Protein AF-A0A1X7ARU3-F1 (afdb_monomer)

Mean predicted aligned error: 19.87 Å

Nearest PDB structures (foldseek):
  7z5s-assembly1_AAA  TM=2.988E-01  e=1.349E+00  Clostridium botulinum
  4iqp-assembly1_A  TM=3.046E-01  e=1.712E+00  Clostridium botulinum
  5tpb-assembly2_B  TM=2.959E-01  e=1.928E+00  Clostridium botulinum
  7qpt-assembly1_A  TM=2.756E-01  e=3.495E+00  Clostridium botulinum

Secondary structure (DSSP, 8-state):
-----TTPPP--GGGGPEEEEPPHHHHHHHHHHHHHHTTTHHHHHHHHHHHTTS-TT--SEEEE--S-HHHHHHHHHHHHHHHHHHHTTSPPTT--SHHHHHHSHHHHHHHHHHHHHTT----TT--TT-HHHHHHHHHHHHHHHHHHHHHHHHHHTT----TT--HHHHHT-HHHHHHHHHHHGGG--SSPPTT--HHHHIIIIIHHHHHHHHHHHHHHHHS-GGGGSTTSTTHHHHHHHHHHHHHHHHHHHHHHHHHHHHHHHHHHHHHHHHHHTTSSPPPP-TTHHHHHHHHHHHHHHHHHHHHHHH---TTTSTTSHHHHHHHHHHHHS-HHHHHHHHHHHHHHHHHHHHHHHHHHHH-HHHHHHHHHHHHHHHHHHH-------------PPPEEEEEEESSTT-EEEETTSSSPP-TTEEE-SEEEEEEEE-TTS-EEEEEEEEBTTB-EEEE--

Organism: NCBI:txid1960125

Structure (mmCIF, N/CA/C/O backbone):
data_AF-A0A1X7ARU3-F1
#
_entry.id   AF-A0A1X7ARU3-F1
#
loop_
_atom_site.group_PDB
_atom_site.id
_atom_site.type_symbol
_atom_site.label_atom_id
_atom_site.label_alt_id
_atom_site.label_comp_id
_atom_site.label_asym_id
_atom_site.label_entity_id
_atom_site.label_seq_id
_atom_site.pdbx_PDB_ins_code
_atom_site.Cartn_x
_atom_site.Cartn_y
_atom_site.Cartn_z
_atom_site.occupancy
_atom_site.B_iso_or_equiv
_atom_site.auth_seq_id
_atom_site.auth_comp_id
_atom_site.auth_asym_id
_atom_site.auth_atom_id
_atom_site.pdbx_PDB_model_num
ATOM 1 N N . MET A 1 1 ? 55.651 27.372 -61.563 1.00 33.44 1 MET A N 1
ATOM 2 C CA . MET A 1 1 ? 55.176 27.985 -60.303 1.00 33.44 1 MET A CA 1
ATOM 3 C C . MET A 1 1 ? 53.826 27.377 -59.901 1.00 33.44 1 MET A C 1
ATOM 5 O O . MET A 1 1 ? 52.808 28.038 -59.978 1.00 33.44 1 MET A O 1
ATOM 9 N N . PHE A 1 2 ? 53.800 26.099 -59.508 1.00 33.97 2 PHE A N 1
ATOM 10 C CA . PHE A 1 2 ? 52.608 25.427 -58.964 1.00 33.97 2 PHE A CA 1
ATOM 11 C C . PHE A 1 2 ? 53.072 24.542 -57.812 1.00 33.97 2 PHE A C 1
ATOM 13 O O . PHE A 1 2 ? 53.262 23.343 -57.968 1.00 33.97 2 PHE A O 1
ATOM 20 N N . ASN A 1 3 ? 53.366 25.163 -56.671 1.00 34.53 3 ASN A N 1
ATOM 21 C CA . ASN A 1 3 ? 53.722 24.433 -55.464 1.00 34.53 3 ASN A CA 1
ATOM 22 C C . ASN A 1 3 ? 52.654 24.704 -54.404 1.00 34.53 3 ASN A C 1
ATOM 24 O O . ASN A 1 3 ? 52.415 25.852 -54.041 1.00 34.53 3 ASN A O 1
ATOM 28 N N . LYS A 1 4 ? 52.050 23.611 -53.922 1.00 43.09 4 LYS A N 1
ATOM 29 C CA . LYS A 1 4 ? 51.107 23.502 -52.797 1.00 43.09 4 LYS A CA 1
ATOM 30 C C . LYS A 1 4 ? 49.692 24.061 -52.998 1.00 43.09 4 LYS A C 1
ATOM 32 O O . LYS A 1 4 ? 49.234 24.920 -52.251 1.00 43.09 4 LYS A O 1
ATOM 37 N N . LEU A 1 5 ? 48.916 23.392 -53.850 1.00 45.16 5 LEU A N 1
ATOM 38 C CA . LEU A 1 5 ? 47.540 23.072 -53.453 1.00 45.16 5 LEU A CA 1
ATOM 39 C C . LEU A 1 5 ? 47.638 21.981 -52.375 1.00 45.16 5 LEU A C 1
ATOM 41 O O . LEU A 1 5 ? 48.036 20.854 -52.666 1.00 45.16 5 LEU A O 1
ATOM 45 N N . ARG A 1 6 ? 47.385 22.333 -51.107 1.00 50.28 6 ARG A N 1
ATOM 46 C CA . ARG A 1 6 ? 47.390 21.378 -49.983 1.00 50.28 6 ARG A CA 1
ATOM 47 C C . ARG A 1 6 ? 46.441 20.211 -50.309 1.00 50.28 6 ARG A C 1
ATOM 49 O O . ARG A 1 6 ? 45.240 20.432 -50.403 1.00 50.28 6 ARG A O 1
ATOM 56 N N . GLY A 1 7 ? 46.987 19.006 -50.490 1.00 58.06 7 GLY A N 1
ATOM 57 C CA . GLY A 1 7 ? 46.224 17.754 -50.628 1.00 58.06 7 GLY A CA 1
ATOM 58 C C . GLY A 1 7 ? 46.356 17.015 -51.967 1.00 58.06 7 GLY A C 1
ATOM 59 O O . GLY A 1 7 ? 46.026 15.833 -52.026 1.00 58.06 7 GLY A O 1
ATOM 60 N N . VAL A 1 8 ? 46.879 17.643 -53.029 1.00 63.16 8 VAL A N 1
ATOM 61 C CA . VAL A 1 8 ? 47.082 16.958 -54.322 1.00 63.16 8 VAL A CA 1
ATOM 62 C C . VAL A 1 8 ? 48.528 16.448 -54.402 1.00 63.16 8 VAL A C 1
ATOM 64 O O . VAL A 1 8 ? 49.447 17.268 -54.311 1.00 63.16 8 VAL A O 1
ATOM 67 N N . PRO A 1 9 ? 48.770 15.128 -54.531 1.00 67.88 9 PRO A N 1
ATOM 68 C CA . PRO A 1 9 ? 50.119 14.610 -54.741 1.00 67.88 9 PRO A CA 1
ATOM 69 C C . PRO A 1 9 ? 50.672 15.102 -56.082 1.00 67.88 9 PRO A C 1
ATOM 71 O O . PRO A 1 9 ? 49.917 15.531 -56.953 1.00 67.88 9 PRO A O 1
ATOM 74 N N . TYR A 1 10 ? 51.993 15.063 -56.252 1.00 78.31 10 TYR A N 1
ATOM 75 C CA . TYR A 1 10 ? 52.597 15.408 -57.536 1.00 78.31 10 TYR A CA 1
ATOM 76 C C . TYR A 1 10 ? 52.067 14.466 -58.626 1.00 78.31 10 TYR A C 1
ATOM 78 O O . TYR A 1 10 ? 52.141 13.248 -58.480 1.00 78.31 10 TYR A O 1
ATOM 86 N N . ILE A 1 11 ? 51.513 15.044 -59.692 1.00 79.00 11 ILE A N 1
ATOM 87 C CA . ILE A 1 11 ? 51.029 14.325 -60.872 1.00 79.00 11 ILE A CA 1
ATOM 88 C C . ILE A 1 11 ? 51.946 14.715 -62.023 1.00 79.00 11 ILE A C 1
ATOM 90 O O . ILE A 1 11 ? 52.063 15.904 -62.335 1.00 79.00 11 ILE A O 1
ATOM 94 N N . GLU A 1 12 ? 52.593 13.725 -62.637 1.00 80.56 12 GLU A N 1
ATOM 95 C CA . GLU A 1 12 ? 53.506 13.961 -63.750 1.00 80.56 12 GLU A CA 1
ATOM 96 C C . GLU A 1 12 ? 52.806 14.715 -64.903 1.00 80.56 12 GLU A C 1
ATOM 98 O O . GLU A 1 12 ? 51.640 14.443 -65.207 1.00 80.56 12 GLU A O 1
ATOM 103 N N . PRO A 1 13 ? 53.490 15.658 -65.582 1.00 78.88 13 PRO A N 1
ATOM 104 C CA . PRO A 1 13 ? 52.901 16.452 -66.665 1.00 78.88 13 PRO A CA 1
ATOM 105 C C . PRO A 1 13 ? 52.269 15.623 -67.798 1.00 78.88 13 PRO A C 1
ATOM 107 O O . PRO A 1 13 ? 51.279 16.045 -68.392 1.00 78.88 13 PRO A O 1
ATOM 110 N N . ASN A 1 14 ? 52.811 14.435 -68.080 1.00 80.81 14 ASN A N 1
ATOM 111 C CA . ASN A 1 14 ? 52.321 13.499 -69.099 1.00 80.81 14 ASN A CA 1
ATOM 112 C C . ASN A 1 14 ? 50.932 12.912 -68.766 1.00 80.81 14 ASN A C 1
ATOM 114 O O . ASN A 1 14 ? 50.141 12.688 -69.680 1.00 80.81 14 ASN A O 1
ATOM 118 N N . ALA A 1 15 ? 50.602 12.724 -67.485 1.00 78.69 15 ALA A N 1
ATOM 119 C CA . ALA A 1 15 ? 49.344 12.137 -67.030 1.00 78.69 15 ALA A CA 1
ATOM 120 C C . ALA A 1 15 ? 48.138 13.046 -67.319 1.00 78.69 15 ALA A C 1
ATOM 122 O O . ALA A 1 15 ? 47.000 12.585 -67.362 1.00 78.69 15 ALA A O 1
ATOM 123 N N . TRP A 1 16 ? 48.379 14.337 -67.565 1.00 81.88 16 TRP A N 1
ATOM 124 C CA . TRP A 1 16 ? 47.355 15.306 -67.955 1.00 81.88 16 TRP A CA 1
ATOM 125 C C . TRP A 1 16 ? 47.006 15.254 -69.448 1.00 81.88 16 TRP A C 1
ATOM 127 O O . TRP A 1 16 ? 45.980 15.803 -69.853 1.00 81.88 16 TRP A O 1
ATOM 137 N N . LEU A 1 17 ? 47.822 14.597 -70.275 1.00 86.69 17 LEU A N 1
ATOM 138 C CA . LEU A 1 17 ? 47.694 14.612 -71.731 1.00 86.69 17 LEU A CA 1
ATOM 139 C C . LEU A 1 17 ? 46.849 13.436 -72.241 1.00 86.69 17 LEU A C 1
ATOM 141 O O . LEU A 1 17 ? 46.892 12.336 -71.696 1.00 86.69 17 LEU A O 1
ATOM 145 N N . ILE A 1 18 ? 46.111 13.651 -73.335 1.00 82.56 18 ILE A N 1
ATOM 146 C CA . ILE A 1 18 ? 45.435 12.577 -74.077 1.00 82.56 18 ILE A CA 1
ATOM 147 C C . ILE A 1 18 ? 46.213 12.217 -75.343 1.00 82.56 18 ILE A C 1
ATOM 149 O O . ILE A 1 18 ? 46.704 13.094 -76.060 1.00 82.56 18 ILE A O 1
ATOM 153 N N . ARG A 1 19 ? 46.283 10.916 -75.640 1.00 83.31 19 ARG A N 1
ATOM 154 C CA . ARG A 1 19 ? 46.875 10.372 -76.868 1.00 83.31 19 ARG A CA 1
ATOM 155 C C . ARG A 1 19 ? 45.881 10.544 -78.022 1.00 83.31 19 ARG A C 1
ATOM 157 O O . ARG A 1 19 ? 44.794 9.975 -77.988 1.00 83.31 19 ARG A O 1
ATOM 164 N N . ARG A 1 20 ? 46.239 11.317 -79.049 1.00 79.12 20 ARG A N 1
ATOM 165 C CA . ARG A 1 20 ? 45.462 11.464 -80.293 1.00 79.12 20 ARG A CA 1
ATOM 166 C C . ARG A 1 20 ? 46.224 10.851 -81.452 1.00 79.12 20 ARG A C 1
ATOM 168 O O . ARG A 1 20 ? 47.411 11.122 -81.602 1.00 79.12 20 ARG A O 1
ATOM 175 N N . LYS A 1 21 ? 45.550 10.044 -82.272 1.00 77.69 21 LYS A N 1
ATOM 176 C CA . LYS A 1 21 ? 46.152 9.482 -83.484 1.00 77.69 21 LYS A CA 1
ATOM 177 C C . LYS A 1 21 ? 46.424 10.613 -84.474 1.00 77.69 21 LYS A C 1
ATOM 179 O O . LYS A 1 21 ? 45.530 11.419 -84.736 1.00 77.69 21 LYS A O 1
ATOM 184 N N . VAL A 1 22 ? 47.648 10.698 -84.985 1.00 72.69 22 VAL A N 1
ATOM 185 C CA . VAL A 1 22 ? 47.980 11.687 -86.017 1.00 72.69 22 VAL A CA 1
ATOM 186 C C . VAL A 1 22 ? 47.492 11.139 -87.352 1.00 72.69 22 VAL A C 1
ATOM 188 O O . VAL A 1 22 ? 47.729 9.977 -87.677 1.00 72.69 22 VAL A O 1
ATOM 191 N N . SER A 1 23 ? 46.752 11.950 -88.106 1.00 71.38 23 SER A N 1
ATOM 192 C CA . SER A 1 23 ? 46.253 11.516 -89.409 1.00 71.38 23 SER A CA 1
ATOM 193 C C . SER A 1 23 ? 47.409 11.363 -90.404 1.00 71.38 23 SER A C 1
ATOM 195 O O . SER A 1 23 ? 48.385 12.119 -90.364 1.00 71.38 23 SER A O 1
ATOM 197 N N . THR A 1 24 ? 47.296 10.398 -91.316 1.00 66.81 24 THR A N 1
ATOM 198 C CA . THR A 1 24 ? 48.322 10.097 -92.326 1.00 66.81 24 THR A CA 1
ATOM 199 C C . THR A 1 24 ? 48.637 11.316 -93.200 1.00 66.81 24 THR A C 1
ATOM 201 O O . THR A 1 24 ? 49.785 11.528 -93.581 1.00 66.81 24 THR A O 1
ATOM 204 N N . THR A 1 25 ? 47.641 12.170 -93.454 1.00 66.75 25 THR A N 1
ATOM 205 C CA . THR A 1 25 ? 47.788 13.412 -94.226 1.00 66.75 25 THR A CA 1
ATOM 206 C C . THR A 1 25 ? 48.542 14.496 -93.453 1.00 66.75 25 THR A C 1
ATOM 208 O O . THR A 1 25 ? 49.408 15.153 -94.024 1.00 66.75 25 THR A O 1
ATOM 211 N N . THR A 1 26 ? 48.298 14.651 -92.146 1.00 68.38 26 THR A N 1
ATOM 212 C CA . THR A 1 26 ? 49.072 15.570 -91.286 1.00 68.38 26 THR A CA 1
ATOM 213 C C . THR A 1 26 ? 50.537 15.141 -91.180 1.00 68.38 26 THR A C 1
ATOM 215 O O . THR A 1 26 ? 51.437 15.978 -91.222 1.00 68.38 26 THR A O 1
ATOM 218 N N . ASN A 1 27 ? 50.785 13.834 -91.082 1.00 70.69 27 ASN A N 1
ATOM 219 C CA . ASN A 1 27 ? 52.130 13.264 -91.040 1.00 70.69 27 ASN A CA 1
ATOM 220 C C . ASN A 1 27 ? 52.898 13.481 -92.355 1.00 70.69 27 ASN A C 1
ATOM 222 O O . ASN A 1 27 ? 54.073 13.850 -92.325 1.00 70.69 27 ASN A O 1
ATOM 226 N N . ALA A 1 28 ? 52.226 13.337 -93.501 1.00 67.62 28 ALA A N 1
ATOM 227 C CA . ALA A 1 28 ? 52.805 13.640 -94.808 1.00 67.62 28 ALA A CA 1
ATOM 228 C C . ALA A 1 28 ? 53.118 15.141 -94.973 1.00 67.62 28 ALA A C 1
ATOM 230 O O . ALA A 1 28 ? 54.217 15.496 -95.392 1.00 67.62 28 ALA A O 1
ATOM 231 N N . LEU A 1 29 ? 52.196 16.027 -94.573 1.00 65.56 29 LEU A N 1
ATOM 232 C CA . LEU A 1 29 ? 52.379 17.484 -94.642 1.00 65.56 29 LEU A CA 1
ATOM 233 C C . LEU A 1 29 ? 53.535 17.984 -93.767 1.00 65.56 29 LEU A C 1
ATOM 235 O O . LEU A 1 29 ? 54.353 18.773 -94.234 1.00 65.56 29 LEU A O 1
ATOM 239 N N . ASN A 1 30 ? 53.646 17.502 -92.526 1.00 66.06 30 ASN A N 1
ATOM 240 C CA . ASN A 1 30 ? 54.753 17.873 -91.639 1.00 66.06 30 ASN A CA 1
ATOM 241 C C . ASN A 1 30 ? 56.110 17.402 -92.184 1.00 66.06 30 ASN A C 1
ATOM 243 O O . ASN A 1 30 ? 57.102 18.120 -92.066 1.00 66.06 30 ASN A O 1
ATOM 247 N N . SER A 1 31 ? 56.148 16.220 -92.804 1.00 64.25 31 SER A N 1
ATOM 248 C CA . SER A 1 31 ? 57.369 15.654 -93.393 1.00 64.25 31 SER A CA 1
ATOM 249 C C . SER A 1 31 ? 57.797 16.399 -94.662 1.00 64.25 31 SER A C 1
ATOM 251 O O . SER A 1 31 ? 58.991 16.608 -94.875 1.00 64.25 31 SER A O 1
ATOM 253 N N . LEU A 1 32 ? 56.835 16.878 -95.460 1.00 63.03 32 LEU A N 1
ATOM 254 C CA . LEU A 1 32 ? 57.087 17.774 -96.593 1.00 63.03 32 LEU A CA 1
ATOM 255 C C . LEU A 1 32 ? 57.578 19.153 -96.133 1.00 63.03 32 LEU A C 1
ATOM 257 O O . LEU A 1 32 ? 58.570 19.647 -96.657 1.00 63.03 32 LEU A O 1
ATOM 261 N N . ALA A 1 33 ? 56.942 19.757 -95.125 1.00 63.00 33 ALA A N 1
ATOM 262 C CA . ALA A 1 33 ? 57.332 21.071 -94.610 1.00 63.00 33 ALA A CA 1
ATOM 263 C C . ALA A 1 33 ? 58.738 21.067 -93.980 1.00 63.00 33 ALA A C 1
ATOM 265 O O . ALA A 1 33 ? 59.558 21.928 -94.294 1.00 63.00 33 ALA A O 1
ATOM 266 N N . MET A 1 34 ? 59.048 20.073 -93.140 1.00 59.75 34 MET A N 1
ATOM 267 C CA . MET A 1 34 ? 60.402 19.875 -92.601 1.00 59.75 34 MET A CA 1
ATOM 268 C C . MET A 1 34 ? 61.405 19.556 -93.710 1.00 59.75 34 MET A C 1
ATOM 270 O O . MET A 1 34 ? 62.522 20.055 -93.671 1.00 59.75 34 MET A O 1
ATOM 274 N N . GLY A 1 35 ? 60.985 18.796 -94.726 1.00 57.59 35 GLY A N 1
ATOM 275 C CA . GLY A 1 35 ? 61.761 18.555 -95.938 1.00 57.59 35 GLY A CA 1
ATOM 276 C C . GLY A 1 35 ? 62.182 19.837 -96.646 1.00 57.59 35 GLY A C 1
ATOM 277 O O . GLY A 1 35 ? 63.355 19.997 -96.962 1.00 57.59 35 GLY A O 1
ATOM 278 N N . VAL A 1 36 ? 61.258 20.780 -96.839 1.00 62.66 36 VAL A N 1
ATOM 279 C CA . VAL A 1 36 ? 61.552 22.087 -97.452 1.00 62.66 36 VAL A CA 1
ATOM 280 C C . VAL A 1 36 ? 62.492 22.915 -96.569 1.00 62.66 36 VAL A C 1
ATOM 282 O O . VAL A 1 36 ? 63.465 23.470 -97.072 1.00 62.66 36 VAL A O 1
ATOM 285 N N . LEU A 1 37 ? 62.257 22.951 -95.252 1.00 57.31 37 LEU A N 1
ATOM 286 C CA . LEU A 1 37 ? 63.092 23.707 -94.307 1.00 57.31 37 LEU A CA 1
ATOM 287 C C . LEU A 1 37 ? 64.509 23.132 -94.149 1.00 57.31 37 LEU A C 1
ATOM 289 O O . LEU A 1 37 ? 65.447 23.886 -93.913 1.00 57.31 37 LEU A O 1
ATOM 293 N N . SER A 1 38 ? 64.680 21.815 -94.294 1.00 62.44 38 SER A N 1
ATOM 294 C CA . SER A 1 38 ? 65.978 21.138 -94.185 1.00 62.44 38 SER A CA 1
ATOM 295 C C . SER A 1 38 ? 66.700 20.964 -95.527 1.00 62.44 38 SER A C 1
ATOM 297 O O . SER A 1 38 ? 67.649 20.185 -95.597 1.00 62.44 38 SER A O 1
ATOM 299 N N . GLY A 1 39 ? 66.210 21.568 -96.617 1.00 58.22 39 GLY A N 1
ATOM 300 C CA . GLY A 1 39 ? 66.800 21.405 -97.954 1.00 58.22 39 GLY A CA 1
ATOM 301 C C . GLY A 1 39 ? 66.742 19.970 -98.504 1.00 58.22 39 GLY A C 1
ATOM 302 O O . GLY A 1 39 ? 67.670 19.523 -99.166 1.00 58.22 39 GLY A O 1
ATOM 303 N N . GLY A 1 40 ? 65.683 19.218 -98.195 1.00 60.50 40 GLY A N 1
ATOM 304 C CA . GLY A 1 40 ? 65.418 17.860 -98.693 1.00 60.50 40 GLY A CA 1
ATOM 305 C C . GLY A 1 40 ? 66.034 16.716 -97.877 1.00 60.50 40 GLY A C 1
ATOM 306 O O . GLY A 1 40 ? 65.620 15.566 -98.030 1.00 60.50 40 GLY A O 1
ATOM 307 N N . VAL A 1 41 ? 66.965 17.011 -96.962 1.00 64.62 41 VAL A N 1
ATOM 308 C CA . VAL A 1 41 ? 67.710 15.998 -96.188 1.00 64.62 41 VAL A CA 1
ATOM 309 C C . VAL A 1 41 ? 66.798 15.151 -95.289 1.00 64.62 41 VAL A C 1
ATOM 311 O O . VAL A 1 41 ? 66.911 13.927 -95.266 1.00 64.62 41 VAL A O 1
ATOM 314 N N . TYR A 1 42 ? 65.846 15.772 -94.586 1.00 62.50 42 TYR A N 1
ATOM 315 C CA . TYR A 1 42 ? 64.952 15.073 -93.657 1.00 62.50 42 TYR A CA 1
ATOM 316 C C . TYR A 1 42 ? 64.023 14.067 -94.361 1.00 62.50 42 TYR A C 1
ATOM 318 O O . TYR A 1 42 ? 63.814 12.956 -93.875 1.00 62.50 42 TYR A O 1
ATOM 326 N N . THR A 1 43 ? 63.500 14.421 -95.538 1.00 61.41 43 THR A N 1
ATOM 327 C CA . THR A 1 43 ? 62.608 13.557 -96.328 1.00 61.41 43 THR A CA 1
ATOM 328 C C . THR A 1 43 ? 63.368 12.385 -96.953 1.00 61.41 43 THR A C 1
ATOM 330 O O . THR A 1 43 ? 62.841 11.275 -96.998 1.00 61.41 43 THR A O 1
ATOM 333 N N . ALA A 1 44 ? 64.620 12.605 -97.373 1.00 63.59 44 ALA A N 1
ATOM 334 C CA . ALA A 1 44 ? 65.499 11.545 -97.864 1.00 63.59 44 ALA A CA 1
ATOM 335 C C . ALA A 1 44 ? 65.846 10.531 -96.761 1.00 63.59 44 ALA A C 1
ATOM 337 O O . ALA A 1 44 ? 65.788 9.326 -96.999 1.00 63.59 44 ALA A O 1
ATOM 338 N N . MET A 1 45 ? 66.127 11.001 -95.539 1.00 64.75 45 MET A N 1
ATOM 339 C CA . MET A 1 45 ? 66.369 10.124 -94.388 1.00 64.75 45 MET A CA 1
ATOM 340 C C . MET A 1 45 ? 65.132 9.300 -94.009 1.00 64.75 45 MET A C 1
ATOM 342 O O . MET A 1 45 ? 65.264 8.102 -93.790 1.00 64.75 45 MET A O 1
ATOM 346 N N . GLN A 1 46 ? 63.932 9.895 -93.984 1.00 66.75 46 GLN A N 1
ATOM 347 C CA . GLN A 1 46 ? 62.695 9.140 -93.723 1.00 66.75 46 GLN A CA 1
ATOM 348 C C . GLN A 1 46 ? 62.404 8.086 -94.804 1.00 66.75 46 GLN A C 1
ATOM 350 O O . GLN A 1 46 ? 61.932 6.993 -94.492 1.00 66.75 46 GLN A O 1
ATOM 355 N N . ALA A 1 47 ? 62.674 8.402 -96.076 1.00 64.31 47 ALA A N 1
ATOM 356 C CA . ALA A 1 47 ? 62.488 7.468 -97.185 1.00 64.31 47 ALA A CA 1
ATOM 357 C C . ALA A 1 47 ? 63.481 6.296 -97.125 1.00 64.31 47 ALA A C 1
ATOM 359 O O . ALA A 1 47 ? 63.083 5.155 -97.358 1.00 64.31 47 ALA A O 1
ATOM 360 N N . LEU A 1 48 ? 64.743 6.570 -96.770 1.00 63.22 48 LEU A N 1
ATOM 361 C CA . LEU A 1 48 ? 65.770 5.549 -96.568 1.00 63.22 48 LEU A CA 1
ATOM 362 C C . LEU A 1 48 ? 65.415 4.637 -95.386 1.00 63.22 48 LEU A C 1
ATOM 364 O O . LEU A 1 48 ? 65.418 3.422 -95.544 1.00 63.22 48 LEU A O 1
ATOM 368 N N . ASP A 1 49 ? 65.022 5.223 -94.253 1.00 65.50 49 ASP A N 1
ATOM 369 C CA . ASP A 1 49 ? 64.630 4.499 -93.038 1.00 65.50 49 ASP A CA 1
ATOM 370 C C . ASP A 1 49 ? 63.435 3.565 -93.298 1.00 65.50 49 ASP A C 1
ATOM 372 O O . ASP A 1 49 ? 63.456 2.387 -92.938 1.00 65.50 49 ASP A O 1
ATOM 376 N N . LYS A 1 50 ? 62.429 4.045 -94.042 1.00 67.81 50 LYS A N 1
ATOM 377 C CA . LYS A 1 50 ? 61.281 3.235 -94.472 1.00 67.81 50 LYS A CA 1
ATOM 378 C C . LYS A 1 50 ? 61.665 2.115 -95.449 1.00 67.81 50 LYS A C 1
ATOM 380 O O . LYS A 1 50 ? 61.098 1.027 -95.377 1.00 67.81 50 LYS A O 1
ATOM 385 N N . ALA A 1 51 ? 62.613 2.357 -96.358 1.00 64.00 51 ALA A N 1
ATOM 386 C CA . ALA A 1 51 ? 63.098 1.352 -97.310 1.00 64.00 51 ALA A CA 1
ATOM 387 C C . ALA A 1 51 ? 63.950 0.257 -96.640 1.00 64.00 51 ALA A C 1
ATOM 389 O O . ALA A 1 51 ? 63.984 -0.871 -97.127 1.00 64.00 51 ALA A O 1
ATOM 390 N N . THR A 1 52 ? 64.583 0.561 -95.503 1.00 67.88 52 THR A N 1
ATOM 391 C CA . THR A 1 52 ? 65.352 -0.394 -94.688 1.00 67.88 52 THR A CA 1
ATOM 392 C C . THR A 1 52 ? 64.525 -1.088 -93.597 1.00 67.88 52 THR A C 1
ATOM 394 O O . THR A 1 52 ? 65.088 -1.778 -92.751 1.00 67.88 52 THR A O 1
ATOM 397 N N . GLY A 1 53 ? 63.194 -0.941 -93.616 1.00 51.91 53 GLY A N 1
ATOM 398 C CA . GLY A 1 53 ? 62.276 -1.610 -92.685 1.00 51.91 53 GLY A CA 1
ATOM 399 C C . GLY A 1 53 ? 61.994 -0.865 -91.371 1.00 51.91 53 GLY A C 1
ATOM 400 O O . GLY A 1 53 ? 61.389 -1.449 -90.475 1.00 51.91 53 GLY A O 1
ATOM 401 N N . GLY A 1 54 ? 62.408 0.399 -91.244 1.00 58.69 54 GLY A N 1
ATOM 402 C CA . GLY A 1 54 ? 62.055 1.299 -90.140 1.00 58.69 54 GLY A CA 1
ATOM 403 C C . GLY A 1 54 ? 60.691 1.985 -90.326 1.00 58.69 54 GLY A C 1
ATOM 404 O O . GLY A 1 54 ? 60.108 1.979 -91.409 1.00 58.69 54 GLY A O 1
ATOM 405 N N . ASP A 1 55 ? 60.167 2.611 -89.266 1.00 60.22 55 ASP A N 1
ATOM 406 C CA . ASP A 1 55 ? 58.828 3.247 -89.230 1.00 60.22 55 ASP A CA 1
ATOM 407 C C . ASP A 1 55 ? 58.774 4.624 -89.946 1.00 60.22 55 ASP A C 1
ATOM 409 O O . ASP A 1 55 ? 57.780 5.353 -89.911 1.00 60.22 55 ASP A O 1
ATOM 413 N N . GLY A 1 56 ? 59.865 5.029 -90.609 1.00 63.09 56 GLY A N 1
ATOM 414 C CA . GLY A 1 56 ? 59.921 6.232 -91.447 1.00 63.09 56 GLY A CA 1
ATOM 415 C C . GLY A 1 56 ? 59.713 7.546 -90.685 1.00 63.09 56 GLY A C 1
ATOM 416 O O . GLY A 1 56 ? 59.352 8.554 -91.286 1.00 63.09 56 GLY A O 1
ATOM 417 N N . GLY A 1 57 ? 59.901 7.551 -89.361 1.00 60.62 57 GLY A N 1
ATOM 418 C CA . GLY A 1 57 ? 59.757 8.738 -88.512 1.00 60.62 57 GLY A CA 1
ATOM 419 C C . GLY A 1 57 ? 58.324 9.266 -88.355 1.00 60.62 57 GLY A C 1
ATOM 420 O O . GLY A 1 57 ? 58.133 10.360 -87.810 1.00 60.62 57 GLY A O 1
ATOM 421 N N . PHE A 1 58 ? 57.307 8.521 -88.800 1.00 66.12 58 PHE A N 1
ATOM 422 C CA . PHE A 1 58 ? 55.917 8.934 -88.648 1.00 66.12 58 PHE A CA 1
ATOM 423 C C . PHE A 1 58 ? 55.464 8.779 -87.199 1.00 66.12 58 PHE A C 1
ATOM 425 O O . PHE A 1 58 ? 55.445 7.694 -86.630 1.00 66.12 58 PHE A O 1
ATOM 432 N N . LYS A 1 59 ? 55.039 9.880 -86.575 1.00 60.94 59 LYS A N 1
ATOM 433 C CA . LYS A 1 59 ? 54.440 9.797 -85.242 1.00 60.94 59 LYS A CA 1
ATOM 434 C C . LYS A 1 59 ? 53.035 9.240 -85.377 1.00 60.94 59 LYS A C 1
ATOM 436 O O . LYS A 1 59 ? 52.143 9.922 -85.875 1.00 60.94 59 LYS A O 1
ATOM 441 N N . GLU A 1 60 ? 52.811 8.028 -84.887 1.00 66.75 60 GLU A N 1
ATOM 442 C CA . GLU A 1 60 ? 51.466 7.449 -84.861 1.00 66.75 60 GLU A CA 1
ATOM 443 C C . GLU A 1 60 ? 50.511 8.249 -83.953 1.00 66.75 60 GLU A C 1
ATOM 445 O O . GLU A 1 60 ? 49.299 8.296 -84.188 1.00 66.75 60 GLU A O 1
ATOM 450 N N . TYR A 1 61 ? 51.044 8.919 -82.921 1.00 75.44 61 TYR A N 1
ATOM 451 C CA . TYR A 1 61 ? 50.248 9.658 -81.945 1.00 75.44 61 TYR A CA 1
ATOM 452 C C . TYR A 1 61 ? 50.916 10.950 -81.476 1.00 75.44 61 TYR A C 1
ATOM 454 O O . TYR A 1 61 ? 52.139 11.058 -81.401 1.00 75.44 61 TYR A O 1
ATOM 462 N N . THR A 1 62 ? 50.084 11.916 -81.098 1.00 78.88 62 THR A N 1
ATOM 463 C CA . THR A 1 62 ? 50.480 13.149 -80.418 1.00 78.88 62 THR A CA 1
ATOM 464 C C . THR A 1 62 ? 49.800 13.246 -79.056 1.00 78.88 62 THR A C 1
ATOM 466 O O . THR A 1 62 ? 48.684 12.753 -78.868 1.00 78.88 62 THR A O 1
ATOM 469 N N . TYR A 1 63 ? 50.472 13.883 -78.104 1.00 80.19 63 TYR A N 1
ATOM 470 C CA . TYR A 1 63 ? 49.940 14.149 -76.773 1.00 80.19 63 TYR A CA 1
ATOM 471 C C . TYR A 1 63 ? 49.442 15.589 -76.723 1.00 80.19 63 TYR A C 1
ATOM 473 O O . TYR A 1 63 ? 50.177 16.519 -77.046 1.00 80.19 63 TYR A O 1
ATOM 481 N N . SER A 1 64 ? 48.183 15.783 -76.342 1.00 80.31 64 SER A N 1
ATOM 482 C CA . SER A 1 64 ? 47.573 17.116 -76.284 1.00 80.31 64 SER A CA 1
ATOM 483 C C . SER A 1 64 ? 46.662 17.258 -75.073 1.00 80.31 64 SER A C 1
ATOM 485 O O . SER A 1 64 ? 46.118 16.269 -74.580 1.00 80.31 64 SER A O 1
ATOM 487 N N . TYR A 1 65 ? 46.478 18.490 -74.603 1.00 82.69 65 TYR A N 1
ATOM 488 C CA . TYR A 1 65 ? 45.468 18.805 -73.598 1.00 82.69 65 TYR A CA 1
ATOM 489 C C . TYR A 1 65 ? 44.058 18.684 -74.195 1.00 82.69 65 TYR A C 1
ATOM 491 O O . TYR A 1 65 ? 43.825 18.939 -75.379 1.00 82.69 65 TYR A O 1
ATOM 499 N N . THR A 1 66 ? 43.100 18.286 -73.363 1.00 83.31 66 THR A N 1
ATOM 500 C CA . THR A 1 66 ? 41.683 18.171 -73.732 1.00 83.31 66 THR A CA 1
ATOM 501 C C . THR A 1 66 ? 40.849 19.237 -73.027 1.00 83.31 66 THR A C 1
ATOM 503 O O . THR A 1 66 ? 41.221 19.702 -71.958 1.00 83.31 66 THR A O 1
ATOM 506 N N . SER A 1 67 ? 39.712 19.639 -73.587 1.00 82.12 67 SER A N 1
ATOM 507 C CA . SER A 1 67 ? 38.711 20.440 -72.863 1.00 82.12 67 SER A CA 1
ATOM 508 C C . SER A 1 67 ? 37.738 19.562 -72.064 1.00 82.12 67 SER A C 1
ATOM 510 O O . SER A 1 67 ? 36.901 20.074 -71.322 1.00 82.12 67 SER A O 1
ATOM 512 N N . ASN A 1 68 ? 37.840 18.230 -72.184 1.00 84.19 68 ASN A N 1
ATOM 513 C CA . ASN A 1 68 ? 36.991 17.299 -71.453 1.00 84.19 68 ASN A CA 1
ATOM 514 C C . ASN A 1 68 ? 37.348 17.287 -69.960 1.00 84.19 68 ASN A C 1
ATOM 516 O O . ASN A 1 68 ? 38.315 16.660 -69.532 1.00 84.19 68 ASN A O 1
ATOM 520 N N . VAL A 1 69 ? 36.503 17.931 -69.160 1.00 82.31 69 VAL A N 1
ATOM 521 C CA . VAL A 1 69 ? 36.643 18.013 -67.702 1.00 82.31 69 VAL A CA 1
ATOM 522 C C . VAL A 1 69 ? 36.682 16.629 -67.034 1.00 82.31 69 VAL A C 1
ATOM 524 O O . VAL A 1 69 ? 37.325 16.478 -65.996 1.00 82.31 69 VAL A O 1
ATOM 527 N N . ASN A 1 70 ? 36.036 15.606 -67.606 1.00 83.75 70 ASN A N 1
ATOM 528 C CA . ASN A 1 70 ? 36.019 14.264 -67.015 1.00 83.75 70 ASN A CA 1
ATOM 529 C C . ASN A 1 70 ? 37.400 13.598 -67.045 1.00 83.75 70 ASN A C 1
ATOM 531 O O . ASN A 1 70 ? 37.774 12.986 -66.052 1.00 83.75 70 ASN A O 1
ATOM 535 N N . HIS A 1 71 ? 38.196 13.821 -68.100 1.00 84.06 71 HIS A N 1
ATOM 536 C CA . HIS A 1 71 ? 39.580 13.327 -68.181 1.00 84.06 71 HIS A CA 1
ATOM 537 C C . HIS A 1 71 ? 40.405 13.802 -66.982 1.00 84.06 71 HIS A C 1
ATOM 539 O O . HIS A 1 71 ? 40.985 13.006 -66.250 1.00 84.06 71 HIS A O 1
ATOM 545 N N . TYR A 1 72 ? 40.372 15.107 -66.708 1.00 82.94 72 TYR A N 1
ATOM 546 C CA . TYR A 1 72 ? 41.100 15.682 -65.579 1.00 82.94 72 TYR A CA 1
ATOM 547 C C . TYR A 1 72 ? 40.558 15.229 -64.224 1.00 82.94 72 TYR A C 1
ATOM 549 O O . TYR A 1 72 ? 41.333 15.011 -63.294 1.00 82.94 72 TYR A O 1
ATOM 557 N N . LYS A 1 73 ? 39.235 15.051 -64.102 1.00 81.56 73 LYS A N 1
ATOM 558 C CA . LYS A 1 73 ? 38.619 14.489 -62.891 1.00 81.56 73 LYS A CA 1
ATOM 559 C C . LYS A 1 73 ? 39.099 13.066 -62.621 1.00 81.56 73 LYS A C 1
ATOM 561 O O . LYS A 1 73 ? 39.333 12.739 -61.461 1.00 81.56 73 LYS A O 1
ATOM 566 N N . ASP A 1 74 ? 39.250 12.240 -63.648 1.00 83.69 74 ASP A N 1
ATOM 567 C CA . ASP A 1 74 ? 39.667 10.847 -63.491 1.00 83.69 74 ASP A CA 1
ATOM 568 C C . ASP A 1 74 ? 41.161 10.738 -63.152 1.00 83.69 74 ASP A C 1
ATOM 570 O O . ASP A 1 74 ? 41.518 10.004 -62.230 1.00 83.69 74 ASP A O 1
ATOM 574 N N . VAL A 1 75 ? 42.012 11.564 -63.775 1.00 83.62 75 VAL A N 1
ATOM 575 C CA . VAL A 1 75 ? 43.438 11.698 -63.412 1.00 83.62 75 VAL A CA 1
ATOM 576 C C . VAL A 1 75 ? 43.593 12.116 -61.946 1.00 83.62 75 VAL A C 1
ATOM 578 O O . VAL A 1 75 ? 44.345 11.493 -61.193 1.00 83.62 75 VAL A O 1
ATOM 581 N N . LEU A 1 76 ? 42.836 13.130 -61.514 1.00 82.31 76 LEU A N 1
ATOM 582 C CA . LEU A 1 76 ? 42.823 13.594 -60.127 1.00 82.31 76 LEU A CA 1
ATOM 583 C C . LEU A 1 76 ? 42.308 12.522 -59.160 1.00 82.31 76 LEU A C 1
ATOM 585 O O . LEU A 1 76 ? 42.912 12.311 -58.112 1.00 82.31 76 LEU A O 1
ATOM 589 N N . ARG A 1 77 ? 41.218 11.819 -59.489 1.00 79.81 77 ARG A N 1
ATOM 590 C CA . ARG A 1 77 ? 40.674 10.737 -58.648 1.00 79.81 77 ARG A CA 1
ATOM 591 C C . ARG A 1 77 ? 41.665 9.592 -58.469 1.00 79.81 77 ARG A C 1
ATOM 593 O O . ARG A 1 77 ? 41.805 9.109 -57.349 1.00 79.81 77 ARG A O 1
ATOM 600 N N . ALA A 1 78 ? 42.351 9.188 -59.538 1.00 80.69 78 ALA A N 1
ATOM 601 C CA . ALA A 1 78 ? 43.331 8.107 -59.495 1.00 80.69 78 ALA A CA 1
ATOM 602 C C . ALA A 1 78 ? 44.496 8.430 -58.546 1.00 80.69 78 ALA A C 1
ATOM 604 O O . ALA A 1 78 ? 44.906 7.582 -57.759 1.00 80.69 78 ALA A O 1
ATOM 605 N N . HIS A 1 79 ? 44.978 9.675 -58.563 1.00 82.25 79 HIS A N 1
ATOM 606 C CA . HIS A 1 79 ? 46.117 10.089 -57.744 1.00 82.25 79 HIS A CA 1
ATOM 607 C C . HIS A 1 79 ? 45.725 10.504 -56.320 1.00 82.25 79 HIS A C 1
ATOM 609 O O . HIS A 1 79 ? 46.495 10.303 -55.386 1.00 82.25 79 HIS A O 1
ATOM 615 N N . MET A 1 80 ? 44.529 11.063 -56.115 1.00 81.88 80 MET A N 1
ATOM 616 C CA . MET A 1 80 ? 44.077 11.510 -54.791 1.00 81.88 80 MET A CA 1
ATOM 617 C C . MET A 1 80 ? 43.369 10.422 -53.976 1.00 81.88 80 MET A C 1
ATOM 619 O O . MET A 1 80 ? 43.157 10.629 -52.785 1.00 81.88 80 MET A O 1
ATOM 623 N N . GLY A 1 81 ? 42.996 9.284 -54.572 1.00 79.12 81 GLY A N 1
ATOM 624 C CA . GLY A 1 81 ? 42.202 8.239 -53.912 1.00 79.12 81 GLY A CA 1
ATOM 625 C C . GLY A 1 81 ? 42.786 7.740 -52.595 1.00 79.12 81 GLY A C 1
ATOM 626 O O . GLY A 1 81 ? 42.101 7.776 -51.574 1.00 79.12 81 GLY A O 1
ATOM 627 N N . SER A 1 82 ? 44.060 7.350 -52.594 1.00 78.88 82 SER A N 1
ATOM 628 C CA . SER A 1 82 ? 44.737 6.821 -51.403 1.00 78.88 82 SER A CA 1
ATOM 629 C C . SER A 1 82 ? 44.906 7.874 -50.301 1.00 78.88 82 SER A C 1
ATOM 631 O O . SER A 1 82 ? 44.671 7.595 -49.123 1.00 78.88 82 SER A O 1
ATOM 633 N N . ASN A 1 83 ? 45.262 9.107 -50.674 1.00 82.94 83 ASN A N 1
ATOM 634 C CA . ASN A 1 83 ? 45.382 10.217 -49.728 1.00 82.94 83 ASN A CA 1
ATOM 635 C C . ASN A 1 83 ? 44.022 10.583 -49.126 1.00 82.94 83 ASN A C 1
ATOM 637 O O . ASN A 1 83 ? 43.922 10.742 -47.911 1.00 82.94 83 ASN A O 1
ATOM 641 N N . PHE A 1 84 ? 42.974 10.645 -49.949 1.00 83.06 84 PHE A N 1
ATOM 642 C CA . PHE A 1 84 ? 41.617 10.926 -49.496 1.00 83.06 84 PHE A CA 1
ATOM 643 C C . PHE A 1 84 ? 41.094 9.842 -48.552 1.00 83.06 84 PHE A C 1
ATOM 645 O O . PHE A 1 84 ? 40.506 10.169 -47.524 1.00 83.06 84 PHE A O 1
ATOM 652 N N . GLU A 1 85 ? 41.318 8.559 -48.846 1.00 85.25 85 GLU A N 1
ATOM 653 C CA . GLU A 1 85 ? 40.892 7.469 -47.963 1.00 85.25 85 GLU A CA 1
ATOM 654 C C . GLU A 1 85 ? 41.577 7.552 -46.597 1.00 85.25 85 GLU A C 1
ATOM 656 O O . GLU A 1 85 ? 40.921 7.436 -45.560 1.00 85.25 85 GLU A O 1
ATOM 661 N N . ARG A 1 86 ? 42.876 7.860 -46.574 1.00 84.19 86 ARG A N 1
ATOM 662 C CA . ARG A 1 86 ? 43.618 8.078 -45.329 1.00 84.19 86 ARG A CA 1
ATOM 663 C C . ARG A 1 86 ? 43.095 9.289 -44.548 1.00 84.19 86 ARG A C 1
ATOM 665 O O . ARG A 1 86 ? 42.838 9.172 -43.352 1.00 84.19 86 ARG A O 1
ATOM 672 N N . GLU A 1 87 ? 42.920 10.435 -45.203 1.00 84.44 87 GLU A N 1
ATOM 673 C CA . GLU A 1 87 ? 42.515 11.696 -44.559 1.00 84.44 87 GLU A CA 1
ATOM 674 C C . GLU A 1 87 ? 41.048 11.703 -44.112 1.00 84.44 87 GLU A C 1
ATOM 676 O O . GLU A 1 87 ? 40.716 12.235 -43.054 1.00 84.44 87 GLU A O 1
ATOM 681 N N . SER A 1 88 ? 40.162 11.053 -44.865 1.00 83.12 88 SER A N 1
ATOM 682 C CA . SER A 1 88 ? 38.752 10.874 -44.497 1.00 83.12 88 SER A CA 1
ATOM 683 C C . SER A 1 88 ? 38.550 9.833 -43.384 1.00 83.12 88 SER A C 1
ATOM 685 O O . SER A 1 88 ? 37.438 9.650 -42.871 1.00 83.12 88 SER A O 1
ATOM 687 N N . GLY A 1 89 ? 39.620 9.147 -42.974 1.00 81.88 89 GLY A N 1
ATOM 688 C CA . GLY A 1 89 ? 39.580 8.106 -41.957 1.00 81.88 89 GLY A CA 1
ATOM 689 C C . GLY A 1 89 ? 38.847 6.854 -42.437 1.00 81.88 89 GLY A C 1
ATOM 690 O O . GLY A 1 89 ? 38.016 6.329 -41.685 1.00 81.88 89 GLY A O 1
ATOM 691 N N . GLY A 1 90 ? 39.141 6.435 -43.673 1.00 84.62 90 GLY A N 1
ATOM 692 C CA . GLY A 1 90 ? 38.757 5.166 -44.294 1.00 84.62 90 GLY A CA 1
ATOM 693 C C . GLY A 1 90 ? 37.625 5.235 -45.324 1.00 84.62 90 GLY A C 1
ATOM 694 O O . GLY A 1 90 ? 37.015 4.204 -45.595 1.00 84.62 90 GLY A O 1
ATOM 695 N N . TYR A 1 91 ? 37.265 6.413 -45.850 1.00 89.00 91 TYR A N 1
ATOM 696 C CA . TYR A 1 91 ? 36.205 6.517 -46.862 1.00 89.00 91 TYR A CA 1
ATOM 697 C C . TYR A 1 91 ? 36.776 6.619 -48.281 1.00 89.00 91 TYR A C 1
ATOM 699 O O . TYR A 1 91 ? 37.606 7.490 -48.540 1.00 89.00 91 TYR A O 1
ATOM 707 N N . PRO A 1 92 ? 36.296 5.805 -49.234 1.00 86.00 92 PRO A N 1
ATOM 708 C CA . PRO A 1 92 ? 36.733 5.912 -50.617 1.00 86.00 92 PRO A CA 1
ATOM 709 C C . PRO A 1 92 ? 36.200 7.192 -51.273 1.00 86.00 92 PRO A C 1
ATOM 711 O O . PRO A 1 92 ? 35.123 7.700 -50.937 1.00 86.00 92 PRO A O 1
ATOM 714 N N . LEU A 1 93 ? 36.930 7.688 -52.275 1.00 80.75 93 LEU A N 1
ATOM 715 C CA . LEU A 1 93 ? 36.404 8.707 -53.183 1.00 80.75 93 LEU A CA 1
ATOM 716 C C . LEU A 1 93 ? 35.196 8.142 -53.943 1.00 80.75 93 LEU A C 1
ATOM 718 O O . LEU A 1 93 ? 35.265 7.061 -54.522 1.00 80.75 93 LEU A O 1
ATOM 722 N N . GLY A 1 94 ? 34.104 8.907 -54.005 1.00 78.81 94 GLY A N 1
ATOM 723 C CA . GLY A 1 94 ? 32.968 8.581 -54.871 1.00 78.81 94 GLY A CA 1
ATOM 724 C C . GLY A 1 94 ? 31.773 7.905 -54.200 1.00 78.81 94 GLY A C 1
ATOM 725 O O . GLY A 1 94 ? 30.962 7.318 -54.908 1.00 78.81 94 GLY A O 1
ATOM 726 N N . ILE A 1 95 ? 31.608 8.025 -52.879 1.00 85.06 95 ILE A N 1
ATOM 727 C CA . ILE A 1 95 ? 30.318 7.761 -52.219 1.00 85.06 95 ILE A CA 1
ATOM 728 C C . ILE A 1 95 ? 29.268 8.716 -52.810 1.00 85.06 95 ILE A C 1
ATOM 730 O O . ILE A 1 95 ? 29.380 9.933 -52.661 1.00 85.06 95 ILE A O 1
ATOM 734 N N . LYS A 1 96 ? 28.272 8.173 -53.523 1.00 86.56 96 LYS A N 1
ATOM 735 C CA . LYS A 1 96 ? 27.338 8.967 -54.345 1.00 86.56 96 LYS A CA 1
ATOM 736 C C . LYS A 1 96 ? 26.056 9.347 -53.614 1.00 86.56 96 LYS A C 1
ATOM 738 O O . LYS A 1 96 ? 25.375 10.279 -54.033 1.00 86.56 96 LYS A O 1
ATOM 743 N N . SER A 1 97 ? 25.718 8.635 -52.542 1.00 89.81 97 SER A N 1
ATOM 744 C CA . SER A 1 97 ? 24.479 8.850 -51.806 1.00 89.81 97 SER A CA 1
ATOM 745 C C . SER A 1 97 ? 24.658 8.736 -50.294 1.00 89.81 97 SER A C 1
ATOM 747 O O . SER A 1 97 ? 25.583 8.106 -49.777 1.00 89.81 97 SER A O 1
ATOM 749 N N . LEU A 1 98 ? 23.702 9.312 -49.563 1.00 85.38 98 LEU A N 1
ATOM 750 C CA . LEU A 1 98 ? 23.607 9.145 -48.114 1.00 85.38 98 LEU A CA 1
ATOM 751 C C . LEU A 1 98 ? 23.376 7.677 -47.719 1.00 85.38 98 LEU A C 1
ATOM 753 O O . LEU A 1 98 ? 23.770 7.268 -46.628 1.00 85.38 98 LEU A O 1
ATOM 757 N N . HIS A 1 99 ? 22.733 6.889 -48.585 1.00 87.62 99 HIS A N 1
ATOM 758 C CA . HIS A 1 99 ? 22.551 5.460 -48.357 1.00 87.62 99 HIS A CA 1
ATOM 759 C C . HIS A 1 99 ? 23.898 4.731 -48.396 1.00 87.62 99 HIS A C 1
ATOM 761 O O . HIS A 1 99 ? 24.230 4.065 -47.418 1.00 87.62 99 HIS A O 1
ATOM 767 N N . ASP A 1 100 ? 24.696 4.953 -49.446 1.00 89.00 100 ASP A N 1
ATOM 768 C CA . ASP A 1 100 ? 26.033 4.360 -49.614 1.00 89.00 100 ASP A CA 1
ATOM 769 C C . ASP A 1 100 ? 26.952 4.716 -48.443 1.00 89.00 100 ASP A C 1
ATOM 771 O O . ASP A 1 100 ? 27.663 3.862 -47.918 1.00 89.00 100 ASP A O 1
ATOM 775 N N . PHE A 1 101 ? 26.875 5.965 -47.972 1.00 89.50 101 PHE A N 1
ATOM 776 C CA . PHE A 1 101 ? 27.571 6.396 -46.764 1.00 89.50 101 PHE A CA 1
ATOM 777 C C . PHE A 1 101 ? 27.128 5.588 -45.537 1.00 89.50 101 PHE A C 1
ATOM 779 O O . PHE A 1 101 ? 27.956 5.044 -44.817 1.00 89.50 101 PHE A O 1
ATOM 786 N N . ARG A 1 102 ? 25.818 5.461 -45.291 1.00 85.81 102 ARG A N 1
ATOM 787 C CA . ARG A 1 102 ? 25.287 4.768 -44.103 1.00 85.81 102 ARG A CA 1
ATOM 788 C C . ARG A 1 102 ? 25.595 3.272 -44.086 1.00 85.81 102 ARG A C 1
ATOM 790 O O . ARG A 1 102 ? 25.816 2.727 -43.008 1.00 85.81 102 ARG A O 1
ATOM 797 N N . VAL A 1 103 ? 25.590 2.604 -45.237 1.00 86.62 103 VAL A N 1
ATOM 798 C CA . VAL A 1 103 ? 25.893 1.163 -45.313 1.00 86.62 103 VAL A CA 1
ATOM 799 C C . VAL A 1 103 ? 27.394 0.874 -45.340 1.00 86.62 103 VAL A C 1
ATOM 801 O O . VAL A 1 103 ? 27.791 -0.279 -45.183 1.00 86.62 103 VAL A O 1
ATOM 804 N N . HIS A 1 104 ? 28.237 1.902 -45.478 1.00 91.31 104 HIS A N 1
ATOM 805 C CA . HIS A 1 104 ? 29.684 1.743 -45.478 1.00 91.31 104 HIS A CA 1
ATOM 806 C C . HIS A 1 104 ? 30.192 1.153 -44.151 1.00 91.31 104 HIS A C 1
ATOM 808 O O . HIS A 1 104 ? 29.759 1.546 -43.057 1.00 91.31 104 HIS A O 1
ATOM 814 N N . LYS A 1 105 ? 31.168 0.239 -44.242 1.00 89.75 105 LYS A N 1
ATOM 815 C CA . LYS A 1 105 ? 31.761 -0.468 -43.093 1.00 89.75 105 LYS A CA 1
ATOM 816 C C . LYS A 1 105 ? 32.273 0.507 -42.029 1.00 89.75 105 LYS A C 1
ATOM 818 O O . LYS A 1 105 ? 31.899 0.399 -40.865 1.00 89.75 105 LYS A O 1
ATOM 823 N N . VAL A 1 106 ? 33.029 1.523 -42.449 1.00 90.25 106 VAL A N 1
ATOM 824 C CA . VAL A 1 106 ? 33.602 2.543 -41.551 1.00 90.25 106 VAL A CA 1
ATOM 825 C C . VAL A 1 106 ? 32.526 3.330 -40.796 1.00 90.25 106 VAL A C 1
ATOM 827 O O . VAL A 1 106 ? 32.688 3.609 -39.608 1.00 90.25 106 VAL A O 1
ATOM 830 N N . THR A 1 107 ? 31.408 3.678 -41.443 1.00 92.06 107 THR A N 1
ATOM 831 C CA . THR A 1 107 ? 30.309 4.398 -40.777 1.00 92.06 107 THR A CA 1
ATOM 832 C C . THR A 1 107 ? 29.621 3.512 -39.753 1.00 92.06 107 THR A C 1
ATOM 834 O O . THR A 1 107 ? 29.384 3.951 -38.628 1.00 92.06 107 THR A O 1
ATOM 837 N N . SER A 1 108 ? 29.349 2.256 -40.114 1.00 91.62 108 SER A N 1
ATOM 838 C CA . SER A 1 108 ? 28.742 1.275 -39.214 1.00 91.62 108 SER A CA 1
ATOM 839 C C . SER A 1 108 ? 29.627 0.988 -37.997 1.00 91.62 108 SER A C 1
ATOM 841 O O . SER A 1 108 ? 29.133 1.002 -36.872 1.00 91.62 108 SER A O 1
ATOM 843 N N . GLU A 1 109 ? 30.940 0.835 -38.181 1.00 91.75 109 GLU A N 1
ATOM 844 C CA . GLU A 1 109 ? 31.902 0.624 -37.092 1.00 91.75 109 GLU A CA 1
ATOM 845 C C . GLU A 1 109 ? 32.011 1.835 -36.159 1.00 91.75 109 GLU A C 1
ATOM 847 O O . GLU A 1 109 ? 31.951 1.678 -34.935 1.00 91.75 109 GLU A O 1
ATOM 852 N N . LYS A 1 110 ? 32.118 3.052 -36.716 1.00 92.19 110 LYS A N 1
ATOM 853 C CA . LYS A 1 110 ? 32.148 4.297 -35.927 1.00 92.19 110 LYS A CA 1
ATOM 854 C C . LYS A 1 110 ? 30.852 4.464 -35.130 1.00 92.19 110 LYS A C 1
ATOM 856 O O . LYS A 1 110 ? 30.905 4.671 -33.918 1.00 92.19 110 LYS A O 1
ATOM 861 N N . ALA A 1 111 ? 29.696 4.296 -35.777 1.00 93.88 111 ALA A N 1
ATOM 862 C CA . ALA A 1 111 ? 28.393 4.371 -35.121 1.00 93.88 111 ALA A CA 1
ATOM 863 C C . ALA A 1 111 ? 28.260 3.318 -34.014 1.00 93.88 111 ALA A C 1
ATOM 865 O O . ALA A 1 111 ? 27.891 3.653 -32.887 1.00 93.88 111 ALA A O 1
ATOM 866 N N . ARG A 1 112 ? 28.633 2.063 -34.294 1.00 94.69 112 ARG A N 1
ATOM 867 C CA . ARG A 1 112 ? 28.643 0.980 -33.308 1.00 94.69 112 ARG A CA 1
ATOM 868 C C . ARG A 1 112 ? 29.504 1.340 -32.105 1.00 94.69 112 ARG A C 1
ATOM 870 O O . ARG A 1 112 ? 29.033 1.216 -30.980 1.00 94.69 112 ARG A O 1
ATOM 877 N N . LYS A 1 113 ? 30.742 1.795 -32.319 1.00 94.81 113 LYS A N 1
ATOM 878 C CA . LYS A 1 113 ? 31.668 2.161 -31.238 1.00 94.81 113 LYS A CA 1
ATOM 879 C C . LYS A 1 113 ? 31.071 3.244 -30.341 1.00 94.81 113 LYS A C 1
ATOM 881 O O . LYS A 1 113 ? 31.110 3.105 -29.121 1.00 94.81 113 LYS A O 1
ATOM 886 N N . THR A 1 114 ? 30.459 4.276 -30.922 1.00 95.62 114 THR A N 1
ATOM 887 C CA . THR A 1 114 ? 29.768 5.322 -30.155 1.00 95.62 114 THR A CA 1
ATOM 888 C C . THR A 1 114 ? 28.576 4.771 -29.370 1.00 95.62 114 THR A C 1
ATOM 890 O O . THR A 1 114 ? 28.404 5.114 -28.204 1.00 95.62 114 THR A O 1
ATOM 893 N N . LEU A 1 115 ? 27.753 3.911 -29.976 1.00 95.62 115 LEU A N 1
ATOM 894 C CA . LEU A 1 115 ? 26.586 3.318 -29.316 1.00 95.62 115 LEU A CA 1
ATOM 895 C C . LEU A 1 115 ? 26.992 2.376 -28.173 1.00 95.62 115 LEU A C 1
ATOM 897 O O . LEU A 1 115 ? 26.432 2.465 -27.082 1.00 95.62 115 LEU A O 1
ATOM 901 N N . VAL A 1 116 ? 28.013 1.545 -28.383 1.00 95.62 116 VAL A N 1
ATOM 902 C CA . VAL A 1 116 ? 28.598 0.683 -27.345 1.00 95.62 116 VAL A CA 1
ATOM 903 C C . VAL A 1 116 ? 29.215 1.517 -26.223 1.00 95.62 116 VAL A C 1
ATOM 905 O O . VAL A 1 116 ? 28.979 1.218 -25.057 1.00 95.62 116 VAL A O 1
ATOM 908 N N . GLY A 1 117 ? 29.908 2.615 -26.544 1.00 95.12 117 GLY A N 1
ATOM 909 C CA . GLY A 1 117 ? 30.424 3.563 -25.548 1.00 95.12 117 GLY A CA 1
ATOM 910 C C . GLY A 1 117 ? 29.325 4.234 -24.716 1.00 95.12 117 GLY A C 1
ATOM 911 O O . GLY A 1 117 ? 29.538 4.566 -23.556 1.00 95.12 117 GLY A O 1
ATOM 912 N N . LYS A 1 118 ? 28.113 4.363 -25.267 1.00 93.50 118 LYS A N 1
ATOM 913 C CA . LYS A 1 118 ? 26.913 4.789 -24.532 1.00 93.50 118 LYS A CA 1
ATOM 914 C C . LYS A 1 118 ? 26.232 3.643 -23.773 1.00 93.50 118 LYS A C 1
ATOM 916 O O . LYS A 1 118 ? 25.134 3.842 -23.262 1.00 93.50 118 LYS A O 1
ATOM 921 N N . GLY A 1 119 ? 26.819 2.449 -23.704 1.00 93.19 119 GLY A N 1
ATOM 922 C CA . GLY A 1 119 ? 26.287 1.293 -22.976 1.00 93.19 119 GLY A CA 1
ATOM 923 C C . GLY A 1 119 ? 25.291 0.428 -23.756 1.00 93.19 119 GLY A C 1
ATOM 924 O O . GLY A 1 119 ? 24.583 -0.372 -23.149 1.00 93.19 119 GLY A O 1
ATOM 925 N N . LEU A 1 120 ? 25.186 0.579 -25.083 1.00 95.94 120 LEU A N 1
ATOM 926 C CA . LEU A 1 120 ? 24.348 -0.297 -25.909 1.00 95.94 120 LEU A CA 1
ATOM 927 C C . LEU A 1 120 ? 25.075 -1.614 -26.225 1.00 95.94 120 LEU A C 1
ATOM 929 O O . LEU A 1 120 ? 26.205 -1.607 -26.707 1.00 95.94 120 LEU A O 1
ATOM 933 N N . LYS A 1 121 ? 24.418 -2.759 -26.022 1.00 94.62 121 LYS A N 1
ATOM 934 C CA . LYS A 1 121 ? 24.977 -4.080 -26.356 1.00 94.62 121 LYS A CA 1
ATOM 935 C C . LYS A 1 121 ? 24.662 -4.412 -27.823 1.00 94.62 121 LYS A C 1
ATOM 937 O O . LYS A 1 121 ? 23.529 -4.766 -28.137 1.00 94.62 121 LYS A O 1
ATOM 942 N N . LEU A 1 122 ? 25.647 -4.267 -28.719 1.00 95.12 122 LEU A N 1
ATOM 943 C CA . LEU A 1 122 ? 25.502 -4.513 -30.165 1.00 95.12 122 LEU A CA 1
ATOM 944 C C . LEU A 1 122 ? 26.522 -5.547 -30.698 1.00 95.12 122 LEU A C 1
ATOM 946 O O . LEU A 1 122 ? 27.702 -5.478 -30.322 1.00 95.12 122 LEU A O 1
ATOM 950 N N . PRO A 1 123 ? 26.112 -6.448 -31.620 1.00 94.12 123 PRO A N 1
ATOM 951 C CA . PRO A 1 123 ? 27.005 -7.400 -32.292 1.00 94.12 123 PRO A CA 1
ATOM 952 C C . PRO A 1 123 ? 28.193 -6.718 -32.973 1.00 94.12 123 PRO A C 1
ATOM 954 O O . PRO A 1 123 ? 28.075 -5.573 -33.407 1.00 94.12 123 PRO A O 1
ATOM 957 N N . SER A 1 124 ? 29.334 -7.402 -33.093 1.00 90.94 124 SER A N 1
ATOM 958 C CA . SER A 1 124 ? 30.534 -6.878 -33.775 1.00 90.94 124 SER A CA 1
ATOM 959 C C . SER A 1 124 ? 30.295 -6.563 -35.253 1.00 90.94 124 SER A C 1
ATOM 961 O O . SER A 1 124 ? 30.831 -5.581 -35.754 1.00 90.94 124 SER A O 1
ATOM 963 N N . ASN A 1 125 ? 29.440 -7.343 -35.910 1.00 91.06 125 ASN A N 1
ATOM 964 C CA . ASN A 1 125 ? 29.033 -7.191 -37.305 1.00 91.06 125 ASN A CA 1
ATOM 965 C C . ASN A 1 125 ? 27.785 -6.306 -37.496 1.00 91.06 125 ASN A C 1
ATOM 967 O O . ASN A 1 125 ? 27.171 -6.349 -38.561 1.00 91.06 125 ASN A O 1
ATOM 971 N N . TRP A 1 126 ? 27.374 -5.543 -36.477 1.00 94.00 126 TRP A N 1
ATOM 972 C CA . TRP A 1 126 ? 26.205 -4.673 -36.588 1.00 94.00 126 TRP A CA 1
ATOM 973 C C . TRP A 1 126 ? 26.434 -3.529 -37.577 1.00 94.00 126 TRP A C 1
ATOM 975 O O . TRP A 1 126 ? 27.481 -2.876 -37.567 1.00 94.00 126 TRP A O 1
ATOM 985 N N . THR A 1 127 ? 25.408 -3.241 -38.372 1.00 91.19 127 THR A N 1
ATOM 986 C CA . THR A 1 127 ? 25.395 -2.158 -39.358 1.00 91.19 127 THR A CA 1
ATOM 987 C C . THR A 1 127 ? 24.127 -1.314 -39.247 1.00 91.19 127 THR A C 1
ATOM 989 O O . THR A 1 127 ? 23.105 -1.736 -38.703 1.00 91.19 127 THR A O 1
ATOM 992 N N . LEU A 1 128 ? 24.164 -0.100 -39.804 1.00 89.81 128 LEU A N 1
ATOM 993 C CA . LEU A 1 128 ? 23.054 0.863 -39.731 1.00 89.81 128 LEU A CA 1
ATOM 994 C C . LEU A 1 128 ? 21.747 0.387 -40.395 1.00 89.81 128 LEU A C 1
ATOM 996 O O . LEU A 1 128 ? 20.685 0.921 -40.075 1.00 89.81 128 LEU A O 1
ATOM 1000 N N . ASN A 1 129 ? 21.791 -0.609 -41.288 1.00 89.50 129 ASN A N 1
ATOM 1001 C CA . ASN A 1 129 ? 20.586 -1.192 -41.893 1.00 89.50 129 ASN A CA 1
ATOM 1002 C C . ASN A 1 129 ? 19.882 -2.205 -40.964 1.00 89.50 129 ASN A C 1
ATOM 1004 O O . ASN A 1 129 ? 18.691 -2.468 -41.129 1.00 89.50 129 ASN A O 1
ATOM 1008 N N . GLN A 1 130 ? 20.566 -2.717 -39.935 1.00 92.12 130 GLN A N 1
ATOM 1009 C CA . GLN A 1 130 ? 20.018 -3.659 -38.960 1.00 92.12 130 GLN A CA 1
ATOM 1010 C C . GLN A 1 130 ? 19.246 -2.924 -37.856 1.00 92.12 130 GLN A C 1
ATOM 1012 O O . GLN A 1 130 ? 19.570 -2.992 -36.663 1.00 92.12 130 GLN A O 1
ATOM 1017 N N . ARG A 1 131 ? 18.195 -2.200 -38.259 1.00 91.69 131 ARG A N 1
ATOM 1018 C CA . ARG A 1 131 ? 17.408 -1.351 -37.358 1.00 91.69 131 ARG A CA 1
ATOM 1019 C C . ARG A 1 131 ? 16.719 -2.144 -36.248 1.00 91.69 131 ARG A C 1
ATOM 1021 O O . ARG A 1 131 ? 16.753 -1.730 -35.097 1.00 91.69 131 ARG A O 1
ATOM 1028 N N . SER A 1 132 ? 16.185 -3.321 -36.561 1.00 95.69 132 SER A N 1
ATOM 1029 C CA . SER A 1 132 ? 15.527 -4.189 -35.575 1.00 95.69 132 SER A CA 1
ATOM 1030 C C . SER A 1 132 ? 16.475 -4.675 -34.472 1.00 95.69 132 SER A C 1
ATOM 1032 O O . SER A 1 132 ? 16.072 -4.795 -33.315 1.00 95.69 132 SER A O 1
ATOM 1034 N N . VAL A 1 133 ? 17.750 -4.924 -34.802 1.00 95.38 133 VAL A N 1
ATOM 1035 C CA . VAL A 1 133 ? 18.784 -5.288 -33.820 1.00 95.38 133 VAL A CA 1
ATOM 1036 C C . VAL A 1 133 ? 19.051 -4.110 -32.885 1.00 95.38 133 VAL A C 1
ATOM 1038 O O . VAL A 1 133 ? 19.093 -4.292 -31.668 1.00 95.38 133 VAL A O 1
ATOM 1041 N N . PHE A 1 134 ? 19.162 -2.905 -33.447 1.00 95.38 134 PHE A N 1
ATOM 1042 C CA . PHE A 1 134 ? 19.320 -1.676 -32.676 1.00 95.38 134 PHE A CA 1
ATOM 1043 C C . PHE A 1 134 ? 18.126 -1.425 -31.747 1.00 95.38 134 PHE A C 1
ATOM 1045 O O . PHE A 1 134 ? 18.324 -1.229 -30.551 1.00 95.38 134 PHE A O 1
ATOM 1052 N N . ASP A 1 135 ? 16.893 -1.500 -32.254 1.00 96.75 135 ASP A N 1
ATOM 1053 C CA . ASP A 1 135 ? 15.685 -1.245 -31.463 1.00 96.75 135 ASP A CA 1
ATOM 1054 C C . ASP A 1 135 ? 15.554 -2.237 -30.294 1.00 96.75 135 ASP A C 1
ATOM 1056 O O . ASP A 1 135 ? 15.218 -1.840 -29.176 1.00 96.75 135 ASP A O 1
ATOM 1060 N N . ARG A 1 136 ? 15.895 -3.519 -30.505 1.00 97.38 136 ARG A N 1
ATOM 1061 C CA . ARG A 1 136 ? 15.958 -4.514 -29.420 1.00 97.38 136 ARG A CA 1
ATOM 1062 C C . ARG A 1 136 ? 17.027 -4.172 -28.385 1.00 97.38 136 ARG A C 1
ATOM 1064 O O . ARG A 1 136 ? 16.749 -4.280 -27.193 1.00 97.38 136 ARG A O 1
ATOM 1071 N N . ALA A 1 137 ? 18.215 -3.744 -28.814 1.00 96.62 137 ALA A N 1
ATOM 1072 C CA . ALA A 1 137 ? 19.295 -3.359 -27.906 1.00 96.62 137 ALA A CA 1
ATOM 1073 C C . ALA A 1 137 ? 18.936 -2.115 -27.074 1.00 96.62 137 ALA A C 1
ATOM 1075 O O . ALA A 1 137 ? 19.173 -2.096 -25.866 1.00 96.62 137 ALA A O 1
ATOM 1076 N N . VAL A 1 138 ? 18.306 -1.107 -27.691 1.00 97.00 138 VAL A N 1
ATOM 1077 C CA . VAL A 1 138 ? 17.782 0.073 -26.987 1.00 97.00 138 VAL A CA 1
ATOM 1078 C C . VAL A 1 138 ? 16.699 -0.330 -25.996 1.00 97.00 138 VAL A C 1
ATOM 1080 O O . VAL A 1 138 ? 16.790 0.036 -24.828 1.00 97.00 138 VAL A O 1
ATOM 1083 N N . LYS A 1 139 ? 15.706 -1.120 -26.424 1.00 96.62 139 LYS A N 1
ATOM 1084 C CA . LYS A 1 139 ? 14.632 -1.596 -25.544 1.00 96.62 139 LYS A CA 1
ATOM 1085 C C . LYS A 1 139 ? 15.195 -2.349 -24.340 1.00 96.62 139 LYS A C 1
ATOM 1087 O O . LYS A 1 139 ? 14.794 -2.063 -23.218 1.00 96.62 139 LYS A O 1
ATOM 1092 N N . ALA A 1 140 ? 16.128 -3.275 -24.563 1.00 95.88 140 ALA A N 1
ATOM 1093 C CA . ALA A 1 140 ? 16.759 -4.041 -23.492 1.00 95.88 140 ALA A CA 1
ATOM 1094 C C . ALA A 1 140 ? 17.474 -3.125 -22.492 1.00 95.88 140 ALA A C 1
ATOM 1096 O O . ALA A 1 140 ? 17.232 -3.236 -21.294 1.00 95.88 140 ALA A O 1
ATOM 1097 N N . LYS A 1 141 ? 18.275 -2.170 -22.984 1.00 95.50 141 LYS A N 1
ATOM 1098 C CA . LYS A 1 141 ? 18.963 -1.192 -22.135 1.00 95.50 141 LYS A CA 1
ATOM 1099 C C . LYS A 1 141 ? 17.979 -0.355 -21.311 1.00 95.50 141 LYS A C 1
ATOM 1101 O O . LYS A 1 141 ? 18.137 -0.244 -20.101 1.00 95.50 141 LYS A O 1
ATOM 1106 N N . VAL A 1 142 ? 16.963 0.222 -21.953 1.00 95.31 142 VAL A N 1
ATOM 1107 C CA . VAL A 1 142 ? 15.978 1.085 -21.280 1.00 95.31 142 VAL A CA 1
ATOM 1108 C C . VAL A 1 142 ? 15.201 0.305 -20.218 1.00 95.31 142 VAL A C 1
ATOM 1110 O O . VAL A 1 142 ? 14.982 0.818 -19.125 1.00 95.31 142 VAL A O 1
ATOM 1113 N N . VAL A 1 143 ? 14.815 -0.942 -20.507 1.00 94.31 143 VAL A N 1
ATOM 1114 C CA . VAL A 1 143 ? 14.143 -1.819 -19.535 1.00 94.31 143 VAL A CA 1
ATOM 1115 C C . VAL A 1 143 ? 15.068 -2.158 -18.365 1.00 94.31 143 VAL A C 1
ATOM 1117 O O . VAL A 1 143 ? 14.631 -2.109 -17.220 1.00 94.31 143 VAL A O 1
ATOM 1120 N N . GLU A 1 144 ? 16.342 -2.460 -18.622 1.00 93.81 144 GLU A N 1
ATOM 1121 C CA . GLU A 1 144 ? 17.340 -2.735 -17.580 1.00 93.81 144 GLU A CA 1
ATOM 1122 C C . GLU A 1 144 ? 17.522 -1.524 -16.645 1.00 93.81 144 GLU A C 1
ATOM 1124 O O . GLU A 1 144 ? 17.434 -1.661 -15.423 1.00 93.81 144 GLU A O 1
ATOM 1129 N N . GLU A 1 145 ? 17.688 -0.324 -17.207 1.00 94.56 145 GLU A N 1
ATOM 1130 C CA . GLU A 1 145 ? 17.818 0.924 -16.445 1.00 94.56 145 GLU A CA 1
ATOM 1131 C C . GLU A 1 145 ? 16.548 1.254 -15.649 1.00 94.56 145 GLU A C 1
ATOM 1133 O O . GLU A 1 145 ? 16.627 1.591 -14.463 1.00 94.56 145 GLU A O 1
ATOM 1138 N N . ALA A 1 146 ? 15.371 1.112 -16.266 1.00 94.69 146 ALA A N 1
ATOM 1139 C CA . ALA A 1 146 ? 14.089 1.338 -15.607 1.00 94.69 146 ALA A CA 1
ATOM 1140 C C . ALA A 1 146 ? 13.868 0.359 -14.445 1.00 94.69 146 ALA A C 1
ATOM 1142 O O . ALA A 1 146 ? 13.488 0.783 -13.354 1.00 94.69 146 ALA A O 1
ATOM 1143 N N . ASN A 1 147 ? 14.169 -0.928 -14.642 1.00 94.25 147 ASN A N 1
ATOM 1144 C CA . ASN A 1 147 ? 14.058 -1.952 -13.604 1.00 94.25 147 ASN A CA 1
ATOM 1145 C C . ASN A 1 147 ? 15.040 -1.696 -12.456 1.00 94.25 147 ASN A C 1
ATOM 1147 O O . ASN A 1 147 ? 14.662 -1.806 -11.291 1.00 94.25 147 ASN A O 1
ATOM 1151 N N . LYS A 1 148 ? 16.284 -1.305 -12.761 1.00 93.62 148 LYS A N 1
ATOM 1152 C CA . LYS A 1 148 ? 17.281 -0.950 -11.741 1.00 93.62 148 LYS A CA 1
ATOM 1153 C C . LYS A 1 148 ? 16.819 0.245 -10.906 1.00 93.62 148 LYS A C 1
ATOM 1155 O O . LYS A 1 148 ? 16.910 0.203 -9.679 1.00 93.62 148 LYS A O 1
ATOM 1160 N N . LYS A 1 149 ? 16.284 1.284 -11.557 1.00 94.94 149 LYS A N 1
ATOM 1161 C CA . LYS A 1 149 ? 15.731 2.460 -10.875 1.00 94.94 149 LYS A CA 1
ATOM 1162 C C . LYS A 1 149 ? 14.524 2.090 -10.012 1.00 94.94 149 LYS A C 1
ATOM 1164 O O . LYS A 1 149 ? 14.497 2.451 -8.842 1.00 94.94 149 LYS A O 1
ATOM 1169 N N . TRP A 1 150 ? 13.572 1.332 -10.556 1.00 94.31 150 TRP A N 1
ATOM 1170 C CA . TRP A 1 150 ? 12.403 0.842 -9.822 1.00 94.31 150 TRP A CA 1
ATOM 1171 C C . TRP A 1 150 ? 12.809 0.066 -8.566 1.00 94.31 150 TRP A C 1
AT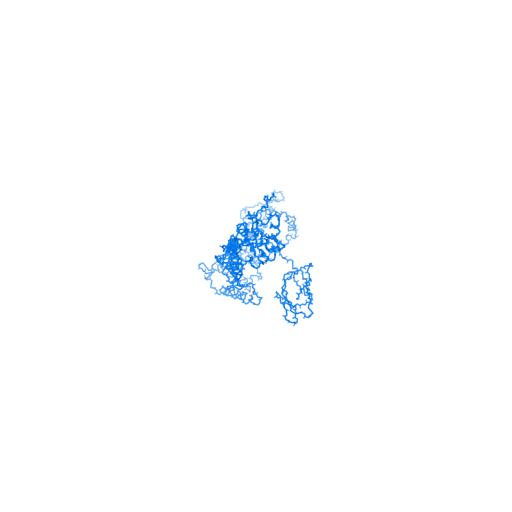OM 1173 O O . TRP A 1 150 ? 12.380 0.409 -7.469 1.00 94.31 150 TRP A O 1
ATOM 1183 N N . ASN A 1 151 ? 13.700 -0.918 -8.708 1.00 92.25 151 ASN A N 1
ATOM 1184 C CA . ASN A 1 151 ? 14.165 -1.732 -7.587 1.00 92.25 151 ASN A CA 1
ATOM 1185 C C . ASN A 1 151 ? 14.849 -0.884 -6.506 1.00 92.25 151 ASN A C 1
ATOM 1187 O O . ASN A 1 151 ? 14.636 -1.126 -5.322 1.00 92.25 151 ASN A O 1
ATOM 1191 N N . SER A 1 152 ? 15.631 0.128 -6.899 1.00 94.06 152 SER A N 1
ATOM 1192 C CA . SER A 1 152 ? 16.259 1.052 -5.950 1.00 94.06 152 SER A CA 1
ATOM 1193 C C . SER A 1 152 ? 15.227 1.879 -5.178 1.00 94.06 152 SER A C 1
ATOM 1195 O O . SER A 1 152 ? 15.304 1.951 -3.955 1.00 94.06 152 SER A O 1
ATOM 1197 N N . GLU A 1 153 ? 14.241 2.467 -5.859 1.00 94.19 153 GLU A N 1
ATOM 1198 C CA . GLU A 1 153 ? 13.223 3.308 -5.213 1.00 94.19 153 GLU A CA 1
ATOM 1199 C C . GLU A 1 153 ? 12.273 2.506 -4.315 1.00 94.19 153 GLU A C 1
ATOM 1201 O O . GLU A 1 153 ? 11.928 2.943 -3.219 1.00 94.19 153 GLU A O 1
ATOM 1206 N N . VAL A 1 154 ? 11.884 1.305 -4.741 1.00 91.88 154 VAL A N 1
ATOM 1207 C CA . VAL A 1 154 ? 11.010 0.420 -3.961 1.00 91.88 154 VAL A CA 1
ATOM 1208 C C . VAL A 1 154 ? 11.741 -0.115 -2.722 1.00 91.88 154 VAL A C 1
ATOM 1210 O O . VAL A 1 154 ? 11.161 -0.139 -1.636 1.00 91.88 154 VAL A O 1
ATOM 1213 N N . ALA A 1 155 ? 13.033 -0.445 -2.840 1.00 90.88 155 ALA A N 1
ATOM 1214 C CA . ALA A 1 155 ? 13.847 -0.875 -1.703 1.00 90.88 155 ALA A CA 1
ATOM 1215 C C . ALA A 1 155 ? 14.020 0.227 -0.643 1.00 90.88 155 ALA A C 1
ATOM 1217 O O . ALA A 1 155 ? 13.982 -0.077 0.548 1.00 90.88 155 ALA A O 1
ATOM 1218 N N . LYS A 1 156 ? 14.135 1.505 -1.045 1.00 93.50 156 LYS A N 1
ATOM 1219 C CA . LYS A 1 156 ? 14.172 2.646 -0.103 1.00 93.50 156 LYS A CA 1
ATOM 1220 C C . LYS A 1 156 ? 12.915 2.743 0.763 1.00 93.50 156 LYS A C 1
ATOM 1222 O O . LYS A 1 156 ? 12.980 3.261 1.870 1.00 93.50 156 LYS A O 1
ATOM 1227 N N . GLN A 1 157 ? 11.781 2.245 0.272 1.00 88.50 157 GLN A N 1
ATOM 1228 C CA . GLN A 1 157 ? 10.521 2.201 1.017 1.00 88.50 157 GLN A CA 1
ATOM 1229 C C . GLN A 1 157 ? 10.351 0.911 1.837 1.00 88.50 157 GLN A C 1
ATOM 1231 O O . GLN A 1 157 ? 9.275 0.675 2.378 1.00 88.50 157 GLN A O 1
ATOM 1236 N N . GLY A 1 158 ? 11.373 0.048 1.902 1.00 87.81 158 GLY A N 1
ATOM 1237 C CA . GLY A 1 158 ? 11.287 -1.254 2.570 1.00 87.81 158 GLY A CA 1
ATOM 1238 C C . GLY A 1 158 ? 10.392 -2.262 1.840 1.00 87.81 158 GLY A C 1
ATOM 1239 O O . GLY A 1 158 ? 9.974 -3.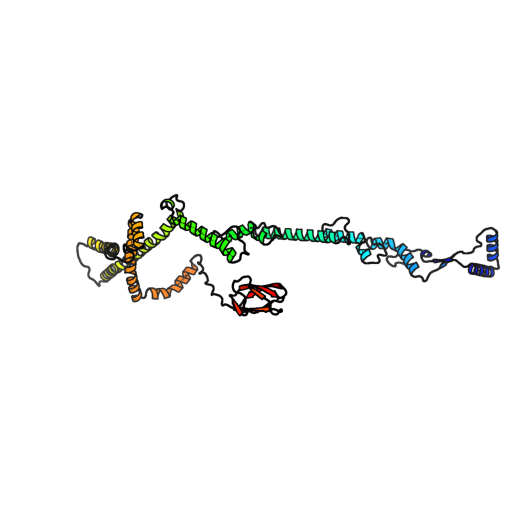258 2.425 1.00 87.81 158 GLY A O 1
ATOM 1240 N N . LEU A 1 159 ? 10.073 -2.015 0.567 1.00 88.00 159 LEU A N 1
ATOM 1241 C CA . LEU A 1 159 ? 9.181 -2.853 -0.228 1.00 88.00 159 LEU A CA 1
ATOM 1242 C C . LEU A 1 159 ? 9.988 -3.775 -1.157 1.00 88.00 159 LEU A C 1
ATOM 1244 O O . LEU A 1 159 ? 11.113 -3.470 -1.556 1.00 88.00 159 LEU A O 1
ATOM 1248 N N . ARG A 1 160 ? 9.400 -4.915 -1.539 1.00 87.38 160 ARG A N 1
ATOM 1249 C CA . ARG A 1 160 ? 9.956 -5.831 -2.550 1.00 87.38 160 ARG A CA 1
ATOM 1250 C C . ARG A 1 160 ? 8.902 -6.133 -3.609 1.00 87.38 160 ARG A C 1
ATOM 1252 O O . ARG A 1 160 ? 8.129 -7.082 -3.498 1.00 87.38 160 ARG A O 1
ATOM 1259 N N . ILE A 1 161 ? 8.858 -5.291 -4.637 1.00 89.69 161 ILE A N 1
ATOM 1260 C CA . ILE A 1 161 ? 7.830 -5.345 -5.681 1.00 89.69 161 ILE A CA 1
ATOM 1261 C C . ILE A 1 161 ? 8.517 -5.428 -7.044 1.00 89.69 161 ILE A C 1
ATOM 1263 O O . ILE A 1 161 ? 9.248 -4.504 -7.399 1.00 89.69 161 ILE A O 1
ATOM 1267 N N . PRO A 1 162 ? 8.297 -6.500 -7.818 1.00 89.44 162 PRO A N 1
ATOM 1268 C CA . PRO A 1 162 ? 8.772 -6.583 -9.192 1.00 89.44 162 PRO A CA 1
ATOM 1269 C C . PRO A 1 162 ? 8.216 -5.451 -10.075 1.00 89.44 162 PRO A C 1
ATOM 1271 O O . PRO A 1 162 ? 7.075 -5.026 -9.877 1.00 89.44 162 PRO A O 1
ATOM 1274 N N . PRO A 1 163 ? 8.981 -4.967 -11.067 1.00 90.31 163 PRO A N 1
ATOM 1275 C CA . PRO A 1 163 ? 8.487 -3.992 -12.033 1.00 90.31 163 PRO A CA 1
ATOM 1276 C C . PRO A 1 163 ? 7.440 -4.609 -12.976 1.00 90.31 163 PRO A C 1
ATOM 1278 O O . PRO A 1 163 ? 7.348 -5.828 -13.120 1.00 90.31 163 PRO A O 1
ATOM 1281 N N . ASN A 1 164 ? 6.677 -3.749 -13.658 1.00 88.44 164 ASN A N 1
ATOM 1282 C CA . ASN A 1 164 ? 5.716 -4.127 -14.705 1.00 88.44 164 ASN A CA 1
ATOM 1283 C C . ASN A 1 164 ? 4.625 -5.126 -14.259 1.00 88.44 164 ASN A C 1
ATOM 1285 O O . ASN A 1 164 ? 4.176 -5.969 -15.037 1.00 88.44 164 ASN A O 1
ATOM 1289 N N . GLN A 1 165 ? 4.192 -5.050 -13.000 1.00 90.31 165 GLN A N 1
ATOM 1290 C CA . GLN A 1 165 ? 3.059 -5.839 -12.525 1.00 90.31 165 GLN A CA 1
ATOM 1291 C C . GLN A 1 165 ? 1.724 -5.237 -12.963 1.00 90.31 165 GLN A C 1
ATOM 1293 O O . GLN A 1 165 ? 1.564 -4.018 -13.032 1.00 90.31 165 GLN A O 1
ATOM 1298 N N . SER A 1 166 ? 0.736 -6.105 -13.207 1.00 94.00 166 SER A N 1
ATOM 1299 C CA . SER A 1 166 ? -0.651 -5.660 -13.344 1.00 94.00 166 SER A CA 1
ATOM 1300 C C . SER A 1 166 ? -1.125 -5.006 -12.043 1.00 94.00 166 SER A C 1
ATOM 1302 O O . SER A 1 166 ? -0.657 -5.361 -10.959 1.00 94.00 166 SER A O 1
ATOM 1304 N N . TRP A 1 167 ? -2.096 -4.094 -12.129 1.00 92.81 167 TRP A N 1
ATOM 1305 C CA . TRP A 1 167 ? -2.666 -3.446 -10.943 1.00 92.81 167 TRP A CA 1
ATOM 1306 C C . TRP A 1 167 ? -3.204 -4.458 -9.918 1.00 92.81 167 TRP A C 1
ATOM 1308 O O . TRP A 1 167 ? -3.003 -4.306 -8.716 1.00 92.81 167 TRP A O 1
ATOM 1318 N N . LEU A 1 168 ? -3.823 -5.545 -10.386 1.00 93.19 168 LEU A N 1
ATOM 1319 C CA . LEU A 1 168 ? -4.322 -6.610 -9.518 1.00 93.19 168 LEU A CA 1
ATOM 1320 C C . LEU A 1 168 ? -3.182 -7.374 -8.824 1.00 93.19 168 LEU A C 1
ATOM 1322 O O . LEU A 1 168 ? -3.269 -7.662 -7.631 1.00 93.19 168 LEU A O 1
ATOM 1326 N N . SER A 1 169 ? -2.106 -7.688 -9.552 1.00 94.44 169 SER A N 1
ATOM 1327 C CA . SER A 1 169 ? -0.921 -8.355 -8.993 1.00 94.44 169 SER A CA 1
ATOM 1328 C C . SER A 1 169 ? -0.206 -7.472 -7.970 1.00 94.44 169 SER A C 1
ATOM 1330 O O . SER A 1 169 ? 0.192 -7.966 -6.919 1.00 94.44 169 SER A O 1
ATOM 1332 N N . PHE A 1 170 ? -0.110 -6.168 -8.249 1.00 93.44 170 PHE A N 1
ATOM 1333 C CA . PHE A 1 170 ? 0.462 -5.180 -7.339 1.00 93.44 170 PHE A CA 1
ATOM 1334 C C . PHE A 1 170 ? -0.309 -5.127 -6.019 1.00 93.44 170 PHE A C 1
ATOM 1336 O O . PHE A 1 170 ? 0.293 -5.241 -4.956 1.00 93.44 170 PHE A O 1
ATOM 1343 N N . GLN A 1 171 ? -1.641 -5.021 -6.077 1.00 93.69 171 GLN A N 1
ATOM 1344 C CA . GLN A 1 171 ? -2.469 -4.978 -4.871 1.00 93.69 171 GLN A CA 1
ATOM 1345 C C . GLN A 1 171 ? -2.306 -6.246 -4.031 1.00 93.69 171 GLN A C 1
ATOM 1347 O O . GLN A 1 171 ? -2.172 -6.154 -2.818 1.00 93.69 171 GLN A O 1
ATOM 1352 N N . LYS A 1 172 ? -2.251 -7.425 -4.661 1.00 94.62 172 LYS A N 1
ATOM 1353 C CA . LYS A 1 172 ? -2.080 -8.714 -3.968 1.00 94.62 172 LYS A CA 1
ATOM 1354 C C . LYS A 1 172 ? -0.654 -8.980 -3.473 1.00 94.62 172 LYS A C 1
ATOM 1356 O O . LYS A 1 172 ? -0.431 -9.995 -2.816 1.00 94.62 172 LYS A O 1
ATOM 1361 N N . ASN A 1 173 ? 0.315 -8.119 -3.783 1.00 94.44 173 ASN A N 1
ATOM 1362 C CA . ASN A 1 173 ? 1.697 -8.310 -3.361 1.00 94.44 173 ASN A CA 1
ATOM 1363 C C . ASN A 1 173 ? 1.799 -8.348 -1.816 1.00 94.44 173 ASN A C 1
ATOM 1365 O O . ASN A 1 173 ? 1.224 -7.476 -1.159 1.00 94.44 173 ASN A O 1
ATOM 1369 N N . PRO A 1 174 ? 2.559 -9.289 -1.219 1.00 93.69 174 PRO A N 1
ATOM 1370 C CA . PRO A 1 174 ? 2.685 -9.408 0.235 1.00 93.69 174 PRO A CA 1
ATOM 1371 C C . PRO A 1 174 ? 3.157 -8.133 0.939 1.00 93.69 174 PRO A C 1
ATOM 1373 O O . PRO A 1 174 ? 2.639 -7.809 2.002 1.00 93.69 174 PRO A O 1
ATOM 1376 N N . SER A 1 175 ? 4.092 -7.375 0.353 1.00 92.50 175 SER A N 1
ATOM 1377 C CA . SER A 1 175 ? 4.564 -6.110 0.932 1.00 92.50 175 SER A CA 1
ATOM 1378 C C . SER A 1 175 ? 3.467 -5.041 0.946 1.00 92.50 175 SER A C 1
ATOM 1380 O O . SER A 1 175 ? 3.378 -4.260 1.889 1.00 92.50 175 SER A O 1
ATOM 1382 N N . ILE A 1 176 ? 2.603 -5.023 -0.073 1.00 92.94 176 ILE A N 1
ATOM 1383 C CA . ILE A 1 176 ? 1.457 -4.106 -0.132 1.00 92.94 176 ILE A CA 1
ATOM 1384 C C . ILE A 1 176 ? 0.378 -4.534 0.862 1.00 92.94 176 ILE A C 1
ATOM 1386 O O . ILE A 1 176 ? -0.103 -3.710 1.635 1.00 92.94 176 ILE A O 1
ATOM 1390 N N . GLN A 1 177 ? 0.050 -5.823 0.906 1.00 95.38 177 GLN A N 1
ATOM 1391 C CA . GLN A 1 177 ? -0.917 -6.368 1.858 1.00 95.38 177 GLN A CA 1
ATOM 1392 C C . GLN A 1 177 ? -0.464 -6.203 3.313 1.00 95.38 177 GLN A C 1
ATOM 1394 O O . GLN A 1 177 ? -1.285 -5.889 4.165 1.00 95.38 177 GLN A O 1
ATOM 1399 N N . ALA A 1 178 ? 0.833 -6.336 3.607 1.00 93.31 178 ALA A N 1
ATOM 1400 C CA . ALA A 1 178 ? 1.383 -6.067 4.934 1.00 93.31 178 ALA A CA 1
ATOM 1401 C C . ALA A 1 178 ? 1.169 -4.606 5.352 1.00 93.31 178 ALA A C 1
ATOM 1403 O O . ALA A 1 178 ? 0.753 -4.344 6.479 1.00 93.31 178 ALA A O 1
ATOM 1404 N N . ARG A 1 179 ? 1.377 -3.662 4.427 1.00 91.88 179 ARG A N 1
ATOM 1405 C CA . ARG A 1 179 ? 1.101 -2.244 4.673 1.00 91.88 179 ARG A CA 1
ATOM 1406 C C . ARG A 1 179 ? -0.388 -1.983 4.892 1.00 91.88 179 ARG A C 1
ATOM 1408 O O . ARG A 1 179 ? -0.746 -1.286 5.830 1.00 91.88 179 ARG A O 1
ATOM 1415 N N . ILE A 1 180 ? -1.260 -2.577 4.077 1.00 93.56 180 ILE A N 1
ATOM 1416 C CA . ILE A 1 180 ? -2.716 -2.457 4.260 1.00 93.56 180 ILE A CA 1
ATOM 1417 C C . ILE A 1 180 ? -3.139 -3.049 5.611 1.00 93.56 180 ILE A C 1
ATOM 1419 O O . ILE A 1 180 ? -3.931 -2.439 6.321 1.00 93.56 180 ILE A O 1
ATOM 1423 N N . LYS A 1 181 ? -2.573 -4.196 6.000 1.00 95.06 181 LYS A N 1
ATOM 1424 C CA . LYS A 1 181 ? -2.812 -4.818 7.305 1.00 95.06 181 LYS A CA 1
ATOM 1425 C C . LYS A 1 181 ? -2.407 -3.904 8.456 1.00 95.06 181 LYS A C 1
ATOM 1427 O O . LYS A 1 181 ? -3.154 -3.803 9.419 1.00 95.06 181 LYS A O 1
ATOM 1432 N N . GLN A 1 182 ? -1.256 -3.243 8.357 1.00 94.00 182 GLN A N 1
ATOM 1433 C CA . GLN A 1 182 ? -0.792 -2.311 9.383 1.00 94.00 182 GLN A CA 1
ATOM 1434 C C . GLN A 1 182 ? -1.774 -1.148 9.586 1.00 94.00 182 GLN A C 1
ATOM 1436 O O . GLN A 1 182 ? -2.055 -0.788 10.721 1.00 94.00 182 GLN A O 1
ATOM 1441 N N . GLU A 1 183 ? -2.324 -0.602 8.501 1.00 93.19 183 GLU A N 1
ATOM 1442 C CA . GLU A 1 183 ? -3.285 0.510 8.558 1.00 93.19 183 GLU A CA 1
ATOM 1443 C C . GLU A 1 183 ? -4.683 0.064 9.014 1.00 93.19 183 GLU A C 1
ATOM 1445 O O . GLU A 1 183 ? -5.369 0.778 9.738 1.00 93.19 183 GLU A O 1
ATOM 1450 N N . MET A 1 184 ? -5.131 -1.122 8.591 1.00 92.31 184 MET A N 1
ATOM 1451 C CA . MET A 1 184 ? -6.451 -1.651 8.956 1.00 92.31 184 MET A CA 1
ATOM 1452 C C . MET A 1 184 ? -6.490 -2.288 10.350 1.00 92.31 184 MET A C 1
ATOM 1454 O O . MET A 1 184 ? -7.579 -2.486 10.894 1.00 92.31 184 MET A O 1
ATOM 1458 N N . GLY A 1 185 ? -5.329 -2.639 10.910 1.00 94.25 185 GLY A N 1
ATOM 1459 C CA . GLY A 1 185 ? -5.205 -3.315 12.196 1.00 94.25 185 GLY A CA 1
ATOM 1460 C C . GLY A 1 185 ? -6.032 -4.596 12.239 1.00 94.25 185 GLY A C 1
ATOM 1461 O O . GLY A 1 185 ? -6.004 -5.413 11.312 1.00 94.25 185 GLY A O 1
ATOM 1462 N N . ASP A 1 186 ? -6.821 -4.744 13.300 1.00 91.50 186 ASP A N 1
ATOM 1463 C CA . ASP A 1 186 ? -7.652 -5.926 13.508 1.00 91.50 186 ASP A CA 1
ATOM 1464 C C . ASP A 1 186 ? -8.636 -6.148 12.366 1.00 91.50 186 ASP A C 1
ATOM 1466 O O . ASP A 1 186 ? -8.900 -7.296 12.017 1.00 91.50 186 ASP A O 1
ATOM 1470 N N . PHE A 1 187 ? -9.147 -5.088 11.734 1.00 93.69 187 PHE A N 1
ATOM 1471 C CA . PHE A 1 187 ? -10.174 -5.161 10.688 1.00 93.69 187 PHE A CA 1
ATOM 1472 C C . PHE A 1 187 ? -9.663 -5.647 9.330 1.00 93.69 187 PHE A C 1
ATOM 1474 O O . PHE A 1 187 ? -10.445 -5.778 8.384 1.00 93.69 187 PHE A O 1
ATOM 1481 N N . TYR A 1 188 ? -8.365 -5.906 9.206 1.00 96.12 188 TYR A N 1
ATOM 1482 C CA . TYR A 1 188 ? -7.782 -6.399 7.971 1.00 96.12 188 TYR A CA 1
ATOM 1483 C C . TYR A 1 188 ? -8.351 -7.768 7.563 1.00 96.12 188 TYR A C 1
ATOM 1485 O O . TYR A 1 188 ? -8.390 -8.710 8.357 1.00 96.12 188 TYR A O 1
ATOM 1493 N N . VAL A 1 189 ? -8.715 -7.892 6.283 1.00 94.94 189 VAL A N 1
ATOM 1494 C CA . VAL A 1 189 ? -9.098 -9.160 5.646 1.00 94.94 189 VAL A CA 1
ATOM 1495 C C . VAL A 1 189 ? -8.165 -9.418 4.468 1.00 94.94 189 VAL A C 1
ATOM 1497 O O . VAL A 1 189 ? -7.962 -8.541 3.632 1.00 94.94 189 VAL A O 1
ATOM 1500 N N . SER A 1 190 ? -7.576 -10.611 4.381 1.00 93.69 190 SER A N 1
ATOM 1501 C CA . SER A 1 190 ? -6.618 -10.919 3.317 1.00 93.69 190 SER A CA 1
ATOM 1502 C C . SER A 1 190 ? -7.277 -11.601 2.109 1.00 93.69 190 SER A C 1
ATOM 1504 O O . SER A 1 190 ? -7.979 -12.593 2.303 1.00 93.69 190 SER A O 1
ATOM 1506 N N . PRO A 1 191 ? -6.999 -11.161 0.866 1.00 94.69 191 PRO A N 1
ATOM 1507 C CA . PRO A 1 191 ? -6.400 -9.877 0.502 1.00 94.69 191 PRO A CA 1
ATOM 1508 C C . PRO A 1 191 ? -7.446 -8.752 0.515 1.00 94.69 191 PRO A C 1
ATOM 1510 O O . PRO A 1 191 ? -8.569 -8.949 0.055 1.00 94.69 191 PRO A O 1
ATOM 1513 N N . THR A 1 192 ? -7.060 -7.552 0.947 1.00 94.75 192 THR A N 1
ATOM 1514 C CA . THR A 1 192 ? -7.890 -6.349 0.776 1.00 94.75 192 THR A CA 1
ATOM 1515 C C . THR A 1 192 ? -7.469 -5.632 -0.499 1.00 94.75 192 THR A C 1
ATOM 1517 O O . THR A 1 192 ? -6.288 -5.323 -0.678 1.00 94.75 192 THR A O 1
ATOM 1520 N N . LEU A 1 193 ? -8.421 -5.366 -1.394 1.00 94.62 193 LEU A N 1
ATOM 1521 C CA . LEU A 1 193 ? -8.170 -4.635 -2.637 1.00 94.62 193 LEU A CA 1
ATOM 1522 C C . LEU A 1 193 ? -8.638 -3.181 -2.506 1.00 94.62 193 LEU A C 1
ATOM 1524 O O . LEU A 1 193 ? -9.716 -2.906 -1.984 1.00 94.62 193 LEU A O 1
ATOM 1528 N N . ALA A 1 194 ? -7.819 -2.248 -2.989 1.00 89.44 194 ALA A N 1
ATOM 1529 C CA . ALA A 1 194 ? -8.074 -0.810 -2.931 1.00 89.44 194 ALA A CA 1
ATOM 1530 C C . ALA A 1 194 ? -9.075 -0.334 -3.999 1.00 89.44 194 ALA A C 1
ATOM 1532 O O . ALA A 1 194 ? -9.587 0.779 -3.911 1.00 89.44 194 ALA A O 1
ATOM 1533 N N . ASP A 1 195 ? -9.344 -1.159 -5.013 1.00 92.50 195 ASP A N 1
ATOM 1534 C CA . ASP A 1 195 ? -10.287 -0.877 -6.098 1.00 92.50 195 ASP A CA 1
ATOM 1535 C C . ASP A 1 195 ? -11.685 -1.478 -5.885 1.00 92.50 195 ASP A C 1
ATOM 1537 O O . ASP A 1 195 ? -12.544 -1.361 -6.765 1.00 92.50 195 ASP A O 1
ATOM 1541 N N . TRP A 1 196 ? -11.945 -2.080 -4.719 1.00 91.44 196 TRP A N 1
ATOM 1542 C CA . TRP A 1 196 ? -13.282 -2.539 -4.360 1.00 91.44 196 TRP A CA 1
ATOM 1543 C C . TRP A 1 196 ? -14.284 -1.388 -4.333 1.00 91.44 196 TRP A C 1
ATOM 1545 O O . TRP A 1 196 ? -14.080 -0.354 -3.697 1.00 91.44 196 TRP A O 1
ATOM 1555 N N . ASN A 1 197 ? -15.421 -1.600 -4.994 1.00 91.06 197 ASN A N 1
ATOM 1556 C CA . ASN A 1 197 ? -16.567 -0.711 -4.852 1.00 91.06 197 ASN A CA 1
ATOM 1557 C C . AS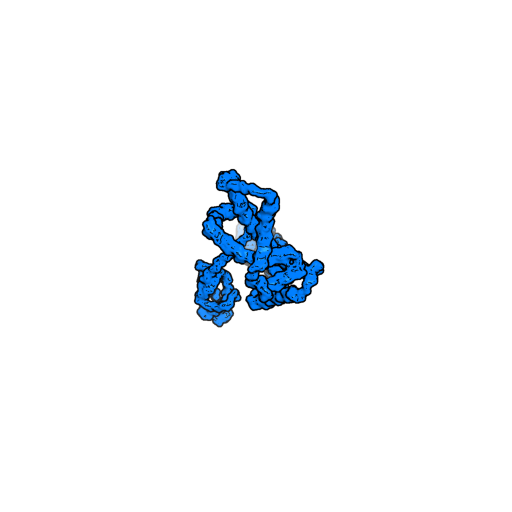N A 1 197 ? -17.267 -0.928 -3.496 1.00 91.06 197 ASN A C 1
ATOM 1559 O O . ASN A 1 197 ? -16.994 -1.892 -2.782 1.00 91.06 197 ASN A O 1
ATOM 1563 N N . ASN A 1 198 ? -18.227 -0.066 -3.154 1.00 92.81 198 ASN A N 1
ATOM 1564 C CA . ASN A 1 198 ? -18.915 -0.122 -1.857 1.00 92.81 198 ASN A CA 1
ATOM 1565 C C . ASN A 1 198 ? -19.603 -1.468 -1.571 1.00 92.81 198 ASN A C 1
ATOM 1567 O O . ASN A 1 198 ? -19.687 -1.869 -0.414 1.00 92.81 198 ASN A O 1
ATOM 1571 N N . VAL A 1 199 ? -20.103 -2.163 -2.599 1.00 93.25 199 VAL A N 1
ATOM 1572 C CA . VAL A 1 199 ? -20.753 -3.473 -2.433 1.00 93.25 199 VAL A CA 1
ATOM 1573 C C . VAL A 1 199 ? -19.707 -4.531 -2.095 1.00 93.25 199 VAL A C 1
ATOM 1575 O O . VAL A 1 199 ? -19.861 -5.246 -1.111 1.00 93.25 199 VAL A O 1
ATOM 1578 N N . GLN A 1 200 ? -18.615 -4.570 -2.857 1.00 93.00 200 GLN A N 1
ATOM 1579 C CA . GLN A 1 200 ? -17.507 -5.499 -2.630 1.00 93.00 200 GLN A CA 1
ATOM 1580 C C . GLN A 1 200 ? -16.839 -5.252 -1.275 1.00 93.00 200 GLN A C 1
ATOM 1582 O O . GLN A 1 200 ? -16.604 -6.192 -0.527 1.00 93.00 200 GLN A O 1
ATOM 1587 N N . PHE A 1 201 ? -16.593 -3.990 -0.915 1.00 94.38 201 PHE A N 1
ATOM 1588 C CA . PHE A 1 201 ? -16.020 -3.638 0.383 1.00 94.38 201 PHE A CA 1
ATOM 1589 C C . PHE A 1 201 ? -16.946 -4.038 1.537 1.00 94.38 201 PHE A C 1
ATOM 1591 O O . PHE A 1 201 ? -16.491 -4.597 2.534 1.00 94.38 201 PHE A O 1
ATOM 1598 N N . LYS A 1 202 ? -18.261 -3.810 1.399 1.00 94.25 202 LYS A N 1
ATOM 1599 C CA . LYS A 1 202 ? -19.236 -4.252 2.400 1.00 94.25 202 LYS A CA 1
ATOM 1600 C C . LYS A 1 202 ? -19.177 -5.769 2.595 1.00 94.25 202 LYS A C 1
ATOM 1602 O O . LYS A 1 202 ? -19.065 -6.216 3.730 1.00 94.25 202 LYS A O 1
ATOM 1607 N N . GLN A 1 203 ? -19.216 -6.532 1.508 1.00 96.25 203 GLN A N 1
ATOM 1608 C CA . GLN A 1 203 ? -19.239 -7.996 1.551 1.00 96.25 203 GLN A CA 1
ATOM 1609 C C . GLN A 1 203 ? -17.928 -8.589 2.078 1.00 96.25 203 GLN A C 1
ATOM 1611 O O . GLN A 1 203 ? -17.942 -9.481 2.918 1.00 96.25 203 GLN A O 1
ATOM 1616 N N . HIS A 1 204 ? -16.784 -8.091 1.605 1.00 95.31 204 HIS A N 1
ATOM 1617 C CA . HIS A 1 204 ? -15.485 -8.697 1.900 1.00 95.31 204 HIS A CA 1
ATOM 1618 C C . HIS A 1 204 ? -14.810 -8.152 3.161 1.00 95.31 204 HIS A C 1
ATOM 1620 O O . HIS A 1 204 ? -14.000 -8.859 3.753 1.00 95.31 204 HIS A O 1
ATOM 1626 N N . VAL A 1 205 ? -15.130 -6.926 3.587 1.00 94.44 205 VAL A N 1
ATOM 1627 C CA . VAL A 1 205 ? -14.528 -6.304 4.777 1.00 94.44 205 VAL A CA 1
ATOM 1628 C C . VAL A 1 205 ? -15.560 -6.140 5.880 1.00 94.44 205 VAL A C 1
ATOM 1630 O O . VAL A 1 205 ? -15.377 -6.696 6.958 1.00 94.44 205 VAL A O 1
ATOM 1633 N N . LEU A 1 206 ? -16.641 -5.390 5.652 1.00 94.31 206 LEU A N 1
ATOM 1634 C CA . LEU A 1 206 ? -17.555 -5.032 6.744 1.00 94.31 206 LEU A CA 1
ATOM 1635 C C . LEU A 1 206 ? -18.289 -6.249 7.308 1.00 94.31 206 LEU A C 1
ATOM 1637 O O . LEU A 1 206 ? -18.220 -6.489 8.507 1.00 94.31 206 LEU A O 1
ATOM 1641 N N . GLU A 1 207 ? -18.959 -7.033 6.466 1.00 96.19 207 GLU A N 1
ATOM 1642 C CA . GLU A 1 207 ? -19.772 -8.172 6.911 1.00 96.19 207 GLU A CA 1
ATOM 1643 C C . GLU A 1 207 ? -18.912 -9.248 7.589 1.00 96.19 207 GLU A C 1
ATOM 1645 O O . GLU A 1 207 ? -19.283 -9.752 8.649 1.00 96.19 207 GLU A O 1
ATOM 1650 N N . VAL A 1 208 ? -17.718 -9.523 7.055 1.00 96.38 208 VAL A N 1
ATOM 1651 C CA . VAL A 1 208 ? -16.746 -10.448 7.663 1.00 96.38 208 VAL A CA 1
ATOM 1652 C C . VAL A 1 208 ? -16.329 -9.977 9.058 1.00 96.38 208 VAL A C 1
ATOM 1654 O O . VAL A 1 208 ? -16.322 -10.760 10.011 1.00 96.38 208 VAL A O 1
ATOM 1657 N N . ASN A 1 209 ? -16.009 -8.690 9.200 1.00 96.25 209 ASN A N 1
ATOM 1658 C CA . ASN A 1 209 ? -15.592 -8.112 10.474 1.00 96.25 209 ASN A CA 1
ATOM 1659 C C . ASN A 1 209 ? -16.725 -8.050 11.497 1.00 96.25 209 ASN A C 1
ATOM 1661 O O . ASN A 1 209 ? -16.497 -8.381 12.661 1.00 96.25 209 ASN A O 1
ATOM 1665 N N . VAL A 1 210 ? -17.934 -7.685 11.064 1.00 95.50 210 VAL A N 1
ATOM 1666 C CA . VAL A 1 210 ? -19.135 -7.692 11.906 1.00 95.50 210 VAL A CA 1
ATOM 1667 C C . VAL A 1 210 ? -19.374 -9.097 12.429 1.00 95.50 210 VAL A C 1
ATOM 1669 O O . VAL A 1 210 ? -19.425 -9.278 13.636 1.00 95.50 210 VAL A O 1
ATOM 1672 N N . GLN A 1 211 ? -19.406 -10.112 11.562 1.00 95.00 211 GLN A N 1
ATOM 1673 C CA . GLN A 1 211 ? -19.602 -11.495 11.998 1.00 95.00 211 GLN A CA 1
ATOM 1674 C C . GLN A 1 211 ? -18.511 -11.973 12.959 1.00 95.00 211 GLN A C 1
ATOM 1676 O O . GLN A 1 211 ? -18.806 -12.684 13.919 1.00 95.00 211 GLN A O 1
ATOM 1681 N N . ARG A 1 212 ? -17.248 -11.598 12.721 1.00 93.75 212 ARG A N 1
ATOM 1682 C CA . ARG A 1 212 ? -16.140 -11.945 13.617 1.00 93.75 212 ARG A CA 1
ATOM 1683 C C . ARG A 1 212 ? -16.322 -11.316 14.999 1.00 93.75 212 ARG A C 1
ATOM 1685 O O . ARG A 1 212 ? -16.243 -12.045 15.980 1.00 93.75 212 ARG A O 1
ATOM 1692 N N . LYS A 1 213 ? -16.641 -10.020 15.073 1.00 91.69 213 LYS A N 1
ATOM 1693 C CA . LYS A 1 213 ? -16.921 -9.336 16.345 1.00 91.69 213 LYS A CA 1
ATOM 1694 C C . LYS A 1 213 ? -18.190 -9.850 17.018 1.00 91.69 213 LYS A C 1
ATOM 1696 O O . LYS A 1 213 ? -18.195 -10.040 18.224 1.00 91.69 213 LYS A O 1
ATOM 1701 N N . THR A 1 214 ? -19.236 -10.171 16.263 1.00 92.38 214 THR A N 1
ATOM 1702 C CA . THR A 1 214 ? -20.437 -10.817 16.806 1.00 92.38 214 THR A CA 1
ATOM 1703 C C . THR A 1 214 ? -20.099 -12.160 17.447 1.00 92.38 214 THR A C 1
ATOM 1705 O O . THR A 1 214 ? -20.554 -12.425 18.552 1.00 92.38 214 THR A O 1
ATOM 1708 N N . ARG A 1 215 ? -19.280 -12.998 16.799 1.00 91.81 215 ARG A N 1
ATOM 1709 C CA . ARG A 1 215 ? -18.837 -14.272 17.386 1.00 91.81 215 ARG A CA 1
ATOM 1710 C C . ARG A 1 215 ? -17.994 -14.071 18.642 1.00 91.81 215 ARG A C 1
ATOM 1712 O O . ARG A 1 215 ? -18.207 -14.793 19.605 1.00 91.81 215 ARG A O 1
ATOM 1719 N N . GLU A 1 216 ? -17.091 -13.094 18.636 1.00 86.88 216 GLU A N 1
ATOM 1720 C CA . GLU A 1 216 ? -16.291 -12.708 19.806 1.00 86.88 216 GLU A CA 1
ATOM 1721 C C . GLU A 1 216 ? -17.192 -12.308 20.984 1.00 86.88 216 GLU A C 1
ATOM 1723 O O . GLU A 1 216 ? -17.108 -12.914 22.047 1.00 86.88 216 GLU A O 1
ATOM 1728 N N . PHE A 1 217 ? -18.143 -11.392 20.772 1.00 84.81 217 PHE A N 1
ATOM 1729 C CA . PHE A 1 217 ? -19.084 -10.973 21.814 1.00 84.81 217 PHE A CA 1
ATOM 1730 C C . PHE A 1 217 ? -19.999 -12.101 22.288 1.00 84.81 217 PHE A C 1
ATOM 1732 O O . PHE A 1 217 ? -20.222 -12.232 23.484 1.00 84.81 217 PHE A O 1
ATOM 1739 N N . ILE A 1 218 ? -20.516 -12.938 21.384 1.00 86.75 218 ILE A N 1
ATOM 1740 C CA . ILE A 1 218 ? -21.312 -14.109 21.779 1.00 86.75 218 ILE A CA 1
ATOM 1741 C C . ILE A 1 218 ? -20.466 -15.075 22.613 1.00 86.75 218 ILE A C 1
ATOM 1743 O O . ILE A 1 218 ? -20.989 -15.657 23.557 1.00 86.75 218 ILE A O 1
ATOM 1747 N N . GLY A 1 219 ? -19.185 -15.244 22.274 1.00 84.25 219 GLY A N 1
ATOM 1748 C CA . GLY A 1 219 ? -18.237 -16.026 23.063 1.00 84.25 219 GLY A CA 1
ATOM 1749 C C . GLY A 1 219 ? -18.113 -15.478 24.479 1.00 84.25 219 GLY A C 1
ATOM 1750 O O . GLY A 1 219 ? -18.363 -16.214 25.421 1.00 84.25 219 GLY A O 1
ATOM 1751 N N . ILE A 1 220 ? -17.852 -14.176 24.620 1.00 82.75 220 ILE A N 1
ATOM 1752 C CA . ILE A 1 220 ? -17.761 -13.493 25.922 1.00 82.75 220 ILE A CA 1
ATOM 1753 C C . ILE A 1 220 ? -19.068 -13.627 26.717 1.00 82.75 220 ILE A C 1
ATOM 1755 O O . ILE A 1 220 ? -19.042 -13.950 27.895 1.00 82.75 220 ILE A O 1
ATOM 1759 N N . LEU A 1 221 ? -20.225 -13.423 26.082 1.00 78.06 221 LEU A N 1
ATOM 1760 C CA . LEU A 1 221 ? -21.530 -13.504 26.751 1.00 78.06 221 LEU A CA 1
ATOM 1761 C C . LEU A 1 221 ? -21.902 -14.926 27.192 1.00 78.06 221 LEU A C 1
ATOM 1763 O O . LEU A 1 221 ? -22.705 -15.090 28.105 1.00 78.06 221 LEU A O 1
ATOM 1767 N N . LYS A 1 222 ? -21.370 -15.949 26.516 1.00 81.69 222 LYS A N 1
ATOM 1768 C CA . LYS A 1 222 ? -21.573 -17.363 26.864 1.00 81.69 222 LYS A CA 1
ATOM 1769 C C . LYS A 1 222 ? -20.465 -17.926 27.751 1.00 81.69 222 LYS A C 1
ATOM 1771 O O . LYS A 1 222 ? -20.630 -19.038 28.253 1.00 81.69 222 LYS A O 1
ATOM 1776 N N . ALA A 1 223 ? -19.352 -17.209 27.887 1.00 82.38 223 ALA A N 1
ATOM 1777 C CA . ALA A 1 223 ? -18.210 -17.640 28.668 1.00 82.38 223 ALA A CA 1
ATOM 1778 C C . ALA A 1 223 ? -18.620 -17.794 30.131 1.00 82.38 223 ALA A C 1
ATOM 1780 O O . ALA A 1 223 ? -19.385 -16.998 30.681 1.00 82.38 223 ALA A O 1
ATOM 1781 N N . GLN A 1 224 ? -18.123 -18.851 30.762 1.00 77.06 224 GLN A N 1
ATOM 1782 C CA . GLN A 1 224 ? -18.414 -19.095 32.169 1.00 77.06 224 GLN A CA 1
ATOM 1783 C C . GLN A 1 224 ? -17.618 -18.124 33.046 1.00 77.06 224 GLN A C 1
ATOM 1785 O O . GLN A 1 224 ? -16.518 -17.719 32.681 1.00 77.06 224 GLN A O 1
ATOM 1790 N N . GLN A 1 225 ? -18.117 -17.812 34.248 1.00 71.44 225 GLN A N 1
ATOM 1791 C CA . GLN A 1 225 ? -17.436 -16.941 35.226 1.00 71.44 225 GLN A CA 1
ATOM 1792 C C . GLN A 1 225 ? -15.966 -17.348 35.456 1.00 71.44 225 GLN A C 1
ATOM 1794 O O . GLN A 1 225 ? -15.095 -16.494 35.597 1.00 71.44 225 GLN A O 1
ATOM 1799 N N . LYS A 1 226 ? -15.665 -18.654 35.389 1.00 78.50 226 LYS A N 1
ATOM 1800 C CA . LYS A 1 226 ? -14.307 -19.207 35.500 1.00 78.50 226 LYS A CA 1
ATOM 1801 C C . LYS A 1 226 ? -13.341 -18.713 34.413 1.00 78.50 226 LYS A C 1
ATOM 1803 O O . LYS A 1 226 ? -12.154 -18.585 34.685 1.00 78.50 226 LYS A O 1
ATOM 1808 N N . GLU A 1 227 ? -13.817 -18.426 33.204 1.00 83.06 227 GLU A N 1
ATOM 1809 C CA . GLU A 1 227 ? -12.976 -17.933 32.102 1.00 83.06 227 GLU A CA 1
ATOM 1810 C C . GLU A 1 227 ? -12.508 -16.486 32.312 1.00 83.06 227 GLU A C 1
ATOM 1812 O O . GLU A 1 227 ? -11.521 -16.079 31.703 1.00 83.06 227 GLU A O 1
ATOM 1817 N N . PHE A 1 228 ? -13.181 -15.735 33.190 1.00 83.50 228 PHE A N 1
ATOM 1818 C CA . PHE A 1 228 ? -12.818 -14.371 33.590 1.00 83.50 228 PHE A CA 1
ATOM 1819 C C . PHE A 1 228 ? -11.957 -14.317 34.862 1.00 83.50 228 PHE A C 1
ATOM 1821 O O . PHE A 1 228 ? -11.459 -13.249 35.219 1.00 83.50 228 PHE A O 1
ATOM 1828 N N . GLY A 1 229 ? -11.812 -15.446 35.563 1.00 79.62 229 GLY A N 1
ATOM 1829 C CA . GLY A 1 229 ? -10.977 -15.575 36.757 1.00 79.62 229 GLY A CA 1
ATOM 1830 C C . GLY A 1 229 ? -9.489 -15.728 36.433 1.00 79.62 229 GLY A C 1
ATOM 1831 O O . GLY A 1 229 ? -9.091 -15.801 35.270 1.00 79.62 229 GLY A O 1
ATOM 1832 N N . ASP A 1 230 ? -8.659 -15.795 37.474 1.00 81.25 230 ASP A N 1
ATOM 1833 C CA . ASP A 1 230 ? -7.206 -15.950 37.341 1.00 81.25 230 ASP A CA 1
ATOM 1834 C C . ASP A 1 230 ? -6.835 -17.211 36.537 1.00 81.25 230 ASP A C 1
ATOM 1836 O O . ASP A 1 230 ? -7.262 -18.322 36.857 1.00 81.25 230 ASP A O 1
ATOM 1840 N N . GLY A 1 231 ? -6.029 -17.042 35.485 1.00 82.06 231 GLY A N 1
ATOM 1841 C CA . GLY A 1 231 ? -5.641 -18.109 34.559 1.00 82.06 231 GLY A CA 1
ATOM 1842 C C . GLY A 1 231 ? -6.674 -18.424 33.468 1.00 82.06 231 GLY A C 1
ATOM 1843 O O . GLY A 1 231 ? -6.463 -19.355 32.688 1.00 82.06 231 GLY A O 1
ATOM 1844 N N . GLY A 1 232 ? -7.780 -17.679 33.402 1.00 86.00 232 GLY A N 1
ATOM 1845 C CA . GLY A 1 232 ? -8.800 -17.792 32.362 1.00 86.00 232 GLY A CA 1
ATOM 1846 C C . GLY A 1 232 ? -8.437 -17.057 31.064 1.00 86.00 232 GLY A C 1
ATOM 1847 O O . GLY A 1 232 ? -7.620 -16.138 31.044 1.00 86.00 232 GLY A O 1
ATOM 1848 N N . SER A 1 233 ? -9.064 -17.442 29.947 1.00 85.56 233 SER A N 1
ATOM 1849 C CA . SER A 1 233 ? -8.826 -16.821 28.632 1.00 85.56 233 SER A CA 1
ATOM 1850 C C . SER A 1 233 ? -9.299 -15.369 28.524 1.00 85.56 233 SER A C 1
ATOM 1852 O O . SER A 1 233 ? -8.864 -14.671 27.614 1.00 85.56 233 SER A O 1
ATOM 1854 N N . LEU A 1 234 ? -10.184 -14.932 29.424 1.00 85.12 234 LEU A N 1
ATOM 1855 C CA . LEU A 1 234 ? -10.756 -13.584 29.491 1.00 85.12 234 LEU A CA 1
ATOM 1856 C C . LEU A 1 234 ? -10.387 -12.878 30.807 1.00 85.12 234 LEU A C 1
ATOM 1858 O O . LEU A 1 234 ? -11.079 -11.957 31.238 1.00 85.12 234 LEU A O 1
ATOM 1862 N N . GLU A 1 235 ? -9.311 -13.311 31.475 1.00 85.50 235 GLU A N 1
ATOM 1863 C CA . GLU A 1 235 ? -8.856 -12.736 32.748 1.00 85.50 235 GLU A CA 1
ATOM 1864 C C . GLU A 1 235 ? -8.618 -11.221 32.640 1.00 85.50 235 GLU A C 1
ATOM 1866 O O . GLU A 1 235 ? -8.993 -10.451 33.528 1.00 85.50 235 GLU A O 1
ATOM 1871 N N . HIS A 1 236 ? -7.995 -10.774 31.546 1.00 85.94 236 HIS A N 1
ATOM 1872 C CA . HIS A 1 236 ? -7.663 -9.367 31.348 1.00 85.94 236 HIS A CA 1
ATOM 1873 C C . HIS A 1 236 ? -8.924 -8.508 31.221 1.00 85.94 236 HIS A C 1
ATOM 1875 O O . HIS A 1 236 ? -9.066 -7.500 31.916 1.00 85.94 236 HIS A O 1
ATOM 1881 N N . GLU A 1 237 ? -9.852 -8.940 30.374 1.00 82.81 237 GLU A N 1
ATOM 1882 C CA . GLU A 1 237 ? -11.146 -8.319 30.129 1.00 82.81 237 GLU A CA 1
ATOM 1883 C C . GLU A 1 237 ? -11.98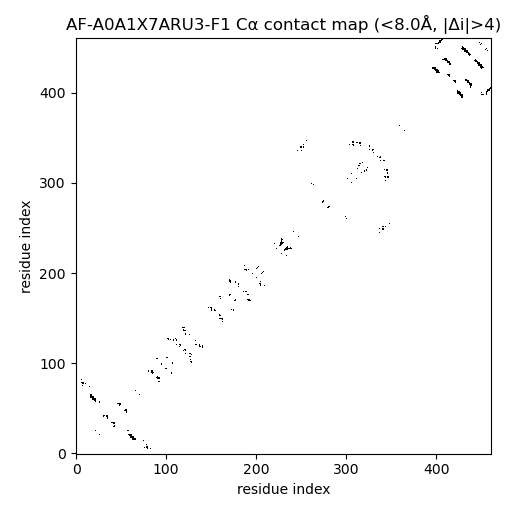3 -8.308 31.411 1.00 82.81 237 GLU A C 1
ATOM 1885 O O . GLU A 1 237 ? -12.539 -7.269 31.766 1.00 82.81 237 GLU A O 1
ATOM 1890 N N . GLY A 1 238 ? -12.004 -9.419 32.155 1.00 83.12 238 GLY A N 1
ATOM 1891 C CA . GLY A 1 238 ? -12.686 -9.539 33.443 1.00 83.12 238 GLY A CA 1
ATOM 1892 C C . GLY A 1 238 ? -12.142 -8.560 34.484 1.00 83.12 238 GLY A C 1
ATOM 1893 O O . GLY A 1 238 ? -12.893 -7.765 35.053 1.00 83.12 238 GLY A O 1
ATOM 1894 N N . LYS A 1 239 ? -10.819 -8.533 34.689 1.00 84.25 239 LYS A N 1
ATOM 1895 C CA . LYS A 1 239 ? -10.167 -7.611 35.635 1.00 84.25 239 LYS A CA 1
ATOM 1896 C C . LYS A 1 239 ? -10.346 -6.151 35.235 1.00 84.25 239 LYS A C 1
ATOM 1898 O O . LYS A 1 239 ? -10.558 -5.306 36.106 1.00 84.25 239 LYS A O 1
ATOM 1903 N N . GLN A 1 240 ? -10.249 -5.826 33.947 1.00 84.50 240 GLN A N 1
ATOM 1904 C CA . GLN A 1 240 ? -10.478 -4.462 33.471 1.00 84.50 240 GLN A CA 1
ATOM 1905 C C . GLN A 1 240 ? -11.930 -4.030 33.659 1.00 84.50 240 GLN A C 1
ATOM 1907 O O . GLN A 1 240 ? -12.157 -2.933 34.167 1.00 84.50 240 GLN A O 1
ATOM 1912 N N . ALA A 1 241 ? -12.897 -4.881 33.311 1.00 83.12 241 ALA A N 1
ATOM 1913 C CA . ALA A 1 241 ? -14.313 -4.599 33.508 1.00 83.12 241 ALA A CA 1
ATOM 1914 C C . ALA A 1 241 ? -14.632 -4.385 34.993 1.00 83.12 241 ALA A C 1
ATOM 1916 O O . ALA A 1 241 ? -15.280 -3.399 35.345 1.00 83.12 241 ALA A O 1
ATOM 1917 N N . LEU A 1 242 ? -14.100 -5.238 35.875 1.00 80.38 242 LEU A N 1
ATOM 1918 C CA . LEU A 1 242 ? -14.253 -5.095 37.322 1.00 80.38 242 LEU A CA 1
ATOM 1919 C C . LEU A 1 242 ? -13.687 -3.758 37.815 1.00 80.38 242 LEU A C 1
ATOM 1921 O O . LEU A 1 242 ? -14.369 -3.012 38.514 1.00 80.38 242 LEU A O 1
ATOM 1925 N N . ARG A 1 243 ? -12.460 -3.413 37.405 1.00 81.31 243 ARG A N 1
ATOM 1926 C CA . ARG A 1 243 ? -11.824 -2.135 37.760 1.00 81.31 243 ARG A CA 1
ATOM 1927 C C . ARG A 1 243 ? -12.637 -0.943 37.267 1.00 81.31 243 ARG A C 1
ATOM 1929 O O . ARG A 1 243 ? -12.875 -0.021 38.039 1.00 81.31 243 ARG A O 1
ATOM 1936 N N . ALA A 1 244 ? -13.073 -0.964 36.010 1.00 81.44 244 ALA A N 1
ATOM 1937 C CA . ALA A 1 244 ? -13.858 0.112 35.415 1.00 81.44 244 ALA A CA 1
ATOM 1938 C C . ALA A 1 244 ? -15.232 0.275 36.082 1.00 81.44 244 ALA A C 1
ATOM 1940 O O . ALA A 1 244 ? -15.743 1.388 36.154 1.00 81.44 244 ALA A O 1
ATOM 1941 N N . THR A 1 245 ? -15.803 -0.816 36.595 1.00 79.31 245 THR A N 1
ATOM 1942 C CA . THR A 1 245 ? -17.127 -0.809 37.227 1.00 79.31 245 THR A CA 1
ATOM 1943 C C . THR A 1 245 ? -17.057 -0.421 38.705 1.00 79.31 245 THR A C 1
ATOM 1945 O O . THR A 1 245 ? -17.882 0.358 39.166 1.00 79.31 245 THR A O 1
ATOM 1948 N N . ILE A 1 246 ? -16.067 -0.921 39.453 1.00 77.81 246 ILE A N 1
ATOM 1949 C CA . ILE A 1 246 ? -16.003 -0.780 40.918 1.00 77.81 246 ILE A CA 1
ATOM 1950 C C . ILE A 1 246 ? -15.185 0.437 41.371 1.00 77.81 246 ILE A C 1
ATOM 1952 O O . ILE A 1 246 ? -15.559 1.102 42.339 1.00 77.81 246 ILE A O 1
ATOM 1956 N N . ILE A 1 247 ? -14.072 0.759 40.701 1.00 79.88 247 ILE A N 1
ATOM 1957 C CA . ILE A 1 247 ? -13.171 1.833 41.160 1.00 79.88 247 ILE A CA 1
ATOM 1958 C C . ILE A 1 247 ? -13.860 3.207 41.164 1.00 79.88 247 ILE A C 1
ATOM 1960 O O . ILE A 1 247 ? -13.731 3.908 42.175 1.00 79.88 247 ILE A O 1
ATOM 1964 N N . PRO A 1 248 ? -14.589 3.628 40.106 1.00 83.75 248 PRO A N 1
ATOM 1965 C CA . PRO A 1 248 ? -15.194 4.956 40.102 1.00 83.75 248 PRO A CA 1
ATOM 1966 C C . PRO A 1 248 ? -16.208 5.148 41.240 1.00 83.75 248 PRO A C 1
ATOM 1968 O O . PRO A 1 248 ? -16.070 6.139 41.959 1.00 83.75 248 PRO A O 1
ATOM 1971 N N . PRO A 1 249 ? -17.159 4.224 41.496 1.00 79.38 249 PRO A N 1
ATOM 1972 C CA . PRO A 1 249 ? -18.056 4.333 42.644 1.00 79.38 249 PRO A CA 1
ATOM 1973 C C . PRO A 1 249 ? -17.341 4.434 43.992 1.00 79.38 249 PRO A C 1
ATOM 1975 O O . PRO A 1 249 ? -17.700 5.296 44.789 1.00 79.38 249 PRO A O 1
ATOM 1978 N N . ILE A 1 250 ? -16.291 3.643 44.248 1.00 81.62 250 ILE A N 1
ATOM 1979 C CA . ILE A 1 250 ? -15.523 3.743 45.505 1.00 81.62 250 ILE A CA 1
ATOM 1980 C C . ILE A 1 250 ? -14.916 5.141 45.658 1.00 81.62 250 ILE A C 1
ATOM 1982 O O . ILE A 1 250 ? -15.050 5.770 46.710 1.00 81.62 250 ILE A O 1
ATOM 1986 N N . SER A 1 251 ? -14.268 5.643 44.604 1.00 85.19 251 SER A N 1
ATOM 1987 C CA . SER A 1 251 ? -13.664 6.976 44.623 1.00 85.19 251 SER A CA 1
ATOM 1988 C C . SER A 1 251 ? -14.716 8.059 44.856 1.00 85.19 251 SER A C 1
ATOM 1990 O O . SER A 1 251 ? -14.510 8.934 45.692 1.00 85.19 251 SER A O 1
ATOM 1992 N N . MET A 1 252 ? -15.850 7.991 44.152 1.00 86.88 252 MET A N 1
ATOM 1993 C CA . MET A 1 252 ? -16.953 8.942 44.307 1.00 86.88 252 MET A CA 1
ATOM 1994 C C . MET A 1 252 ? -17.537 8.901 45.721 1.00 86.88 252 MET A C 1
ATOM 1996 O O . MET A 1 252 ? -17.781 9.955 46.306 1.00 86.88 252 MET A O 1
ATOM 2000 N N . SER A 1 253 ? -17.681 7.705 46.298 1.00 84.44 253 SER A N 1
ATOM 2001 C CA . SER A 1 253 ? -18.166 7.511 47.669 1.00 84.44 253 SER A CA 1
ATOM 2002 C C . SER A 1 253 ? -17.242 8.178 48.679 1.00 84.44 253 SER A C 1
ATOM 2004 O O . SER A 1 253 ? -17.687 8.969 49.508 1.00 84.44 253 SER A O 1
ATOM 2006 N N . LEU A 1 254 ? -15.935 7.923 48.573 1.00 85.19 254 LEU A N 1
ATOM 2007 C CA . LEU A 1 254 ? -14.940 8.514 49.463 1.00 85.19 254 LEU A CA 1
ATOM 2008 C C . LEU A 1 254 ? -14.888 10.042 49.317 1.00 85.19 254 LEU A C 1
ATOM 2010 O O . LEU A 1 254 ? -14.836 10.756 50.319 1.00 85.19 254 LEU A O 1
ATOM 2014 N N . SER A 1 255 ? -14.936 10.554 48.084 1.00 87.19 255 SER A N 1
ATOM 2015 C CA . SER A 1 255 ? -14.965 11.994 47.819 1.00 87.19 255 SER A CA 1
ATOM 2016 C C . SER A 1 255 ? -16.203 12.656 48.419 1.00 87.19 255 SER A C 1
ATOM 2018 O O . SER A 1 255 ? -16.069 13.638 49.151 1.00 87.19 255 SER A O 1
ATOM 2020 N N . LEU A 1 256 ? -17.396 12.109 48.166 1.00 86.38 256 LEU A N 1
ATOM 2021 C CA . LEU A 1 256 ? -18.642 12.630 48.721 1.00 86.38 256 LEU A CA 1
ATOM 2022 C C . LEU A 1 256 ? -18.604 12.593 50.251 1.00 86.38 256 LEU A C 1
ATOM 2024 O O . LEU A 1 256 ? -18.887 13.598 50.898 1.00 86.38 256 LEU A O 1
ATOM 2028 N N . PHE A 1 257 ? -18.161 11.481 50.836 1.00 84.12 257 PHE A N 1
ATOM 2029 C CA . PHE A 1 257 ? -18.006 11.337 52.279 1.00 84.12 257 PHE A CA 1
ATOM 2030 C C . PHE A 1 257 ? -17.119 12.435 52.883 1.00 84.12 257 PHE A C 1
ATOM 2032 O O . PHE A 1 257 ? -17.514 13.090 53.851 1.00 84.12 257 PHE A O 1
ATOM 2039 N N . LEU A 1 258 ? -15.942 12.686 52.300 1.00 84.94 258 LEU A N 1
ATOM 2040 C CA . LEU A 1 258 ? -15.020 13.717 52.783 1.00 84.94 258 LEU A CA 1
ATOM 2041 C C . LEU A 1 258 ? -15.613 15.127 52.676 1.00 84.94 258 LEU A C 1
ATOM 2043 O O . LEU A 1 258 ? -15.395 15.951 53.570 1.00 84.94 258 LEU A O 1
ATOM 2047 N N . VAL A 1 259 ? -16.385 15.406 51.624 1.00 83.81 259 VAL A N 1
ATOM 2048 C CA . VAL A 1 259 ? -17.085 16.687 51.458 1.00 83.81 259 VAL A CA 1
ATOM 2049 C C . VAL A 1 259 ? -18.142 16.865 52.544 1.00 83.81 259 VAL A C 1
ATOM 2051 O O . VAL A 1 259 ? -18.115 17.874 53.249 1.00 83.81 259 VAL A O 1
ATOM 2054 N N . ILE A 1 260 ? -19.020 15.878 52.748 1.00 80.50 260 ILE A N 1
ATOM 2055 C CA . ILE A 1 260 ? -20.068 15.946 53.778 1.00 80.50 260 ILE A CA 1
ATOM 2056 C C . ILE A 1 260 ? -19.438 16.103 55.164 1.00 80.50 260 ILE A C 1
ATOM 2058 O O . ILE A 1 260 ? -19.838 16.968 55.942 1.00 80.50 260 ILE A O 1
ATOM 2062 N N . LEU A 1 261 ? -18.389 15.333 55.456 1.00 79.88 261 LEU A N 1
ATOM 2063 C CA . LEU A 1 261 ? -17.626 15.430 56.697 1.00 79.88 261 LEU A CA 1
ATOM 2064 C C . LEU A 1 261 ? -17.038 16.832 56.896 1.00 79.88 261 LEU A C 1
ATOM 2066 O O . LEU A 1 261 ? -17.043 17.353 58.013 1.00 79.88 261 LEU A O 1
ATOM 2070 N N . THR A 1 262 ? -16.537 17.457 55.832 1.00 80.88 262 THR A N 1
ATOM 2071 C CA . THR A 1 262 ? -16.000 18.821 55.893 1.00 80.88 262 THR A CA 1
ATOM 2072 C C . THR A 1 262 ? -17.105 19.821 56.216 1.00 80.88 262 THR A C 1
ATOM 2074 O O . THR A 1 262 ? -16.944 20.607 57.148 1.00 80.88 262 THR A O 1
ATOM 2077 N N . VAL A 1 263 ? -18.246 19.736 55.525 1.00 77.00 263 VAL A N 1
ATOM 2078 C CA . VAL A 1 263 ? -19.411 20.604 55.754 1.00 77.00 263 VAL A CA 1
ATOM 2079 C C . VAL A 1 263 ? -19.926 20.467 57.186 1.00 77.00 263 VAL A C 1
ATOM 2081 O O . VAL A 1 263 ? -20.090 21.463 57.884 1.00 77.00 263 VAL A O 1
ATOM 2084 N N . VAL A 1 264 ? -20.094 19.239 57.673 1.00 76.12 264 VAL A N 1
ATOM 2085 C CA . VAL A 1 264 ? -20.610 18.961 59.021 1.00 76.12 264 VAL A CA 1
ATOM 2086 C C . VAL A 1 264 ? -19.656 19.430 60.124 1.00 76.12 264 VAL A C 1
ATOM 2088 O O . VAL A 1 264 ? -20.096 19.812 61.208 1.00 76.12 264 VAL A O 1
ATOM 2091 N N . LYS A 1 265 ? -18.343 19.477 59.865 1.00 74.00 265 LYS A N 1
ATOM 2092 C CA . LYS A 1 265 ? -17.365 20.024 60.821 1.00 74.00 265 LYS A CA 1
ATOM 2093 C C . LYS A 1 265 ? -17.372 21.554 60.899 1.00 74.00 265 LYS A C 1
ATOM 2095 O O . LYS A 1 265 ? -16.892 22.085 61.904 1.00 74.00 265 LYS A O 1
ATOM 2100 N N . LEU A 1 266 ? -17.870 22.269 59.885 1.00 74.62 266 LEU A N 1
ATOM 2101 C CA . LEU A 1 266 ? -17.818 23.737 59.844 1.00 74.62 266 LEU A CA 1
ATOM 2102 C C . LEU A 1 266 ? -18.583 24.401 61.003 1.00 74.62 266 LEU A C 1
ATOM 2104 O O . LEU A 1 266 ? -17.959 25.211 61.690 1.00 74.62 266 LEU A O 1
ATOM 2108 N N . PRO A 1 267 ? -19.846 24.039 61.318 1.00 72.38 267 PRO A N 1
ATOM 2109 C CA . PRO A 1 267 ? -20.583 24.629 62.440 1.00 72.38 267 PRO A CA 1
ATOM 2110 C C . PRO A 1 267 ? -19.877 24.465 63.792 1.00 72.38 267 PRO A C 1
ATOM 2112 O O . PRO A 1 267 ? -19.821 25.387 64.601 1.00 72.38 267 PRO A O 1
ATOM 2115 N N . GLY A 1 268 ? -19.271 23.300 64.039 1.00 70.38 268 GLY A N 1
ATOM 2116 C CA . GLY A 1 268 ? -18.521 23.064 65.275 1.00 70.38 268 GLY A CA 1
ATOM 2117 C C . GLY A 1 268 ? -17.299 23.979 65.401 1.00 70.38 268 GLY A C 1
ATOM 2118 O O . GLY A 1 268 ? -16.986 24.461 66.490 1.00 70.38 268 GLY A O 1
ATOM 2119 N N . LYS A 1 269 ? -16.624 24.263 64.280 1.00 72.44 269 LYS A N 1
ATOM 2120 C CA . LYS A 1 269 ? -15.479 25.179 64.243 1.00 72.44 269 LYS A CA 1
ATOM 2121 C C . LYS A 1 269 ? -15.893 26.646 64.337 1.00 72.44 269 LYS A C 1
ATOM 2123 O O . LYS A 1 269 ? -15.195 27.401 65.005 1.00 72.44 269 LYS A O 1
ATOM 2128 N N . THR A 1 270 ? -17.008 27.053 63.730 1.00 71.31 270 THR A N 1
ATOM 2129 C CA . THR A 1 270 ? -17.514 28.431 63.851 1.00 71.31 270 THR A CA 1
ATOM 2130 C C . THR A 1 270 ? -17.968 28.731 65.275 1.00 71.31 270 THR A C 1
ATOM 2132 O O . THR A 1 270 ? -17.618 29.778 65.812 1.00 71.31 270 THR A O 1
ATOM 2135 N N . VAL A 1 271 ? -18.642 27.788 65.943 1.00 68.94 271 VAL A N 1
ATOM 2136 C CA . VAL A 1 271 ? -18.997 27.915 67.366 1.00 68.94 271 VAL A CA 1
ATOM 2137 C C . VAL A 1 271 ? -17.748 27.982 68.245 1.00 68.94 271 VAL A C 1
ATOM 2139 O O . VAL A 1 271 ? -17.670 28.839 69.123 1.00 68.94 271 VAL A O 1
ATOM 2142 N N . ALA A 1 272 ? -16.743 27.134 68.000 1.00 69.19 272 ALA A N 1
ATOM 2143 C CA . ALA A 1 272 ? -15.475 27.204 68.727 1.00 69.19 272 ALA A CA 1
ATOM 2144 C C . ALA A 1 272 ? -14.774 28.564 68.540 1.00 69.19 272 ALA A C 1
ATOM 2146 O O . ALA A 1 272 ? -14.229 29.109 69.496 1.00 69.19 272 ALA A O 1
ATOM 2147 N N . LEU A 1 273 ? -14.836 29.139 67.337 1.00 72.88 273 LEU A N 1
ATOM 2148 C CA . LEU A 1 273 ? -14.268 30.452 67.031 1.00 72.88 273 LEU A CA 1
ATOM 2149 C C . LEU A 1 273 ? -15.029 31.582 67.748 1.00 72.88 273 LEU A C 1
ATOM 2151 O O . LEU A 1 273 ? -14.397 32.447 68.347 1.00 72.88 273 LEU A O 1
ATOM 2155 N N . LEU A 1 274 ? -16.364 31.518 67.791 1.00 71.69 274 LEU A N 1
ATOM 2156 C CA . LEU A 1 274 ? -17.224 32.469 68.516 1.00 71.69 274 LEU A CA 1
ATOM 2157 C C . LEU A 1 274 ? -17.065 32.397 70.048 1.00 71.69 274 LEU A C 1
ATOM 2159 O O . LEU A 1 274 ? -17.214 33.400 70.748 1.00 71.69 274 LEU A O 1
ATOM 2163 N N . GLN A 1 275 ? -16.754 31.214 70.584 1.00 71.38 275 GLN A N 1
ATOM 2164 C CA . GLN A 1 275 ? -16.415 31.034 72.001 1.00 71.38 275 GLN A CA 1
ATOM 2165 C C . GLN A 1 275 ? -15.039 31.619 72.341 1.00 71.38 275 GLN A C 1
ATOM 2167 O O . GLN A 1 275 ? -14.850 32.147 73.434 1.00 71.38 275 GLN A O 1
ATOM 2172 N N . VAL A 1 276 ? -14.075 31.530 71.419 1.00 66.69 276 VAL A N 1
ATOM 2173 C CA . VAL A 1 276 ? -12.741 32.130 71.582 1.00 66.69 276 VAL A CA 1
ATOM 2174 C C . VAL A 1 276 ? -12.797 33.654 71.443 1.00 66.69 276 VAL A C 1
ATOM 2176 O O . VAL A 1 276 ? -12.099 34.347 72.176 1.00 66.69 276 VAL A O 1
ATOM 2179 N N . SER A 1 277 ? -13.670 34.191 70.586 1.00 63.25 277 SER A N 1
ATOM 2180 C CA . SER A 1 277 ? -13.873 35.638 70.421 1.00 63.25 277 SER A CA 1
ATOM 2181 C C . SER A 1 277 ? -14.727 36.289 71.522 1.00 63.25 277 SER A C 1
ATOM 2183 O O . SER A 1 277 ? -15.098 37.451 71.397 1.00 63.25 277 SER A O 1
ATOM 2185 N N . GLY A 1 278 ? -15.071 35.556 72.589 1.00 62.12 278 GLY A N 1
ATOM 2186 C CA . GLY A 1 278 ? -15.773 36.090 73.763 1.00 62.12 278 GLY A CA 1
ATOM 2187 C C . GLY A 1 278 ? -17.274 36.348 73.585 1.00 62.12 278 GLY A C 1
ATOM 2188 O O . GLY A 1 278 ? -17.912 36.843 74.510 1.00 62.12 278 GLY A O 1
ATOM 2189 N N . VAL A 1 279 ? -17.859 35.988 72.436 1.00 62.00 279 VAL A N 1
ATOM 2190 C CA . VAL A 1 279 ? -19.281 36.232 72.120 1.00 62.00 279 VAL A CA 1
ATOM 2191 C C . VAL A 1 279 ? -20.200 35.194 72.783 1.00 62.00 279 VAL A C 1
ATOM 2193 O O . VAL A 1 279 ? -21.352 35.491 73.088 1.00 62.00 279 VAL A O 1
ATOM 2196 N N . MET A 1 280 ? -19.698 33.988 73.076 1.00 54.75 280 MET A N 1
ATOM 2197 C CA . MET A 1 280 ? -20.433 32.947 73.809 1.00 54.75 280 MET A CA 1
ATOM 2198 C C . MET A 1 280 ? -19.700 32.493 75.080 1.00 54.75 280 MET A C 1
ATOM 2200 O O . MET A 1 280 ? -18.512 32.171 75.041 1.00 54.75 280 MET A O 1
ATOM 2204 N N . LYS A 1 281 ? -20.419 32.391 76.210 1.00 56.72 281 LYS A N 1
ATOM 2205 C CA . LYS A 1 281 ? -19.880 31.870 77.483 1.00 56.72 281 LYS A CA 1
ATOM 2206 C C . LYS A 1 281 ? -19.653 30.351 77.418 1.00 56.72 281 LYS A C 1
ATOM 2208 O O . LYS A 1 281 ? -20.523 29.602 76.981 1.00 56.72 281 LYS A O 1
ATOM 2213 N N . LYS A 1 282 ? -18.497 29.882 77.910 1.00 57.59 282 LYS A N 1
ATOM 2214 C CA . LYS A 1 282 ? -18.179 28.447 78.053 1.00 57.59 282 LYS A CA 1
ATOM 2215 C C . LYS A 1 282 ? -19.090 27.791 79.098 1.00 57.59 282 LYS A C 1
ATOM 2217 O O . LYS A 1 282 ? -19.017 28.134 80.275 1.00 57.59 282 LYS A O 1
ATOM 2222 N N . GLY A 1 283 ? -19.889 26.810 78.682 1.00 56.06 283 GLY A N 1
ATOM 2223 C CA . GLY A 1 283 ? -20.651 25.950 79.592 1.00 56.06 283 GLY A CA 1
ATOM 2224 C C . GLY A 1 283 ? -19.739 25.034 80.418 1.00 56.06 283 GLY A C 1
ATOM 2225 O O . GLY A 1 283 ? -18.830 24.393 79.882 1.00 56.06 283 GLY A O 1
ATOM 2226 N N . ALA A 1 284 ? -19.973 24.985 81.730 1.00 48.59 284 ALA A N 1
ATOM 2227 C CA . ALA A 1 284 ? -19.281 24.120 82.681 1.00 48.59 284 ALA A CA 1
ATOM 2228 C C . ALA A 1 284 ? -20.045 22.794 82.848 1.00 48.59 284 ALA A C 1
ATOM 2230 O O . ALA A 1 284 ? -21.221 22.799 83.191 1.00 48.59 284 ALA A O 1
ATOM 2231 N N . GLY A 1 285 ? -19.386 21.656 82.615 1.00 50.09 285 GLY A N 1
ATOM 2232 C CA . GLY A 1 285 ? -19.962 20.329 82.852 1.00 50.09 285 GLY A CA 1
ATOM 2233 C C . GLY A 1 285 ? -18.917 19.217 82.737 1.00 50.09 285 GLY A C 1
ATOM 2234 O O . GLY A 1 285 ? -18.052 19.275 81.864 1.00 50.09 285 GLY A O 1
ATOM 2235 N N . ASN A 1 286 ? -18.987 18.222 83.629 1.00 49.88 286 ASN A N 1
ATOM 2236 C CA . ASN A 1 286 ? -17.969 17.185 83.879 1.00 49.88 286 ASN A CA 1
ATOM 2237 C C . ASN A 1 286 ? -17.922 16.020 82.863 1.00 49.88 286 ASN A C 1
ATOM 2239 O O . ASN A 1 286 ? -17.080 15.138 82.987 1.00 49.88 286 ASN A O 1
ATOM 2243 N N . HIS A 1 287 ? -18.746 16.024 81.812 1.00 55.59 287 HIS A N 1
ATOM 2244 C CA . HIS A 1 287 ? -18.764 14.979 80.772 1.00 55.59 287 HIS A CA 1
ATOM 2245 C C . HIS A 1 287 ? -18.026 15.383 79.478 1.00 55.59 287 HIS A C 1
ATOM 2247 O O . HIS A 1 287 ? -18.330 14.881 78.394 1.00 55.59 287 HIS A O 1
ATOM 2253 N N . LYS A 1 288 ? -17.045 16.300 79.561 1.00 57.50 288 LYS A N 1
ATOM 2254 C CA . LYS A 1 288 ? -16.390 16.916 78.384 1.00 57.50 288 LYS A CA 1
ATOM 2255 C C . LYS A 1 288 ? -15.839 15.906 77.379 1.00 57.50 288 LYS A C 1
ATOM 2257 O O . LYS A 1 288 ? -15.917 16.168 76.187 1.00 57.50 288 LYS A O 1
ATOM 2262 N N . LEU A 1 289 ? -15.305 14.771 77.833 1.00 54.22 289 LEU A N 1
ATOM 2263 C CA . LEU A 1 289 ? -14.689 13.777 76.949 1.00 54.22 289 LEU A CA 1
ATOM 2264 C C . LEU A 1 289 ? -15.736 12.947 76.186 1.00 54.22 289 LEU A C 1
ATOM 2266 O O . LEU A 1 289 ? -15.616 12.788 74.974 1.00 54.22 289 LEU A O 1
ATOM 2270 N N . ALA A 1 290 ? -16.798 12.501 76.866 1.00 58.03 290 ALA A N 1
ATOM 2271 C CA . ALA A 1 290 ? -17.892 11.737 76.261 1.00 58.03 290 ALA A CA 1
ATOM 2272 C C . ALA A 1 290 ? -18.738 12.602 75.313 1.00 58.03 290 ALA A C 1
ATOM 2274 O O . ALA A 1 290 ? -19.022 12.186 74.193 1.00 58.03 290 ALA A O 1
ATOM 2275 N N . HIS A 1 291 ? -19.058 13.843 75.701 1.00 59.47 291 HIS A N 1
ATOM 2276 C CA . HIS A 1 291 ? -19.752 14.776 74.810 1.00 59.47 291 HIS A CA 1
ATOM 2277 C C . HIS A 1 291 ? -18.878 15.211 73.634 1.00 59.47 291 HIS A C 1
ATOM 2279 O O . HIS A 1 291 ? -19.380 15.293 72.520 1.00 59.47 291 HIS A O 1
ATOM 2285 N N . ALA A 1 292 ? -17.573 15.441 73.826 1.00 58.88 292 ALA A N 1
ATOM 2286 C CA . ALA A 1 292 ? -16.683 15.785 72.716 1.00 58.88 292 ALA A CA 1
ATOM 2287 C C . ALA A 1 292 ? -16.463 14.616 71.744 1.00 58.88 292 ALA A C 1
ATOM 2289 O O . ALA A 1 292 ? -16.298 14.856 70.548 1.00 58.88 292 ALA A O 1
ATOM 2290 N N . ALA A 1 293 ? -16.459 13.370 72.229 1.00 57.78 293 ALA A N 1
ATOM 2291 C CA . ALA A 1 293 ? -16.412 12.180 71.383 1.00 57.78 293 ALA A CA 1
ATOM 2292 C C . ALA A 1 293 ? -17.737 11.984 70.628 1.00 57.78 293 ALA A C 1
ATOM 2294 O O . ALA A 1 293 ? -17.722 11.847 69.406 1.00 57.78 293 ALA A O 1
ATOM 2295 N N . ALA A 1 294 ? -18.880 12.080 71.314 1.00 64.62 294 ALA A N 1
ATOM 2296 C CA . ALA A 1 294 ? -20.203 11.982 70.698 1.00 64.62 294 ALA A CA 1
ATOM 2297 C C . ALA A 1 294 ? -20.420 13.060 69.623 1.00 64.62 294 ALA A C 1
ATOM 2299 O O . ALA A 1 294 ? -20.861 12.747 68.523 1.00 64.62 294 ALA A O 1
ATOM 2300 N N . LEU A 1 295 ? -20.005 14.307 69.874 1.00 63.75 295 LEU A N 1
ATOM 2301 C CA . LEU A 1 295 ? -20.129 15.409 68.913 1.00 63.75 295 LEU A CA 1
ATOM 2302 C C . LEU A 1 295 ? -19.244 15.233 67.664 1.00 63.75 295 LEU A C 1
ATOM 2304 O O . LEU A 1 295 ? -19.494 15.861 66.639 1.00 63.75 295 LEU A O 1
ATOM 2308 N N . LYS A 1 296 ? -18.198 14.399 67.738 1.00 64.00 296 LYS A N 1
ATOM 2309 C CA . LYS A 1 296 ? -17.289 14.107 66.616 1.00 64.00 296 LYS A CA 1
ATOM 2310 C C . LYS A 1 296 ? -17.654 12.825 65.867 1.00 64.00 296 LYS A C 1
ATOM 2312 O O . LYS A 1 296 ? -17.434 12.771 64.662 1.00 64.00 296 LYS A O 1
ATOM 2317 N N . VAL A 1 297 ? -18.184 11.816 66.561 1.00 66.06 297 VAL A N 1
ATOM 2318 C CA . VAL A 1 297 ? -18.455 10.472 66.016 1.00 66.06 297 VAL A CA 1
ATOM 2319 C C . VAL A 1 297 ? -19.918 10.291 65.603 1.00 66.06 297 VAL A C 1
ATOM 2321 O O . VAL A 1 297 ? -20.178 9.671 64.577 1.00 66.06 297 VAL A O 1
ATOM 2324 N N . ALA A 1 298 ? -20.879 10.876 66.323 1.00 70.44 298 ALA A N 1
ATOM 2325 C CA . ALA A 1 298 ? -22.295 10.769 65.966 1.00 70.44 298 ALA A CA 1
ATOM 2326 C C . ALA A 1 298 ? -22.620 11.323 64.567 1.00 70.44 298 ALA A C 1
ATOM 2328 O O . ALA A 1 298 ? -23.349 10.653 63.840 1.00 70.44 298 ALA A O 1
ATOM 2329 N N . PRO A 1 299 ? -22.051 12.462 64.114 1.00 71.25 299 PRO A N 1
ATOM 2330 C CA . PRO A 1 299 ? -22.312 12.939 62.762 1.00 71.25 299 PRO A CA 1
ATOM 2331 C C . PRO A 1 299 ? -21.748 11.992 61.696 1.00 71.25 299 PRO A C 1
ATOM 2333 O O . PRO A 1 299 ? -22.374 11.814 60.663 1.00 71.25 299 PRO A O 1
ATOM 2336 N N . LEU A 1 300 ? -20.606 11.340 61.960 1.00 67.69 300 LEU A N 1
ATOM 2337 C CA . LEU A 1 300 ? -20.016 10.347 61.054 1.00 67.69 300 LEU A CA 1
ATOM 2338 C C . LEU A 1 300 ? -20.926 9.126 60.887 1.00 67.69 300 LEU A C 1
ATOM 2340 O O . LEU A 1 300 ? -21.147 8.687 59.764 1.00 67.69 300 LEU A O 1
ATOM 2344 N N . LEU A 1 301 ? -21.479 8.615 61.991 1.00 70.12 301 LEU A N 1
ATOM 2345 C CA . LEU A 1 301 ? -22.417 7.491 61.966 1.00 70.12 301 LEU A CA 1
ATOM 2346 C C . LEU A 1 301 ? -23.741 7.867 61.296 1.00 70.12 301 LEU A C 1
ATOM 2348 O O . LEU A 1 301 ? -24.259 7.098 60.498 1.00 70.12 301 LEU A O 1
ATOM 2352 N N . ILE A 1 302 ? -24.254 9.069 61.563 1.00 75.19 302 ILE A N 1
ATOM 2353 C CA . ILE A 1 302 ? -25.468 9.585 60.924 1.00 75.19 302 ILE A CA 1
ATOM 2354 C C . ILE A 1 302 ? -25.276 9.674 59.406 1.00 75.19 302 ILE A C 1
ATOM 2356 O O . ILE A 1 302 ? -26.105 9.168 58.665 1.00 75.19 302 ILE A O 1
ATOM 2360 N N . ILE A 1 303 ? -24.165 10.236 58.925 1.00 74.00 303 ILE A N 1
ATOM 2361 C CA . ILE A 1 303 ? -23.904 10.369 57.482 1.00 74.00 303 ILE A CA 1
ATOM 2362 C C . ILE A 1 303 ? -23.847 9.004 56.782 1.00 74.00 303 ILE A C 1
ATOM 2364 O O . ILE A 1 303 ? -24.284 8.898 55.641 1.00 74.00 303 ILE A O 1
ATOM 2368 N N . PHE A 1 304 ? -23.315 7.973 57.444 1.00 71.94 304 PHE A N 1
ATOM 2369 C CA . PHE A 1 304 ? -23.152 6.644 56.848 1.00 71.94 304 PHE A CA 1
ATOM 2370 C C . PHE A 1 304 ? -24.426 5.792 56.921 1.00 71.94 304 PHE A C 1
ATOM 2372 O O . PHE A 1 304 ? -24.736 5.062 55.989 1.00 71.94 304 PHE A O 1
ATOM 2379 N N . VAL A 1 305 ? -25.178 5.894 58.019 1.00 73.19 305 VAL A N 1
ATOM 2380 C CA . VAL A 1 305 ? -26.282 4.969 58.318 1.00 73.19 305 VAL A CA 1
ATOM 2381 C C . VAL A 1 305 ? -27.644 5.539 57.923 1.00 73.19 305 VAL A C 1
ATOM 2383 O O . VAL A 1 305 ? -28.471 4.804 57.387 1.00 73.19 305 VAL A O 1
ATOM 2386 N N . LEU A 1 306 ? -27.897 6.836 58.151 1.00 75.56 306 LEU A N 1
ATOM 2387 C CA . LEU A 1 306 ? -29.233 7.407 57.929 1.00 75.56 306 LEU A CA 1
ATOM 2388 C C . LEU A 1 306 ? -29.698 7.324 56.466 1.00 75.56 306 LEU A C 1
ATOM 2390 O O . LEU A 1 306 ? -30.843 6.928 56.257 1.00 75.56 306 LEU A O 1
ATOM 2394 N N . PRO A 1 307 ? -28.870 7.673 55.460 1.00 78.25 307 PRO A N 1
ATOM 2395 C CA . PRO A 1 307 ? -29.317 7.655 54.068 1.00 78.25 307 PRO A CA 1
ATOM 2396 C C . PRO A 1 307 ? -29.707 6.259 53.580 1.00 78.25 307 PRO A C 1
ATOM 2398 O O . PRO A 1 307 ? -30.659 6.125 52.825 1.00 78.25 307 PRO A O 1
ATOM 2401 N N . VAL A 1 308 ? -29.000 5.223 54.039 1.00 76.31 308 VAL A N 1
ATOM 2402 C CA . VAL A 1 308 ? -29.242 3.832 53.629 1.00 76.31 308 VAL A CA 1
ATOM 2403 C C . VAL A 1 308 ? -30.429 3.219 54.380 1.00 76.31 308 VAL A C 1
ATOM 2405 O O . VAL A 1 308 ? -31.141 2.405 53.812 1.00 76.31 308 VAL A O 1
ATOM 2408 N N . MET A 1 309 ? -30.675 3.607 55.638 1.00 76.19 309 MET A N 1
ATOM 2409 C CA . MET A 1 309 ? -31.794 3.067 56.428 1.00 76.19 309 MET A CA 1
ATOM 2410 C C . MET A 1 309 ? -33.143 3.741 56.166 1.00 76.19 309 MET A C 1
ATOM 2412 O O . MET A 1 309 ? -34.177 3.134 56.429 1.00 76.19 309 MET A O 1
ATOM 2416 N N . LEU A 1 310 ? -33.152 5.009 55.750 1.00 71.75 310 LEU A N 1
ATOM 2417 C CA . LEU A 1 310 ? -34.383 5.807 55.687 1.00 71.75 310 LEU A CA 1
ATOM 2418 C C . LEU A 1 310 ? -34.867 6.097 54.268 1.00 71.75 310 LEU A C 1
ATOM 2420 O O . LEU A 1 310 ? -35.990 6.577 54.115 1.00 71.75 310 LEU A O 1
ATOM 2424 N N . TRP A 1 311 ? -34.039 5.856 53.251 1.00 71.69 311 TRP A N 1
ATOM 2425 C CA . TRP A 1 311 ? -34.341 6.258 51.883 1.00 71.69 311 TRP A CA 1
ATOM 2426 C C . TRP A 1 311 ? -34.157 5.126 50.882 1.00 71.69 311 TRP A C 1
ATOM 2428 O O . TRP A 1 311 ? -33.040 4.786 50.498 1.00 71.69 311 TRP A O 1
ATOM 2438 N N . ASP A 1 312 ? -35.289 4.658 50.367 1.00 72.19 312 ASP A N 1
ATOM 2439 C CA . ASP A 1 312 ? -35.346 3.905 49.123 1.00 72.19 312 ASP A CA 1
ATOM 2440 C C . ASP A 1 312 ? -35.420 4.857 47.931 1.00 72.19 312 ASP A C 1
ATOM 2442 O O . ASP A 1 312 ? -36.046 5.924 47.979 1.00 72.19 312 ASP A O 1
ATOM 2446 N N . ASN A 1 313 ? -34.786 4.474 46.827 1.00 76.88 313 ASN A N 1
ATOM 2447 C CA . ASN A 1 313 ? -34.877 5.213 45.581 1.00 76.88 313 ASN A CA 1
ATOM 2448 C C . ASN A 1 313 ? -35.060 4.281 44.381 1.00 76.88 313 ASN A C 1
ATOM 2450 O O . ASN A 1 313 ? -34.986 3.061 44.477 1.00 76.88 313 ASN A O 1
ATOM 2454 N N . LYS A 1 314 ? -35.276 4.876 43.205 1.00 77.31 314 LYS A N 1
ATOM 2455 C CA . LYS A 1 314 ? -35.498 4.136 41.954 1.00 77.31 314 LYS A CA 1
ATOM 2456 C C . LYS A 1 314 ? -34.348 3.177 41.588 1.00 77.31 314 LYS A C 1
ATOM 2458 O O . LYS A 1 314 ? -34.551 2.259 40.800 1.00 77.31 314 LYS A O 1
ATOM 2463 N N . TYR A 1 315 ? -33.142 3.411 42.099 1.00 73.94 315 TYR A N 1
ATOM 2464 C CA . TYR A 1 315 ? -31.956 2.606 41.816 1.00 73.94 315 TYR A CA 1
ATOM 2465 C C . TYR A 1 315 ? -31.774 1.442 42.799 1.00 73.94 315 TYR A C 1
ATOM 2467 O O . TYR A 1 315 ? -31.166 0.454 42.400 1.00 73.94 315 TYR A O 1
ATOM 2475 N N . THR A 1 316 ? -32.328 1.529 44.012 1.00 75.19 316 THR A N 1
ATOM 2476 C CA . THR A 1 316 ? -32.308 0.469 45.041 1.00 75.19 316 THR A CA 1
ATOM 2477 C C . THR A 1 316 ? -33.601 -0.351 45.106 1.00 75.19 316 THR A C 1
ATOM 2479 O O . THR A 1 316 ? -33.721 -1.240 45.935 1.00 75.19 316 THR A O 1
ATOM 2482 N N . ASP A 1 317 ? -34.576 -0.062 44.240 1.00 82.00 317 ASP A N 1
ATOM 2483 C CA . ASP A 1 317 ? -35.801 -0.857 44.096 1.00 82.00 317 ASP A CA 1
ATOM 2484 C C . ASP A 1 317 ? -35.466 -2.287 43.633 1.00 82.00 317 ASP A C 1
ATOM 2486 O O . ASP A 1 317 ? -34.742 -2.459 42.651 1.00 82.00 317 ASP A O 1
ATOM 2490 N N . GLU A 1 318 ? -36.044 -3.304 44.279 1.00 78.12 318 GLU A N 1
ATOM 2491 C CA . GLU A 1 318 ? -35.864 -4.730 43.960 1.00 78.12 318 GLU A CA 1
ATOM 2492 C C . GLU A 1 318 ? -36.104 -5.064 42.477 1.00 78.12 318 GLU A C 1
ATOM 2494 O O . GLU A 1 318 ? -35.513 -5.995 41.931 1.00 78.12 318 GLU A O 1
ATOM 2499 N N . LYS A 1 319 ? -36.955 -4.295 41.783 1.00 81.00 319 LYS A N 1
ATOM 2500 C CA . LYS A 1 319 ? -37.248 -4.498 40.350 1.00 81.00 319 LYS A CA 1
ATOM 2501 C C . LYS A 1 319 ? -36.236 -3.836 39.412 1.00 81.00 319 LYS A C 1
ATOM 2503 O O . LYS A 1 319 ? -36.342 -3.976 38.190 1.00 81.00 319 LYS A O 1
ATOM 2508 N N . SER A 1 320 ? -35.285 -3.079 39.947 1.00 81.81 320 SER A N 1
ATOM 2509 C CA . SER A 1 320 ? -34.260 -2.385 39.176 1.00 81.81 320 SER A CA 1
ATOM 2510 C C . SER A 1 320 ? -33.158 -3.348 38.741 1.00 81.81 320 SER A C 1
ATOM 2512 O O . SER A 1 320 ? -32.629 -4.123 39.533 1.00 81.81 320 SER A O 1
ATOM 2514 N N . ALA A 1 321 ? -32.712 -3.224 37.488 1.00 77.69 321 ALA A N 1
ATOM 2515 C CA . ALA A 1 321 ? -31.509 -3.916 37.016 1.00 77.69 321 ALA A CA 1
ATOM 2516 C C . ALA A 1 321 ? -30.255 -3.528 37.826 1.00 77.69 321 ALA A C 1
ATOM 2518 O O . ALA A 1 321 ? -29.293 -4.290 37.882 1.00 77.69 321 ALA A O 1
ATOM 2519 N N . VAL A 1 322 ? -30.272 -2.347 38.456 1.00 79.00 322 VAL A N 1
ATOM 2520 C CA . VAL A 1 322 ? -29.205 -1.892 39.353 1.00 79.00 322 VAL A CA 1
ATOM 2521 C C . VAL A 1 322 ? -29.223 -2.678 40.661 1.00 79.00 322 VAL A C 1
ATOM 2523 O O . VAL A 1 322 ? -28.153 -3.013 41.153 1.00 79.00 322 VAL A O 1
ATOM 2526 N N . ASN A 1 323 ? -30.397 -3.052 41.179 1.00 82.06 323 ASN A N 1
ATOM 2527 C CA . ASN A 1 323 ? -30.480 -3.839 42.406 1.00 82.06 323 ASN A CA 1
ATOM 2528 C C . ASN A 1 323 ? -29.936 -5.256 42.210 1.00 82.06 323 ASN A C 1
ATOM 2530 O O . ASN A 1 323 ? -29.127 -5.705 43.004 1.00 82.06 323 ASN A O 1
ATOM 2534 N N . TYR A 1 324 ? -30.237 -5.896 41.074 1.00 80.62 324 TYR A N 1
ATOM 2535 C CA . TYR A 1 324 ? -29.607 -7.176 40.718 1.00 80.62 324 TYR A CA 1
ATOM 2536 C C . TYR A 1 324 ? -28.070 -7.091 40.697 1.00 80.62 324 TYR A C 1
ATOM 2538 O O . TYR A 1 324 ? -27.377 -8.020 41.105 1.00 80.62 324 TYR A O 1
ATOM 2546 N N . PHE A 1 325 ? -27.519 -5.977 40.206 1.00 81.12 325 PHE A N 1
ATOM 2547 C CA . PHE A 1 325 ? -26.076 -5.753 40.235 1.00 81.12 325 PHE A CA 1
ATOM 2548 C C . PHE A 1 325 ? -25.554 -5.584 41.667 1.00 81.12 325 PHE A C 1
ATOM 2550 O O . PHE A 1 325 ? -24.515 -6.152 41.992 1.00 81.12 325 PHE A O 1
ATOM 2557 N N . LEU A 1 326 ? -26.267 -4.835 42.509 1.00 81.44 326 LEU A N 1
ATOM 2558 C CA . LEU A 1 326 ? -25.918 -4.649 43.915 1.00 81.44 326 LEU A CA 1
ATOM 2559 C C . LEU A 1 326 ? -25.934 -5.975 44.682 1.00 81.44 326 LEU A C 1
ATOM 2561 O O . LEU A 1 326 ? -24.924 -6.309 45.289 1.00 81.44 326 LEU A O 1
ATOM 2565 N N . ASP A 1 327 ? -26.976 -6.792 44.516 1.00 82.75 327 ASP A N 1
ATOM 2566 C CA . ASP A 1 327 ? -27.072 -8.126 45.123 1.00 82.75 327 ASP A CA 1
ATOM 2567 C C . ASP A 1 327 ? -25.875 -9.010 44.731 1.00 82.75 327 ASP A C 1
ATOM 2569 O O . ASP A 1 327 ? -25.286 -9.705 45.559 1.00 82.75 327 ASP A O 1
ATOM 2573 N N . LYS A 1 328 ? -25.449 -8.956 43.461 1.00 81.88 328 LYS A N 1
ATOM 2574 C CA . LYS A 1 328 ? -24.264 -9.699 43.002 1.00 81.88 328 LYS A CA 1
ATOM 2575 C C . LYS A 1 328 ? -22.949 -9.147 43.528 1.00 81.88 328 LYS A C 1
ATOM 2577 O O . LYS A 1 328 ? -22.026 -9.922 43.767 1.00 81.88 328 LYS A O 1
ATOM 2582 N N . VAL A 1 329 ? -22.839 -7.839 43.725 1.00 81.19 329 VAL A N 1
ATOM 2583 C CA . VAL A 1 329 ? -21.675 -7.245 44.389 1.00 81.19 329 VAL A CA 1
ATOM 2584 C C . VAL A 1 329 ? -21.656 -7.621 45.873 1.00 81.19 329 VAL A C 1
ATOM 2586 O O . VAL A 1 329 ? -20.579 -7.877 46.406 1.00 81.19 329 VAL A O 1
ATOM 2589 N N . ASP A 1 330 ? -22.806 -7.710 46.531 1.00 82.38 330 ASP A N 1
ATOM 2590 C CA . ASP A 1 330 ? -22.930 -8.125 47.931 1.00 82.38 330 ASP A CA 1
ATOM 2591 C C . ASP A 1 330 ? -22.511 -9.586 48.138 1.00 82.38 330 ASP A C 1
ATOM 2593 O O . ASP A 1 330 ? -21.818 -9.895 49.107 1.00 82.38 330 ASP A O 1
ATOM 2597 N N . GLU A 1 331 ? -22.875 -10.471 47.205 1.00 83.62 331 GLU A N 1
ATOM 2598 C CA . GLU A 1 331 ? -22.482 -11.886 47.227 1.00 83.62 331 GLU A CA 1
ATOM 2599 C C . GLU A 1 331 ? -20.971 -12.099 46.997 1.00 83.62 331 GLU A C 1
ATOM 2601 O O . GLU A 1 331 ? -20.376 -12.989 47.604 1.00 83.62 331 GLU A O 1
ATOM 2606 N N . GLU A 1 332 ? -20.348 -11.309 46.115 1.00 76.88 332 GLU A N 1
ATOM 2607 C CA . GLU A 1 332 ? -19.020 -11.615 45.548 1.00 76.88 332 GLU A CA 1
ATOM 2608 C C . GLU A 1 332 ? -17.902 -10.637 45.972 1.00 76.88 332 GLU A C 1
ATOM 2610 O O . GLU A 1 332 ? -16.726 -10.860 45.672 1.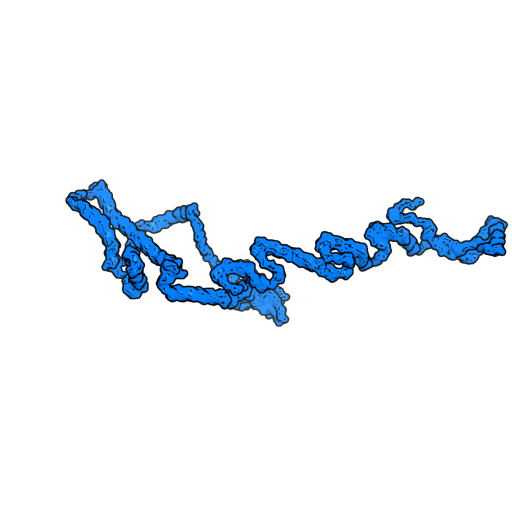00 76.88 332 GLU A O 1
ATOM 2615 N N . SER A 1 333 ? -18.225 -9.524 46.640 1.00 76.25 333 SER A N 1
ATOM 2616 C CA . SER A 1 333 ? -17.255 -8.477 46.998 1.00 76.25 333 SER A CA 1
ATOM 2617 C C . SER A 1 333 ? -17.092 -8.277 48.508 1.00 76.25 333 SER A C 1
ATOM 2619 O O . SER A 1 333 ? -17.731 -8.916 49.338 1.00 76.25 333 SER A O 1
ATOM 2621 N N . SER A 1 334 ? -16.175 -7.382 48.891 1.00 79.56 334 SER A N 1
ATOM 2622 C CA . SER A 1 334 ? -16.000 -7.032 50.299 1.00 79.56 334 SER A CA 1
ATOM 2623 C C . SER A 1 334 ? -17.169 -6.183 50.803 1.00 79.56 334 SER A C 1
ATOM 2625 O O . SER A 1 334 ? -17.638 -5.288 50.098 1.00 79.56 334 SER A O 1
ATOM 2627 N N . PHE A 1 335 ? -17.556 -6.381 52.066 1.00 80.06 335 PHE A N 1
ATOM 2628 C CA . PHE A 1 335 ? -18.590 -5.589 52.746 1.00 80.06 335 PHE A CA 1
ATOM 2629 C C . PHE A 1 335 ? -18.421 -4.071 52.554 1.00 80.06 335 PHE A C 1
ATOM 2631 O O . PHE A 1 335 ? -19.388 -3.353 52.330 1.00 80.06 335 PHE A O 1
ATOM 2638 N N . LEU A 1 336 ? -17.181 -3.569 52.591 1.00 74.94 336 LEU A N 1
ATOM 2639 C CA . LEU A 1 336 ? -16.896 -2.144 52.401 1.00 74.94 336 LEU A CA 1
ATOM 2640 C C . LEU A 1 336 ? -17.232 -1.657 50.985 1.00 74.94 336 LEU A C 1
ATOM 2642 O O . LEU A 1 336 ? -17.660 -0.519 50.817 1.00 74.94 336 LEU A O 1
ATOM 2646 N N . THR A 1 337 ? -17.019 -2.496 49.972 1.00 77.12 337 THR A N 1
ATOM 2647 C CA . THR A 1 337 ? -17.282 -2.171 48.565 1.00 77.12 337 THR A CA 1
ATOM 2648 C C . THR A 1 337 ? -18.778 -2.127 48.290 1.00 77.12 337 THR A C 1
ATOM 2650 O O . THR A 1 337 ? -19.269 -1.119 47.784 1.00 77.12 337 THR A O 1
ATOM 2653 N N . SER A 1 338 ? -19.476 -3.192 48.681 1.00 82.12 338 SER A N 1
ATOM 2654 C CA . SER A 1 338 ? -20.934 -3.303 48.658 1.00 82.12 338 SER A CA 1
ATOM 2655 C C . SER A 1 338 ? -21.591 -2.100 49.344 1.00 82.12 338 SER A C 1
ATOM 2657 O O . SER A 1 338 ? -22.325 -1.329 48.723 1.00 82.12 338 SER A O 1
ATOM 2659 N N . HIS A 1 339 ? -21.219 -1.842 50.599 1.00 82.25 339 HIS A N 1
ATOM 2660 C CA . HIS A 1 339 ? -21.839 -0.782 51.379 1.00 82.25 339 HIS A CA 1
ATOM 2661 C C . HIS A 1 339 ? -21.537 0.615 50.823 1.00 82.25 339 HIS A C 1
ATOM 2663 O O . HIS A 1 339 ? -22.414 1.473 50.824 1.00 82.25 339 HIS A O 1
ATOM 2669 N N . ALA A 1 340 ? -20.324 0.861 50.313 1.00 82.38 340 ALA A N 1
ATOM 2670 C CA . ALA A 1 340 ? -19.995 2.134 49.673 1.00 82.38 340 ALA A CA 1
ATOM 2671 C C . ALA A 1 340 ? -20.852 2.386 48.421 1.00 82.38 340 ALA A C 1
ATOM 2673 O O . ALA A 1 340 ? -21.326 3.502 48.225 1.00 82.38 340 ALA A O 1
ATOM 2674 N N . LEU A 1 341 ? -21.089 1.355 47.604 1.00 84.25 341 LEU A N 1
ATOM 2675 C CA . LEU A 1 341 ? -21.949 1.426 46.419 1.00 84.25 341 LEU A CA 1
ATOM 2676 C C . LEU A 1 341 ? -23.408 1.709 46.788 1.00 84.25 341 LEU A C 1
ATOM 2678 O O . LEU A 1 341 ? -23.999 2.640 46.236 1.00 84.25 341 LEU A O 1
ATOM 2682 N N . HIS A 1 342 ? -23.955 0.968 47.754 1.00 84.19 342 HIS A N 1
ATOM 2683 C CA . HIS A 1 342 ? -25.297 1.220 48.281 1.00 84.19 342 HIS A CA 1
ATOM 2684 C C . HIS A 1 342 ? -25.424 2.639 48.833 1.00 84.19 342 HIS A C 1
ATOM 2686 O O . HIS A 1 342 ? -26.339 3.371 48.459 1.00 84.19 342 HIS A O 1
ATOM 2692 N N . TRP A 1 343 ? -24.472 3.053 49.669 1.00 86.38 343 TRP A N 1
ATOM 2693 C CA . TRP A 1 343 ? -24.445 4.385 50.258 1.00 86.38 343 TRP A CA 1
ATOM 2694 C C . TRP A 1 343 ? -24.351 5.484 49.201 1.00 86.38 343 TRP A C 1
ATOM 2696 O O . TRP A 1 343 ? -25.050 6.488 49.303 1.00 86.38 343 TRP A O 1
ATOM 2706 N N . LEU A 1 344 ? -23.531 5.318 48.163 1.00 87.12 344 LEU A N 1
ATOM 2707 C CA . LEU A 1 344 ? -23.415 6.302 47.090 1.00 87.12 344 LEU A CA 1
ATOM 2708 C C . LEU A 1 344 ? -24.730 6.459 46.330 1.00 87.12 344 LEU A C 1
ATOM 2710 O O . LEU A 1 344 ? -25.177 7.584 46.104 1.00 87.12 344 LEU A O 1
ATOM 2714 N N . LEU A 1 345 ? -25.345 5.339 45.944 1.00 85.44 345 LEU A N 1
ATOM 2715 C CA . LEU A 1 345 ? -26.564 5.343 45.143 1.00 85.44 345 LEU A CA 1
ATOM 2716 C C . LEU A 1 345 ? -27.751 5.924 45.905 1.00 85.44 345 LEU A C 1
ATOM 2718 O O . LEU A 1 345 ? -28.595 6.562 45.280 1.00 85.44 345 LEU A O 1
ATOM 2722 N N . THR A 1 346 ? -27.808 5.762 47.228 1.00 86.19 346 THR A N 1
ATOM 2723 C CA . THR A 1 346 ? -28.834 6.379 48.084 1.00 86.19 346 THR A CA 1
ATOM 2724 C C . THR A 1 346 ? -28.523 7.837 48.411 1.00 86.19 346 THR A C 1
ATOM 2726 O O . THR A 1 346 ? -29.400 8.696 48.321 1.00 86.19 346 THR A O 1
ATOM 2729 N N . THR A 1 347 ? -27.266 8.151 48.725 1.00 86.06 347 THR A N 1
ATOM 2730 C CA . THR A 1 347 ? -26.872 9.456 49.276 1.00 86.06 347 THR A CA 1
ATOM 2731 C C . THR A 1 347 ? -26.645 10.519 48.205 1.00 86.06 347 THR A C 1
ATOM 2733 O O . THR A 1 347 ? -27.002 11.681 48.405 1.00 86.06 347 THR A O 1
ATOM 2736 N N . GLN A 1 348 ? -26.063 10.174 47.054 1.00 84.56 348 GLN A N 1
ATOM 2737 C CA . GLN A 1 348 ? -25.727 11.163 46.025 1.00 84.56 348 GLN A CA 1
ATOM 2738 C C . GLN A 1 348 ? -26.962 11.904 45.468 1.00 84.56 348 GLN A C 1
ATOM 2740 O O . GLN A 1 348 ? -26.908 13.137 45.410 1.00 84.56 348 GLN A O 1
ATOM 2745 N N . PRO A 1 349 ? -28.091 11.237 45.138 1.00 84.94 349 PRO A N 1
ATOM 2746 C CA . PRO A 1 349 ? -29.307 11.922 44.688 1.00 84.94 349 PRO A CA 1
ATOM 2747 C C . PRO A 1 349 ? -29.906 12.867 45.735 1.00 84.94 349 PRO A C 1
ATOM 2749 O O . PRO A 1 349 ? -30.531 13.861 45.377 1.00 84.94 349 PRO A O 1
ATOM 2752 N N . MET A 1 350 ? -29.709 12.574 47.023 1.00 80.88 350 MET A N 1
ATOM 2753 C CA . MET A 1 350 ? -30.162 13.424 48.126 1.00 80.88 350 M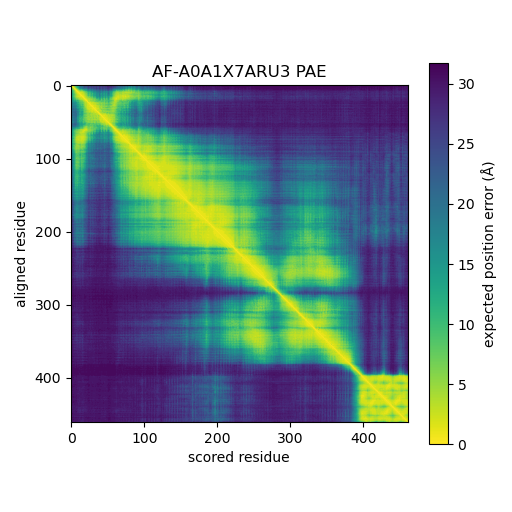ET A CA 1
ATOM 2754 C C . MET A 1 350 ? -29.260 14.653 48.298 1.00 80.88 350 MET A C 1
ATOM 2756 O O . MET A 1 350 ? -29.745 15.767 48.498 1.00 80.88 350 MET A O 1
ATOM 2760 N N . MET A 1 351 ? -27.942 14.461 48.222 1.00 81.19 351 MET A N 1
ATOM 2761 C CA . MET A 1 351 ? -26.964 15.510 48.518 1.00 81.19 351 MET A CA 1
ATOM 2762 C C . MET A 1 351 ? -26.745 16.484 47.362 1.00 81.19 351 MET A C 1
ATOM 2764 O O . MET A 1 351 ? -26.443 17.655 47.600 1.00 81.19 351 MET A O 1
ATOM 2768 N N . GLN A 1 352 ? -26.900 16.036 46.115 1.00 83.62 352 GLN A N 1
ATOM 2769 C CA . GLN A 1 352 ? -26.658 16.879 44.946 1.00 83.62 352 GLN A CA 1
ATOM 2770 C C . GLN A 1 352 ? -27.585 18.117 44.894 1.00 83.62 352 GLN A C 1
ATOM 2772 O O . GLN A 1 352 ? -27.050 19.224 44.792 1.00 83.62 352 GLN A O 1
ATOM 2777 N N . PRO A 1 353 ? -28.920 18.007 45.067 1.00 86.25 353 PRO A N 1
ATOM 2778 C CA . PRO A 1 353 ? -29.806 19.175 45.107 1.00 86.25 353 PRO A CA 1
ATOM 2779 C C . PRO A 1 353 ? -29.478 20.149 46.248 1.00 86.25 353 PRO A C 1
ATOM 2781 O O . PRO A 1 353 ? -29.602 21.363 46.090 1.00 86.25 353 PRO A O 1
ATOM 2784 N N . MET A 1 354 ? -29.028 19.638 47.401 1.00 81.44 354 MET A N 1
ATOM 2785 C CA . MET A 1 354 ? -28.596 20.480 48.524 1.00 81.44 354 MET A CA 1
ATOM 2786 C C . MET A 1 354 ? -27.339 21.281 48.167 1.00 81.44 354 MET A C 1
ATOM 2788 O O . MET A 1 354 ? -27.267 22.475 48.457 1.00 81.44 354 MET A O 1
ATOM 2792 N N . GLY A 1 355 ? -26.367 20.644 47.507 1.00 81.69 355 GLY A N 1
ATOM 2793 C CA . GLY A 1 355 ? -25.165 21.308 47.003 1.00 81.69 355 GLY A CA 1
ATOM 2794 C C . GLY A 1 355 ? -25.481 22.396 45.975 1.00 81.69 355 GLY A C 1
ATOM 2795 O O . GLY A 1 355 ? -24.962 23.504 46.086 1.00 81.69 355 GLY A O 1
ATOM 2796 N N . GLU A 1 356 ? -26.381 22.118 45.028 1.00 84.69 356 GLU A N 1
ATOM 2797 C CA . GLU A 1 356 ? -26.857 23.106 44.048 1.00 84.69 356 GLU A CA 1
ATOM 2798 C C . GLU A 1 356 ? -27.570 24.286 44.726 1.00 84.69 356 GLU A C 1
ATOM 2800 O O . GLU A 1 356 ? -27.364 25.438 44.345 1.00 84.69 356 GLU A O 1
ATOM 2805 N N . GLY A 1 357 ? -28.359 24.037 45.775 1.00 83.56 357 GLY A N 1
ATOM 2806 C CA . GLY A 1 357 ? -28.976 25.093 46.583 1.00 83.56 357 GLY A CA 1
ATOM 2807 C C . GLY A 1 357 ? -27.949 26.004 47.263 1.00 83.56 357 GLY A C 1
ATOM 2808 O O . GLY A 1 357 ? -28.087 27.229 47.231 1.00 83.56 357 GLY A O 1
ATOM 2809 N N . VAL A 1 358 ? -26.888 25.420 47.828 1.00 81.44 358 VAL A N 1
ATOM 2810 C CA . VAL A 1 358 ? -25.777 26.171 48.435 1.00 81.44 358 VAL A CA 1
ATOM 2811 C C . VAL A 1 358 ? -25.020 26.985 47.385 1.00 81.44 358 VAL A C 1
ATOM 2813 O O . VAL A 1 358 ? -24.739 28.161 47.615 1.00 81.44 358 VAL A O 1
ATOM 2816 N N . ASP A 1 359 ? -24.721 26.399 46.225 1.00 83.12 359 ASP A N 1
ATOM 2817 C CA . ASP A 1 359 ? -24.032 27.099 45.139 1.00 83.12 359 ASP A CA 1
ATOM 2818 C C . ASP A 1 359 ? -24.868 28.248 44.563 1.00 83.12 359 ASP A C 1
ATOM 2820 O O . ASP A 1 359 ? -24.350 29.342 44.350 1.00 83.12 359 ASP A O 1
ATOM 2824 N N . ASN A 1 360 ? -26.177 28.052 44.391 1.00 84.50 360 ASN A N 1
ATOM 2825 C CA . ASN A 1 360 ? -27.083 29.112 43.950 1.00 84.50 360 ASN A CA 1
ATOM 2826 C C . ASN A 1 360 ? -27.123 30.291 44.936 1.00 84.50 360 ASN A C 1
ATOM 2828 O O . ASN A 1 360 ? -27.230 31.440 44.506 1.00 84.50 360 ASN A O 1
ATOM 2832 N N . GLY A 1 361 ? -27.010 30.023 46.243 1.00 82.25 361 GLY A N 1
ATOM 2833 C CA . GLY A 1 361 ? -26.969 31.057 47.280 1.00 82.25 361 GLY A CA 1
ATOM 2834 C C . GLY A 1 361 ? -25.617 31.768 47.408 1.00 82.25 361 GLY A C 1
ATOM 2835 O O . GLY A 1 361 ? -25.580 32.977 47.623 1.00 82.25 361 GLY A O 1
ATOM 2836 N N . LEU A 1 362 ? -24.505 31.037 47.277 1.00 83.69 362 LEU A N 1
ATOM 2837 C CA . LEU A 1 362 ? -23.146 31.562 47.484 1.00 83.69 362 LEU A CA 1
ATOM 2838 C C . LEU A 1 362 ? -22.438 31.986 46.187 1.00 83.69 362 LEU A C 1
ATOM 2840 O O . LEU A 1 362 ? -21.417 32.670 46.237 1.00 83.69 362 LEU A O 1
ATOM 2844 N N . GLY A 1 363 ? -22.957 31.592 45.024 1.00 84.69 363 GLY A N 1
ATOM 2845 C CA . GLY A 1 363 ? -22.401 31.907 43.710 1.00 84.69 363 GLY A CA 1
ATOM 2846 C C . GLY A 1 363 ? -21.005 31.328 43.465 1.00 84.69 363 GLY A C 1
ATOM 2847 O O . GLY A 1 363 ? -20.237 31.926 42.708 1.00 84.69 363 GLY A O 1
ATOM 2848 N N . ILE A 1 364 ? -20.655 30.197 44.084 1.00 80.06 364 ILE A N 1
ATOM 2849 C CA . ILE A 1 364 ? -19.295 29.630 44.069 1.00 80.06 364 ILE A CA 1
ATOM 2850 C C . ILE A 1 364 ? -18.877 29.275 42.637 1.00 80.06 364 ILE A C 1
ATOM 2852 O O . ILE A 1 364 ? -17.808 29.688 42.185 1.00 80.06 364 ILE A O 1
ATOM 2856 N N . THR A 1 365 ? -19.736 28.600 41.873 1.00 81.25 365 THR A N 1
ATOM 2857 C CA . THR A 1 365 ? -19.463 28.236 40.473 1.00 81.25 365 THR A CA 1
ATOM 2858 C C . THR A 1 365 ? -19.367 29.472 39.580 1.00 81.25 365 THR A C 1
ATOM 2860 O O . THR A 1 365 ? -18.555 29.525 38.654 1.00 81.25 365 THR A O 1
ATOM 2863 N N . ARG A 1 366 ? -20.154 30.519 39.867 1.00 82.56 366 ARG A N 1
ATOM 2864 C CA . ARG A 1 366 ? -20.068 31.799 39.146 1.00 82.56 366 ARG A CA 1
ATOM 2865 C C . ARG A 1 366 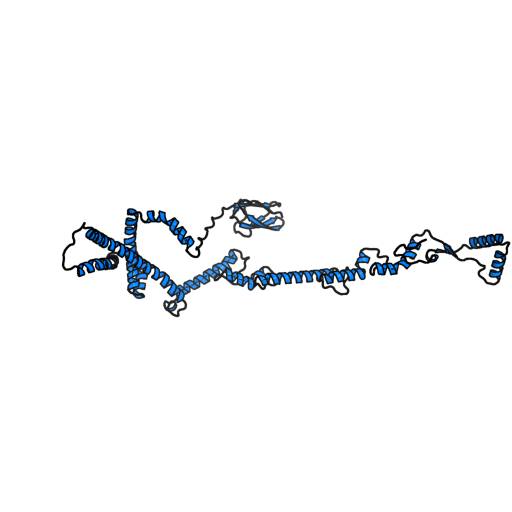? -18.744 32.509 39.431 1.00 82.56 366 ARG A C 1
ATOM 2867 O O . ARG A 1 366 ? -18.146 33.041 38.502 1.00 82.56 366 ARG A O 1
ATOM 2874 N N . ALA A 1 367 ? -18.277 32.486 40.677 1.00 81.06 367 ALA A N 1
ATOM 2875 C CA . ALA A 1 367 ? -16.970 33.012 41.053 1.00 81.06 367 ALA A CA 1
ATOM 2876 C C . ALA A 1 367 ? -15.828 32.206 40.407 1.00 81.06 367 ALA A C 1
ATOM 2878 O O . ALA A 1 367 ? -14.860 32.792 39.926 1.00 81.06 367 ALA A O 1
ATOM 2879 N N . PHE A 1 368 ? -15.966 30.880 40.301 1.00 80.94 368 PHE A N 1
ATOM 2880 C CA . PHE A 1 368 ? -14.972 30.023 39.650 1.00 80.94 368 PHE A CA 1
ATOM 2881 C C . PHE A 1 368 ? -14.813 30.322 38.148 1.00 80.94 368 PHE A C 1
ATOM 2883 O O . PHE A 1 368 ? -13.692 30.352 37.645 1.00 80.94 368 PHE A O 1
ATOM 2890 N N . LYS A 1 369 ? -15.901 30.659 37.437 1.00 81.44 369 LYS A N 1
ATOM 2891 C CA . LYS A 1 369 ? -15.839 31.080 36.018 1.00 81.44 369 LYS A CA 1
ATOM 2892 C C . LYS A 1 369 ? -14.940 32.296 35.771 1.00 81.44 369 LYS A C 1
ATOM 2894 O O . LYS A 1 369 ? -14.443 32.474 34.664 1.00 81.44 369 LYS A O 1
ATOM 2899 N N . VAL A 1 370 ? -14.716 33.138 36.782 1.00 84.25 370 VAL A N 1
ATOM 2900 C CA . VAL A 1 370 ? -13.822 34.303 36.672 1.00 84.25 370 VAL A CA 1
ATOM 2901 C C . VAL A 1 370 ? -12.349 33.875 36.629 1.00 84.25 370 VAL A C 1
ATOM 2903 O O . VAL A 1 370 ? -11.551 34.504 35.939 1.00 84.25 370 VAL A O 1
ATOM 2906 N N . ILE A 1 371 ? -11.986 32.792 37.326 1.00 82.50 371 ILE A N 1
ATOM 2907 C CA . ILE A 1 371 ? -10.604 32.284 37.416 1.00 82.50 371 ILE A CA 1
ATOM 2908 C C . ILE A 1 371 ? -10.316 31.124 36.449 1.00 82.50 371 ILE A C 1
ATOM 2910 O O . ILE A 1 371 ? -9.151 30.823 36.183 1.00 82.50 371 ILE A O 1
ATOM 2914 N N . GLU A 1 372 ? -11.356 30.513 35.876 1.00 83.19 372 GLU A N 1
ATOM 2915 C CA . GLU A 1 372 ? -11.278 29.427 34.890 1.00 83.19 372 GLU A CA 1
ATOM 2916 C C . GLU A 1 372 ? -10.291 29.707 33.734 1.00 83.19 372 GLU A C 1
ATOM 2918 O O . GLU A 1 372 ? -9.459 28.839 33.456 1.00 83.19 372 GLU A O 1
ATOM 2923 N N . PRO A 1 373 ? -10.255 30.903 33.101 1.00 84.19 373 PRO A N 1
ATOM 2924 C CA . PRO A 1 373 ? -9.312 31.169 32.012 1.00 84.19 373 PRO A CA 1
ATOM 2925 C C . PRO A 1 373 ? -7.843 31.144 32.456 1.00 84.19 373 PRO A C 1
ATOM 2927 O O . PRO A 1 373 ? -6.967 30.737 31.691 1.00 84.19 373 PRO A O 1
ATOM 2930 N N . ALA A 1 374 ? -7.562 31.565 33.693 1.00 80.62 374 ALA A N 1
ATOM 2931 C CA . ALA A 1 374 ? -6.211 31.583 34.245 1.00 80.62 374 ALA A CA 1
ATOM 2932 C C . ALA A 1 374 ? -5.722 30.159 34.541 1.00 80.62 374 ALA A C 1
ATOM 2934 O O . ALA A 1 374 ? -4.599 29.811 34.174 1.00 80.62 374 ALA A O 1
ATOM 2935 N N . ILE A 1 375 ? -6.586 29.314 35.105 1.00 76.94 375 ILE A N 1
ATOM 2936 C CA . ILE A 1 375 ? -6.295 27.896 35.355 1.00 76.94 375 ILE A CA 1
ATOM 2937 C C . ILE A 1 375 ? -6.114 27.145 34.027 1.00 76.94 375 ILE A C 1
ATOM 2939 O O . ILE A 1 375 ? -5.109 26.467 33.840 1.00 76.94 375 ILE A O 1
ATOM 2943 N N . ALA A 1 376 ? -6.991 27.367 33.042 1.00 76.69 376 ALA A N 1
ATOM 2944 C CA . ALA A 1 376 ? -6.863 26.765 31.713 1.00 76.69 376 ALA A CA 1
ATOM 2945 C C . ALA A 1 376 ? -5.561 27.169 30.993 1.00 76.69 376 ALA A C 1
ATOM 2947 O O . ALA A 1 376 ? -4.990 26.396 30.221 1.00 76.69 376 ALA A O 1
ATOM 2948 N N . SER A 1 377 ? -5.069 28.388 31.236 1.00 77.62 377 SER A N 1
ATOM 2949 C CA . SER A 1 377 ? -3.781 28.849 30.708 1.00 77.62 377 SER A CA 1
ATOM 2950 C C . SER A 1 377 ? -2.581 28.187 31.396 1.00 77.62 377 SER A C 1
ATOM 2952 O O . SER A 1 377 ? -1.541 28.000 30.764 1.00 77.62 377 SER A O 1
ATOM 2954 N N . PHE A 1 378 ? -2.734 27.810 32.666 1.00 75.88 378 PHE A N 1
ATOM 2955 C CA . PHE A 1 378 ? -1.731 27.106 33.455 1.00 75.88 378 PHE A CA 1
ATOM 2956 C C . PHE A 1 378 ? -1.652 25.625 33.058 1.00 75.88 378 PHE A C 1
ATOM 2958 O O . PHE A 1 378 ? -0.558 25.137 32.783 1.00 75.88 378 PHE A O 1
ATOM 2965 N N . ASP A 1 379 ? -2.792 24.950 32.887 1.00 68.62 379 ASP A N 1
ATOM 2966 C CA . ASP A 1 379 ? -2.839 23.557 32.415 1.00 68.62 379 ASP A CA 1
ATOM 2967 C C . ASP A 1 379 ? -2.203 23.399 31.030 1.00 68.62 379 ASP A C 1
ATOM 2969 O O . ASP A 1 379 ? -1.444 22.464 30.793 1.00 68.62 379 ASP A O 1
ATOM 2973 N N . LYS A 1 380 ? -2.398 24.370 30.127 1.00 69.50 380 LYS A N 1
ATOM 2974 C CA . LYS A 1 380 ? -1.712 24.396 28.821 1.00 69.50 380 LYS A CA 1
ATOM 2975 C C . LYS A 1 380 ? -0.194 24.553 28.911 1.00 69.50 380 LYS A C 1
ATOM 2977 O O . LYS A 1 380 ? 0.504 24.213 27.961 1.00 69.50 380 LYS A O 1
ATOM 2982 N N . ARG A 1 381 ? 0.321 25.128 30.001 1.00 71.00 381 ARG A N 1
ATOM 2983 C CA . ARG A 1 381 ? 1.761 25.345 30.205 1.00 71.00 381 ARG A CA 1
ATOM 2984 C C . ARG A 1 381 ? 2.450 24.155 30.869 1.00 71.00 381 ARG A C 1
ATOM 2986 O O . ARG A 1 381 ? 3.654 24.012 30.683 1.00 71.00 381 ARG A O 1
ATOM 2993 N N . PHE A 1 382 ? 1.717 23.326 31.614 1.00 67.62 382 PHE A N 1
ATOM 2994 C CA . PHE A 1 382 ? 2.298 22.275 32.459 1.00 67.62 382 PHE A CA 1
ATOM 2995 C C . PHE A 1 382 ? 1.698 20.866 32.261 1.00 67.62 382 PHE A C 1
ATOM 2997 O O . PHE A 1 382 ? 2.241 19.907 32.805 1.00 67.62 382 PHE A O 1
ATOM 3004 N N . GLY A 1 383 ? 0.630 20.704 31.471 1.00 48.84 383 GLY A N 1
ATOM 3005 C CA . GLY A 1 383 ? 0.003 19.417 31.151 1.00 48.84 383 GLY A CA 1
ATOM 3006 C C . GLY A 1 383 ? 0.510 18.799 29.842 1.00 48.84 383 GLY A C 1
ATOM 3007 O O . GLY A 1 383 ? 0.534 19.455 28.801 1.00 48.84 383 GLY A O 1
ATOM 3008 N N . GLY A 1 384 ? 0.919 17.526 29.905 1.00 55.78 384 GLY A N 1
ATOM 3009 C CA . GLY A 1 384 ? 1.314 16.703 28.756 1.00 55.78 384 GLY A CA 1
ATOM 3010 C C . GLY A 1 384 ? 0.175 16.433 27.764 1.00 55.78 384 GLY A C 1
ATOM 3011 O O . GLY A 1 384 ? -0.992 16.588 28.104 1.00 55.78 384 GLY A O 1
ATOM 3012 N N . GLU A 1 385 ? 0.574 16.062 26.538 1.00 45.19 385 GLU A N 1
ATOM 3013 C CA . GLU A 1 385 ? -0.231 15.753 25.341 1.00 45.19 385 GLU A CA 1
ATOM 3014 C C . GLU A 1 385 ? -1.712 16.163 25.388 1.00 45.19 385 GLU A C 1
ATOM 3016 O O . GLU A 1 385 ? -2.574 15.445 25.895 1.00 45.19 385 GLU A O 1
ATOM 3021 N N . GLU A 1 386 ? -2.025 17.289 24.735 1.00 40.72 386 GLU A N 1
ATOM 3022 C CA . GLU A 1 386 ? -3.389 17.600 24.314 1.00 40.72 386 GLU A CA 1
ATOM 3023 C C . GLU A 1 386 ? -4.002 16.373 23.617 1.00 40.72 386 GLU A C 1
ATOM 3025 O O . GLU A 1 386 ? -3.630 16.035 22.486 1.00 40.72 386 GLU A O 1
ATOM 3030 N N . VAL A 1 387 ? -5.023 15.762 24.228 1.00 46.62 387 VAL A N 1
ATOM 3031 C CA . VAL A 1 387 ? -6.045 15.053 23.456 1.00 46.62 387 VAL A CA 1
ATOM 3032 C C . VAL A 1 387 ? -6.700 16.122 22.597 1.00 46.62 387 VAL A C 1
ATOM 3034 O O . VAL A 1 387 ? -7.603 16.838 23.029 1.00 46.62 387 VAL A O 1
ATOM 3037 N N . LYS A 1 388 ? -6.171 16.295 21.383 1.00 36.38 388 LYS A N 1
ATOM 3038 C CA . LYS A 1 388 ? -6.705 17.245 20.415 1.00 36.38 388 LYS A CA 1
ATOM 3039 C C . LYS A 1 388 ? -8.188 16.922 20.270 1.00 36.38 388 LYS A C 1
ATOM 3041 O O . LYS A 1 388 ? -8.494 15.801 19.849 1.00 36.38 388 LYS A O 1
ATOM 3046 N N . PRO A 1 389 ? -9.110 17.854 20.577 1.00 33.09 389 PRO A N 1
ATOM 3047 C CA . PRO A 1 389 ? -10.499 17.641 20.230 1.00 33.09 389 PRO A CA 1
ATOM 3048 C C . PRO A 1 389 ? -10.511 17.345 18.737 1.00 33.09 389 PRO A C 1
ATOM 3050 O O . PRO A 1 389 ? -9.940 18.105 17.942 1.00 33.09 389 PRO A O 1
ATOM 3053 N N . VAL A 1 390 ? -11.075 16.192 18.369 1.00 34.97 390 VAL A N 1
ATOM 3054 C CA . VAL A 1 390 ? -11.339 15.845 16.977 1.00 34.97 390 VAL A CA 1
ATOM 3055 C C . VAL A 1 390 ? -12.013 17.073 16.401 1.00 34.97 390 VAL A C 1
ATOM 3057 O O . VAL A 1 390 ? -13.123 17.413 16.803 1.00 34.97 390 VAL A O 1
ATOM 3060 N N . LYS A 1 391 ? -11.306 17.805 15.532 1.00 35.62 391 LYS A N 1
ATOM 3061 C CA . LYS A 1 391 ? -11.910 18.908 14.800 1.00 35.62 391 LYS A CA 1
ATOM 3062 C C . LYS A 1 391 ? -13.088 18.277 14.088 1.00 35.62 391 LYS A C 1
ATOM 3064 O O . LYS A 1 391 ? -12.885 17.558 13.107 1.00 35.62 391 LYS A O 1
ATOM 3069 N N . THR A 1 392 ? -14.294 18.528 14.585 1.00 34.66 392 THR A N 1
ATOM 3070 C CA . THR A 1 392 ? -15.522 18.330 13.838 1.00 34.66 392 THR A CA 1
ATOM 3071 C C . THR A 1 392 ? -15.343 19.201 12.610 1.00 34.66 392 THR A C 1
ATOM 3073 O O . THR A 1 392 ? -15.519 20.417 12.655 1.00 34.66 392 THR A O 1
ATOM 3076 N N . ARG A 1 393 ? -14.815 18.602 11.536 1.00 36.31 393 ARG A N 1
ATOM 3077 C CA . ARG A 1 393 ? -14.703 19.244 10.236 1.00 36.31 393 ARG A CA 1
ATOM 3078 C C . ARG A 1 393 ? -16.109 19.727 9.943 1.00 36.31 393 ARG A C 1
ATOM 3080 O O . ARG A 1 393 ? -17.010 18.902 9.811 1.00 36.31 393 ARG A O 1
ATOM 3087 N N . ALA A 1 394 ? -16.280 21.046 9.896 1.00 35.41 394 ALA A N 1
ATOM 3088 C CA . ALA A 1 394 ? -17.481 21.659 9.368 1.00 35.41 394 ALA A CA 1
ATOM 3089 C C . ALA A 1 394 ? -17.844 20.907 8.085 1.00 35.41 394 ALA A C 1
ATOM 3091 O O . ALA A 1 394 ? -16.991 20.752 7.204 1.00 35.41 394 ALA A O 1
ATOM 3092 N N . ILE A 1 395 ? -19.055 20.351 8.046 1.00 43.31 395 ILE A N 1
ATOM 3093 C CA . ILE A 1 395 ? -19.568 19.599 6.904 1.00 43.31 395 ILE A CA 1
ATOM 3094 C C . ILE A 1 395 ? -19.432 20.537 5.701 1.00 43.31 395 ILE A C 1
ATOM 3096 O O . ILE A 1 395 ? -20.060 21.597 5.695 1.00 43.31 395 ILE A O 1
ATOM 3100 N N . PRO A 1 396 ? -18.558 20.239 4.726 1.00 57.38 396 PRO A N 1
ATOM 3101 C CA . PRO A 1 396 ? -18.334 21.168 3.639 1.00 57.38 396 PRO A CA 1
ATOM 3102 C C . PRO A 1 396 ? -19.616 21.276 2.809 1.00 57.38 396 PRO A C 1
ATOM 3104 O O . PRO A 1 396 ? -20.209 20.258 2.449 1.00 57.38 396 PRO A O 1
ATOM 3107 N N . GLY A 1 397 ? -20.037 22.513 2.529 1.00 75.38 397 GLY A N 1
ATOM 3108 C CA . GLY A 1 397 ? -21.223 22.801 1.725 1.00 75.38 397 GLY A CA 1
ATOM 3109 C C . GLY A 1 397 ? -21.206 22.054 0.390 1.00 75.38 397 GLY A C 1
ATOM 3110 O O . GLY A 1 397 ? -20.150 21.855 -0.215 1.00 75.38 397 GLY A O 1
ATOM 3111 N N . LEU A 1 398 ? -22.381 21.604 -0.051 1.00 85.62 398 LEU A N 1
ATOM 3112 C CA . LEU A 1 398 ? -22.545 20.947 -1.344 1.00 85.62 398 LEU A CA 1
ATOM 3113 C C . LEU A 1 398 ? -22.377 21.974 -2.473 1.00 85.62 398 LEU A C 1
ATOM 3115 O O . LEU A 1 398 ? -22.876 23.096 -2.379 1.00 85.62 398 LEU A O 1
ATOM 3119 N N . TYR A 1 399 ? -21.685 21.584 -3.542 1.00 87.62 399 TYR A N 1
ATOM 3120 C CA . TYR A 1 399 ? -21.492 22.406 -4.734 1.00 87.62 399 TYR A CA 1
ATOM 3121 C C . TYR A 1 399 ? -22.152 21.748 -5.956 1.00 87.62 399 TYR A C 1
ATOM 3123 O O . TYR A 1 399 ? -22.037 20.530 -6.128 1.00 87.62 399 TYR A O 1
ATOM 3131 N N . PRO A 1 400 ? -22.794 22.527 -6.848 1.00 91.56 400 PRO A N 1
ATOM 3132 C CA . PRO A 1 400 ? -23.401 21.993 -8.062 1.00 91.56 400 PRO A CA 1
ATOM 3133 C C . PRO A 1 400 ? -22.327 21.620 -9.093 1.00 91.56 400 PRO A C 1
ATOM 3135 O O . PRO A 1 400 ? -21.565 22.477 -9.539 1.00 91.56 400 PRO A O 1
ATOM 3138 N N . LEU A 1 401 ? -22.283 20.355 -9.516 1.00 91.75 401 LEU A N 1
ATOM 3139 C CA . LEU A 1 401 ? -21.382 19.873 -10.567 1.00 91.75 401 LEU A CA 1
ATOM 3140 C C . LEU A 1 401 ? -22.037 19.978 -11.953 1.00 91.75 401 LEU A C 1
ATOM 3142 O O . LEU A 1 401 ? -23.119 19.437 -12.183 1.00 91.75 401 LEU A O 1
ATOM 3146 N N . THR A 1 402 ? -21.349 20.612 -12.909 1.00 92.88 402 THR A N 1
ATOM 3147 C CA . THR A 1 402 ? -21.781 20.683 -14.317 1.00 92.88 402 THR A CA 1
ATOM 3148 C C . THR A 1 402 ? -20.676 20.217 -15.263 1.00 92.88 402 THR A C 1
ATOM 3150 O O . THR A 1 402 ? -19.574 20.762 -15.274 1.00 92.88 402 THR A O 1
ATOM 3153 N N . ILE A 1 403 ? -20.981 19.233 -16.104 1.00 92.25 403 ILE A N 1
ATOM 3154 C CA . ILE A 1 403 ? -20.105 18.707 -17.153 1.00 92.25 403 ILE A CA 1
ATOM 3155 C C . ILE A 1 403 ? -20.617 19.179 -18.517 1.00 92.25 403 ILE A C 1
ATOM 3157 O O . ILE A 1 403 ? -21.765 18.917 -18.874 1.00 92.25 403 ILE A O 1
ATOM 3161 N N . LYS A 1 404 ? -19.761 19.862 -19.284 1.00 91.75 404 LYS A N 1
ATOM 3162 C CA . LYS A 1 404 ? -20.003 20.258 -20.679 1.00 91.75 404 LYS A CA 1
ATOM 3163 C C . LYS A 1 404 ? -19.222 19.336 -21.613 1.00 91.75 404 LYS A C 1
ATOM 3165 O O . LYS A 1 404 ? -18.038 19.103 -21.385 1.00 91.75 404 LYS A O 1
ATOM 3170 N N . THR A 1 405 ? -19.865 18.849 -22.669 1.00 90.31 405 THR A N 1
ATOM 3171 C CA . THR A 1 405 ? -19.247 17.973 -23.680 1.00 90.31 405 THR A CA 1
ATOM 3172 C C . THR A 1 405 ? -19.391 18.582 -25.075 1.00 90.31 405 THR A C 1
ATOM 3174 O O . THR A 1 405 ? -20.306 19.371 -25.307 1.00 90.31 405 THR A O 1
ATOM 3177 N N . ASN A 1 406 ? -18.464 18.266 -25.981 1.00 90.06 406 ASN A N 1
ATOM 3178 C CA . ASN A 1 406 ? -18.506 18.658 -27.397 1.00 90.06 406 ASN A CA 1
ATOM 3179 C C . ASN A 1 406 ? -19.453 17.787 -28.243 1.00 90.06 406 ASN A C 1
ATOM 3181 O O . ASN A 1 406 ? -19.785 18.184 -29.354 1.00 90.06 406 ASN A O 1
ATOM 3185 N N . VAL A 1 407 ? -19.880 16.625 -27.738 1.00 87.88 407 VAL A N 1
ATOM 3186 C CA . VAL A 1 407 ? -20.763 15.688 -28.444 1.00 87.88 407 VAL A CA 1
ATOM 3187 C C . VAL A 1 407 ? -22.199 15.821 -27.908 1.00 87.88 407 VAL A C 1
ATOM 3189 O O . VAL A 1 407 ? -22.401 15.723 -26.689 1.00 87.88 407 VAL A O 1
ATOM 3192 N N . PRO A 1 408 ? -23.214 16.040 -28.769 1.00 84.06 408 PRO A N 1
ATOM 3193 C CA . PRO A 1 408 ? -24.611 16.062 -28.343 1.00 84.06 408 PRO A CA 1
ATOM 3194 C C . PRO A 1 408 ? -25.068 14.663 -27.897 1.00 84.06 408 PRO A C 1
ATOM 3196 O O . PRO A 1 408 ? -24.615 13.651 -28.425 1.00 84.06 408 PRO A O 1
ATOM 3199 N N . ASN A 1 409 ? -25.973 14.600 -26.916 1.00 84.69 409 ASN A N 1
ATOM 3200 C CA . ASN A 1 409 ? -26.548 13.355 -26.378 1.00 84.69 409 ASN A CA 1
ATOM 3201 C C . ASN A 1 409 ? -25.537 12.356 -25.778 1.00 84.69 409 ASN A C 1
ATOM 3203 O O . ASN A 1 409 ? -25.819 11.162 -25.678 1.00 84.69 409 ASN A O 1
ATOM 3207 N N . ALA A 1 410 ? -24.364 12.823 -25.345 1.00 88.38 410 ALA A N 1
ATOM 3208 C CA . ALA A 1 410 ? -23.396 11.967 -24.670 1.00 88.38 410 ALA A CA 1
ATOM 3209 C C . ALA A 1 410 ? -23.892 11.531 -23.274 1.00 88.38 410 ALA A C 1
ATOM 3211 O O . ALA A 1 410 ? -24.347 12.346 -22.467 1.00 88.38 410 ALA A O 1
ATOM 3212 N N . LYS A 1 411 ? -23.759 10.239 -22.957 1.00 91.00 411 LYS A N 1
ATOM 3213 C CA . LYS A 1 411 ? -24.101 9.669 -21.648 1.00 91.00 411 LYS A CA 1
ATOM 3214 C C . LYS A 1 411 ? -22.976 9.943 -20.652 1.00 91.00 411 LYS A C 1
ATOM 3216 O O . LYS A 1 411 ? -21.857 9.460 -20.822 1.00 91.00 411 LYS A O 1
ATOM 3221 N N . ILE A 1 412 ? -23.280 10.692 -19.594 1.00 91.69 412 ILE A N 1
ATOM 3222 C CA . ILE A 1 412 ? -22.326 11.073 -18.542 1.00 91.69 412 ILE A CA 1
ATOM 3223 C C . ILE A 1 412 ? -22.591 10.232 -17.289 1.00 91.69 412 ILE A C 1
ATOM 3225 O O . ILE A 1 412 ? -23.728 10.121 -16.836 1.00 91.69 412 ILE A O 1
ATOM 3229 N N . MET A 1 413 ? -21.541 9.653 -16.709 1.00 90.94 413 MET A N 1
ATOM 3230 C CA . MET A 1 413 ? -21.611 8.857 -15.481 1.00 90.94 413 MET A CA 1
ATOM 3231 C C . MET A 1 413 ? -20.521 9.288 -14.502 1.00 90.94 413 MET A C 1
ATOM 3233 O O . MET A 1 413 ? -19.374 9.488 -14.906 1.00 90.94 413 MET A O 1
ATOM 3237 N N . ILE A 1 414 ? -20.863 9.388 -13.216 1.00 92.75 414 ILE A N 1
ATOM 3238 C CA . ILE A 1 414 ? -19.885 9.581 -12.141 1.00 92.75 414 ILE A CA 1
ATOM 3239 C C . ILE A 1 414 ? -19.572 8.201 -11.567 1.00 92.75 414 ILE A C 1
ATOM 3241 O O . ILE A 1 414 ? -20.444 7.534 -11.026 1.00 92.75 414 ILE A O 1
ATOM 3245 N N . MET A 1 415 ? -18.336 7.746 -11.732 1.00 88.19 415 MET A N 1
ATOM 3246 C CA . MET A 1 415 ? -17.949 6.355 -11.485 1.00 88.19 415 MET A CA 1
ATOM 3247 C C . MET A 1 415 ? -17.693 6.044 -10.007 1.00 88.19 415 MET A C 1
ATOM 3249 O O . MET A 1 415 ? -17.684 4.878 -9.631 1.00 88.19 415 MET A O 1
ATOM 3253 N N . ASN A 1 416 ? -17.452 7.065 -9.182 1.00 88.81 416 ASN A N 1
ATOM 3254 C CA . ASN A 1 416 ? -17.076 6.908 -7.776 1.00 88.81 416 ASN A CA 1
ATOM 3255 C C . ASN A 1 416 ? -18.194 7.266 -6.783 1.00 88.81 416 ASN A C 1
ATOM 3257 O O . ASN A 1 416 ? -17.925 7.353 -5.588 1.00 88.81 416 ASN A O 1
ATOM 3261 N N . ILE A 1 417 ? -19.432 7.471 -7.251 1.00 86.50 417 ILE A N 1
ATOM 3262 C CA . ILE A 1 417 ? -20.606 7.701 -6.396 1.00 86.50 417 ILE A CA 1
ATOM 3263 C C . ILE A 1 417 ? -21.838 6.959 -6.936 1.00 86.50 417 ILE A C 1
ATOM 3265 O O . ILE A 1 417 ? -21.905 6.617 -8.112 1.00 86.50 417 ILE A O 1
ATOM 3269 N N . LYS A 1 418 ? -22.831 6.727 -6.070 1.00 78.25 418 LYS A N 1
ATOM 3270 C CA . LYS A 1 418 ? -24.089 6.040 -6.411 1.00 78.25 418 LYS A CA 1
ATOM 3271 C C . LYS A 1 418 ? -25.100 6.871 -7.230 1.00 78.25 418 LYS A C 1
ATOM 3273 O O . LYS A 1 418 ? -25.718 6.289 -8.122 1.00 78.25 418 LYS A O 1
ATOM 3278 N N . PRO A 1 419 ? -25.361 8.164 -6.943 1.00 85.12 419 PRO A N 1
ATOM 3279 C CA . PRO A 1 419 ? -26.376 8.904 -7.687 1.00 85.12 419 PRO A CA 1
ATOM 3280 C C . PRO A 1 419 ? -25.963 9.106 -9.149 1.00 85.12 419 PRO A C 1
ATOM 3282 O O . PRO A 1 419 ? -24.817 9.434 -9.455 1.00 85.12 419 PRO A O 1
ATOM 3285 N N . SER A 1 420 ? -26.926 8.924 -10.056 1.00 86.44 420 SER A N 1
ATOM 3286 C CA . SER A 1 420 ? -26.730 9.193 -11.482 1.00 86.44 420 SER A CA 1
ATOM 3287 C C . SER A 1 420 ? -26.489 10.682 -11.723 1.00 86.44 420 SER A C 1
ATOM 3289 O O . SER A 1 420 ? -27.092 11.530 -11.062 1.00 86.44 420 SER A O 1
ATOM 3291 N N . TYR A 1 421 ? -25.627 11.002 -12.689 1.00 91.06 421 TYR A N 1
ATOM 3292 C CA . TYR A 1 421 ? -25.339 12.388 -13.036 1.00 91.06 421 TYR A CA 1
ATOM 3293 C C . TYR A 1 421 ? -26.598 13.097 -13.545 1.00 91.06 421 TYR A C 1
ATOM 3295 O O . TYR A 1 421 ? -27.269 12.623 -14.462 1.00 91.06 421 TYR A O 1
ATOM 3303 N N . LYS A 1 422 ? -26.865 14.271 -12.976 1.00 89.94 422 LYS A N 1
ATOM 3304 C CA . LYS A 1 422 ? -27.783 15.275 -13.512 1.00 89.94 422 LYS A CA 1
ATOM 3305 C C . LYS A 1 422 ? -27.036 16.610 -13.544 1.00 89.94 422 LYS A C 1
ATOM 3307 O O . LYS A 1 422 ? -26.272 16.871 -12.609 1.00 89.94 422 LYS A O 1
ATOM 3312 N N . PRO A 1 423 ? -27.219 17.447 -14.579 1.00 87.38 423 PRO A N 1
ATOM 3313 C CA . PRO A 1 423 ? -26.653 18.792 -14.583 1.00 87.38 423 PRO A CA 1
ATOM 3314 C C . PRO A 1 423 ? -27.017 19.537 -13.292 1.00 87.38 423 PRO A C 1
ATOM 3316 O O . PRO A 1 423 ? -28.191 19.614 -12.940 1.00 87.38 423 PRO A O 1
ATOM 3319 N N . GLY A 1 424 ? -26.012 20.033 -12.565 1.00 87.88 424 GLY A N 1
ATOM 3320 C CA . GLY A 1 424 ? -26.213 20.739 -11.296 1.00 87.88 424 GLY A CA 1
ATOM 3321 C C . GLY A 1 424 ? -26.345 19.847 -10.055 1.00 87.88 424 GLY A C 1
ATOM 3322 O O . GLY A 1 424 ? -26.748 20.349 -9.008 1.00 87.88 424 GLY A O 1
ATOM 3323 N N . ILE A 1 425 ? -26.007 18.551 -10.131 1.00 90.62 425 ILE A N 1
ATOM 3324 C CA . ILE A 1 425 ? -26.019 17.652 -8.963 1.00 90.62 425 ILE A CA 1
ATOM 3325 C C . ILE A 1 425 ? -25.161 18.210 -7.814 1.00 90.62 425 ILE A C 1
ATOM 3327 O O . ILE A 1 425 ? -24.005 18.583 -8.014 1.00 90.62 425 ILE A O 1
ATOM 3331 N N . GLN A 1 426 ? -25.745 18.261 -6.616 1.00 90.25 426 GLN A N 1
ATOM 3332 C CA . GLN A 1 426 ? -25.129 18.801 -5.404 1.00 90.25 426 GLN A CA 1
ATOM 3333 C C . GLN A 1 426 ? -24.211 17.757 -4.766 1.00 90.25 426 GLN A C 1
ATOM 3335 O O . GLN A 1 426 ? -24.679 16.714 -4.309 1.00 90.25 426 GLN A O 1
ATOM 3340 N N . LEU A 1 427 ? -22.905 18.023 -4.753 1.00 89.75 427 LEU A N 1
ATOM 3341 C CA . LEU A 1 427 ? -21.892 17.088 -4.266 1.00 89.75 427 LEU A CA 1
ATOM 3342 C C . LEU A 1 427 ? -20.906 17.785 -3.318 1.00 89.75 427 LEU A C 1
ATOM 3344 O O . LEU A 1 427 ? -20.581 18.955 -3.533 1.00 89.75 427 LEU A O 1
ATOM 3348 N N . PRO A 1 428 ? -20.393 17.095 -2.284 1.00 89.50 428 PRO A N 1
ATOM 3349 C CA . PRO A 1 428 ? -19.355 17.660 -1.427 1.00 89.50 428 PRO A CA 1
ATOM 3350 C C . PRO A 1 428 ? -18.077 17.945 -2.241 1.00 89.50 428 PRO A C 1
ATOM 3352 O O . PRO A 1 428 ? -17.835 17.295 -3.265 1.00 89.50 428 PRO A O 1
ATOM 3355 N N . PRO A 1 429 ? -17.222 18.895 -1.827 1.00 90.56 429 PRO A N 1
ATOM 3356 C CA . PRO A 1 429 ? -15.950 19.131 -2.499 1.00 90.56 429 PRO A CA 1
ATOM 3357 C C . PRO A 1 429 ? -15.086 17.868 -2.455 1.00 90.56 429 PRO A C 1
ATOM 3359 O O . PRO A 1 429 ? -14.939 17.229 -1.413 1.00 90.56 429 PRO A O 1
ATOM 3362 N N . GLY A 1 430 ? -14.513 17.497 -3.596 1.00 88.62 430 GLY A N 1
ATOM 3363 C CA . GLY A 1 430 ? -13.851 16.207 -3.741 1.00 88.62 430 GLY A CA 1
ATOM 3364 C C . GLY A 1 430 ? -13.401 15.916 -5.164 1.00 88.62 430 GLY A C 1
ATOM 3365 O O . GLY A 1 430 ? -13.606 16.713 -6.081 1.00 88.62 430 GLY A O 1
ATOM 3366 N N . GLN A 1 431 ? -12.748 14.770 -5.343 1.00 90.69 431 GLN A N 1
ATOM 3367 C CA . GLN A 1 431 ? -12.368 14.271 -6.660 1.00 90.69 431 GLN A CA 1
ATOM 3368 C C . GLN A 1 431 ? -13.452 13.330 -7.186 1.00 90.69 431 GLN A C 1
ATOM 3370 O O . GLN A 1 431 ? -13.872 12.407 -6.489 1.00 90.69 431 GLN A O 1
ATOM 3375 N N . TYR A 1 432 ? -13.885 13.551 -8.422 1.00 92.12 432 TYR A N 1
ATOM 3376 C CA . TYR A 1 432 ? -14.915 12.763 -9.088 1.00 92.12 432 TYR A CA 1
ATOM 3377 C C . TYR A 1 432 ? -14.383 12.207 -10.400 1.00 92.12 432 TYR A C 1
ATOM 3379 O O . TYR A 1 432 ? -13.738 12.915 -11.174 1.00 92.12 432 TYR A O 1
ATOM 3387 N N . ILE A 1 433 ? -14.655 10.928 -10.648 1.00 92.31 433 ILE A N 1
ATOM 3388 C CA . ILE A 1 433 ? -14.248 10.251 -11.880 1.00 92.31 433 ILE A CA 1
ATOM 3389 C C . ILE A 1 433 ? -15.438 10.274 -12.829 1.00 92.31 433 ILE A C 1
ATOM 3391 O O . ILE A 1 433 ? -16.443 9.609 -12.586 1.00 92.31 433 ILE A O 1
ATOM 3395 N N . ILE A 1 434 ? -15.326 11.032 -13.913 1.00 93.62 434 ILE A N 1
ATOM 3396 C CA . ILE A 1 434 ? -16.380 11.199 -14.908 1.00 93.62 434 ILE A CA 1
ATOM 3397 C C . ILE A 1 434 ? -16.073 10.318 -16.111 1.00 93.62 434 ILE A C 1
ATOM 3399 O O . ILE A 1 434 ? -14.975 10.361 -16.665 1.00 93.62 434 ILE A O 1
ATOM 3403 N N . ARG A 1 435 ? -17.057 9.529 -16.538 1.00 93.44 435 ARG A N 1
ATOM 3404 C CA . ARG A 1 435 ? -17.032 8.799 -17.803 1.00 93.44 435 ARG A CA 1
ATOM 3405 C C . ARG A 1 435 ? -18.068 9.409 -18.735 1.00 93.44 435 ARG A C 1
ATOM 3407 O O . ARG A 1 435 ? -19.246 9.441 -18.390 1.00 93.44 435 ARG A O 1
ATOM 3414 N N . VAL A 1 436 ? -17.629 9.864 -19.902 1.00 92.94 436 VAL A N 1
ATOM 3415 C CA . VAL A 1 436 ? -18.508 1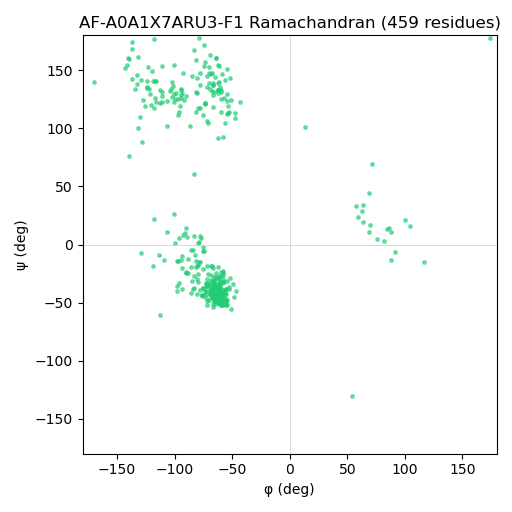0.383 -20.955 1.00 92.94 436 VAL A CA 1
ATOM 3416 C C . VAL A 1 436 ? -18.485 9.397 -22.115 1.00 92.94 436 VAL A C 1
ATOM 3418 O O . VAL A 1 436 ? -17.406 8.998 -22.548 1.00 92.94 436 VAL A O 1
ATOM 3421 N N . VAL A 1 437 ? -19.659 8.965 -22.570 1.00 91.31 437 VAL A N 1
ATOM 3422 C CA . VAL A 1 437 ? -19.834 7.996 -23.659 1.00 91.31 437 VAL A CA 1
ATOM 3423 C C . VAL A 1 437 ? -20.652 8.648 -24.769 1.00 91.31 437 VAL A C 1
ATOM 3425 O O . VAL A 1 437 ? -21.779 9.075 -24.528 1.00 91.31 437 VAL A O 1
ATOM 3428 N N . ALA A 1 438 ? -20.085 8.750 -25.965 1.00 90.00 438 ALA A N 1
ATOM 3429 C CA . ALA A 1 438 ? -20.772 9.246 -27.147 1.00 90.00 438 ALA A CA 1
ATOM 3430 C C . ALA A 1 438 ? -21.780 8.205 -27.684 1.00 90.00 438 ALA A C 1
ATOM 3432 O O . ALA A 1 438 ? -21.619 7.008 -27.426 1.00 90.00 438 ALA A O 1
ATOM 3433 N N . PRO A 1 439 ? -22.812 8.633 -28.438 1.00 86.94 439 PRO A N 1
ATOM 3434 C CA . PRO A 1 439 ? -23.795 7.718 -29.028 1.00 86.94 439 PRO A CA 1
ATOM 3435 C C . PRO A 1 439 ? -23.188 6.653 -29.957 1.00 86.94 439 PRO A C 1
ATOM 3437 O O . PRO A 1 439 ? -23.740 5.568 -30.084 1.00 86.94 439 PRO A O 1
ATOM 3440 N N . ASP A 1 440 ? -22.033 6.945 -30.561 1.00 85.69 440 ASP A N 1
ATOM 3441 C CA . ASP A 1 440 ? -21.259 6.039 -31.423 1.00 85.69 440 ASP A CA 1
ATOM 3442 C C . ASP A 1 440 ? -20.406 5.010 -30.646 1.00 85.69 440 ASP A C 1
ATOM 3444 O O . ASP A 1 440 ? -19.683 4.216 -31.243 1.00 85.69 440 ASP A O 1
ATOM 3448 N N . GLY A 1 441 ? -20.473 5.019 -29.309 1.00 82.00 441 GLY A N 1
ATOM 3449 C CA . GLY A 1 441 ? -19.772 4.082 -28.432 1.00 82.00 441 GLY A CA 1
ATOM 3450 C C . GLY A 1 441 ? -18.387 4.537 -27.960 1.00 82.00 441 GLY A C 1
ATOM 3451 O O . GLY A 1 441 ? -17.810 3.886 -27.082 1.00 82.00 441 GLY A O 1
ATOM 3452 N N . ARG A 1 442 ? -17.847 5.662 -28.454 1.00 87.50 442 ARG A N 1
ATOM 3453 C CA . ARG A 1 442 ? -16.570 6.202 -27.949 1.00 87.50 442 ARG A CA 1
ATOM 3454 C C . ARG A 1 442 ? -16.718 6.669 -26.504 1.00 87.50 442 ARG A C 1
ATOM 3456 O O . ARG A 1 442 ? -17.707 7.301 -26.148 1.00 87.50 442 ARG A O 1
ATOM 3463 N N . ALA A 1 443 ? -15.734 6.375 -25.653 1.00 89.19 443 ALA A N 1
ATOM 3464 C CA . ALA A 1 443 ? -15.787 6.725 -24.237 1.00 89.19 443 ALA A CA 1
ATOM 3465 C C . ALA A 1 443 ? -14.475 7.332 -23.732 1.00 89.19 443 ALA A C 1
ATOM 3467 O O . ALA A 1 443 ? -13.407 6.760 -23.933 1.00 89.19 443 ALA A O 1
ATOM 3468 N N . VAL A 1 444 ? -14.573 8.432 -22.985 1.00 92.38 444 VAL A N 1
ATOM 3469 C CA . VAL A 1 444 ? -13.443 9.096 -22.316 1.00 92.38 444 VAL A CA 1
ATOM 3470 C C . VAL A 1 444 ? -13.668 9.096 -20.805 1.00 92.38 444 VAL A C 1
ATOM 3472 O O . VAL A 1 444 ? -14.792 9.270 -20.326 1.00 92.38 444 VAL A O 1
ATOM 3475 N N . ARG A 1 445 ? -12.592 8.877 -20.040 1.00 91.81 445 ARG A N 1
ATOM 3476 C CA . ARG A 1 445 ? -12.573 9.000 -18.576 1.00 91.81 445 ARG A CA 1
ATOM 3477 C C . ARG A 1 445 ? -11.722 10.201 -18.175 1.00 91.81 445 ARG A C 1
ATOM 3479 O O . ARG A 1 445 ? -10.593 10.319 -18.637 1.00 91.81 445 ARG A O 1
ATOM 3486 N N . ALA A 1 446 ? -12.248 11.048 -17.298 1.00 91.12 446 ALA A N 1
ATOM 3487 C CA . ALA A 1 446 ? -11.547 12.213 -16.770 1.00 91.12 446 ALA A CA 1
ATOM 3488 C C . ALA A 1 446 ? -11.775 12.350 -15.260 1.00 91.12 446 ALA A C 1
ATOM 3490 O O . ALA A 1 446 ? -12.877 12.110 -14.765 1.00 91.12 446 ALA A O 1
ATOM 3491 N N . THR A 1 447 ? -10.742 12.770 -14.533 1.00 92.38 447 THR A N 1
ATOM 3492 C CA . THR A 1 447 ? -10.835 13.083 -13.102 1.00 92.38 447 THR A CA 1
ATOM 3493 C C . THR A 1 447 ? -11.018 14.586 -12.930 1.00 92.38 447 THR A C 1
ATOM 3495 O O . THR A 1 447 ? -10.208 15.367 -13.423 1.00 92.38 447 THR A O 1
ATOM 3498 N N . VAL A 1 448 ? -12.069 14.998 -12.220 1.00 91.94 448 VAL A N 1
ATOM 3499 C CA . VAL A 1 448 ? -12.375 16.408 -11.938 1.00 91.94 448 VAL A CA 1
ATOM 3500 C C . VAL A 1 448 ? -12.325 16.672 -10.438 1.00 91.94 448 VAL A C 1
ATOM 3502 O O . VAL A 1 448 ? -12.754 15.838 -9.642 1.00 91.94 448 VAL A O 1
ATOM 3505 N N . LYS A 1 449 ? -11.797 17.829 -10.031 1.00 92.81 449 LYS A N 1
ATOM 3506 C CA . LYS A 1 449 ? -11.731 18.238 -8.622 1.00 92.81 449 LYS A CA 1
ATOM 3507 C C . LYS A 1 449 ? -12.755 19.340 -8.364 1.00 92.81 449 LYS A C 1
ATOM 3509 O O . LYS A 1 449 ? -12.514 20.494 -8.705 1.00 92.81 449 LYS A O 1
ATOM 3514 N N . LEU A 1 450 ? -13.885 18.978 -7.764 1.00 90.81 450 LEU A N 1
ATOM 3515 C CA . LEU A 1 450 ? -14.950 19.913 -7.410 1.00 90.81 450 LEU A CA 1
ATOM 3516 C C . LEU A 1 450 ? -14.519 20.751 -6.204 1.00 90.81 450 LEU A C 1
ATOM 3518 O O . LEU A 1 450 ? -14.200 20.214 -5.141 1.00 90.81 450 LEU A O 1
ATOM 3522 N N . THR A 1 451 ? -14.512 22.068 -6.380 1.00 89.50 451 THR A N 1
ATOM 3523 C CA . THR A 1 451 ? -14.211 23.045 -5.327 1.00 89.50 451 THR A CA 1
ATOM 3524 C C . THR A 1 451 ? -15.200 24.203 -5.403 1.00 89.50 451 THR A C 1
ATOM 3526 O O . THR A 1 451 ? -15.895 24.363 -6.406 1.00 89.50 451 THR A O 1
ATOM 3529 N N . GLU A 1 452 ? -15.227 25.057 -4.381 1.00 84.88 452 GLU A N 1
ATOM 3530 C CA . GLU A 1 452 ? -16.068 26.257 -4.375 1.00 84.88 452 GLU A CA 1
ATOM 3531 C C . GLU A 1 452 ? -15.858 27.136 -5.619 1.00 84.88 452 GLU A C 1
ATOM 3533 O O . GLU A 1 452 ? -16.828 27.656 -6.172 1.00 84.88 452 GLU A O 1
ATOM 3538 N N . LYS A 1 453 ? -14.609 27.256 -6.089 1.00 84.69 453 LYS A N 1
ATOM 3539 C CA . LYS A 1 453 ? -14.220 28.094 -7.233 1.00 84.69 453 LYS A CA 1
ATOM 3540 C C . LYS A 1 453 ? -14.376 27.394 -8.588 1.00 84.69 453 LYS A C 1
ATOM 3542 O O . LYS A 1 453 ? -14.424 28.065 -9.612 1.00 84.69 453 LYS A O 1
ATOM 3547 N N . GLN A 1 454 ? -14.451 26.060 -8.617 1.00 87.88 454 GLN A N 1
ATOM 3548 C CA . GLN A 1 454 ? -14.436 25.274 -9.854 1.00 87.88 454 GLN A CA 1
ATOM 3549 C C . GLN A 1 454 ? -15.554 24.227 -9.867 1.00 87.88 454 GLN A C 1
ATOM 3551 O O . GLN A 1 454 ? -15.435 23.155 -9.272 1.00 87.88 454 GLN A O 1
ATOM 3556 N N . ARG A 1 455 ? -16.640 24.569 -10.572 1.00 90.31 455 ARG A N 1
ATOM 3557 C CA . ARG A 1 455 ? -17.921 23.832 -10.599 1.00 90.31 455 ARG A CA 1
ATOM 3558 C C . ARG A 1 455 ? -18.307 23.304 -11.987 1.00 90.31 455 ARG A C 1
ATOM 3560 O O . ARG A 1 455 ? -19.142 22.408 -12.107 1.00 90.31 455 ARG A O 1
ATOM 3567 N N . VAL A 1 456 ? -17.694 23.857 -13.036 1.00 90.94 456 VAL A N 1
ATOM 3568 C CA . VAL A 1 456 ? -17.976 23.531 -14.438 1.00 90.94 456 VAL A CA 1
ATOM 3569 C C . VAL A 1 456 ? -16.731 22.929 -15.077 1.00 90.94 456 VAL A C 1
ATOM 3571 O O . VAL A 1 456 ? -15.665 23.541 -15.049 1.00 90.94 456 VAL A O 1
ATOM 3574 N N . PHE A 1 457 ? -16.871 21.750 -15.680 1.00 92.38 457 PHE A N 1
ATOM 3575 C CA . PHE A 1 457 ? -15.779 21.043 -16.348 1.00 92.38 457 PHE A CA 1
ATOM 3576 C C . PHE A 1 457 ? -16.155 20.749 -17.793 1.00 92.38 457 PHE A C 1
ATOM 3578 O O . PHE A 1 457 ? -17.263 20.291 -18.069 1.00 92.38 457 PHE A O 1
ATOM 3585 N N . ARG A 1 458 ? -15.233 21.005 -18.723 1.00 91.81 458 ARG A N 1
ATOM 3586 C CA . ARG A 1 458 ? -15.400 20.654 -20.134 1.00 91.81 458 ARG A CA 1
ATOM 3587 C C . ARG A 1 458 ? -14.618 19.380 -20.428 1.00 91.81 458 ARG A C 1
ATOM 3589 O O . ARG A 1 458 ? -13.416 19.342 -20.188 1.00 91.81 458 ARG A O 1
ATOM 3596 N N . ILE A 1 459 ? -15.297 18.355 -20.929 1.00 90.38 459 ILE A N 1
ATOM 3597 C CA . ILE A 1 459 ? -14.691 17.086 -21.335 1.00 90.38 459 ILE A CA 1
ATOM 3598 C C . ILE A 1 459 ? -14.945 16.930 -22.827 1.00 90.38 459 ILE A C 1
ATOM 3600 O O . ILE A 1 459 ? -16.097 16.874 -23.253 1.00 90.38 459 ILE A O 1
ATOM 3604 N N . ASN A 1 460 ? -13.869 16.890 -23.607 1.00 87.75 460 ASN A N 1
ATOM 3605 C CA . ASN A 1 460 ? -13.954 16.658 -25.040 1.00 87.75 460 ASN A CA 1
ATOM 3606 C C . ASN A 1 460 ? -13.757 15.162 -25.318 1.00 87.75 460 ASN A C 1
ATOM 3608 O O . ASN A 1 460 ? -12.858 14.541 -24.745 1.00 87.75 460 ASN A O 1
ATOM 3612 N N . LEU A 1 461 ? -14.625 14.617 -26.166 1.00 76.00 461 LEU A N 1
ATOM 3613 C CA . LEU A 1 461 ? -14.531 13.289 -26.773 1.00 76.00 461 LEU A CA 1
ATOM 3614 C C . LEU A 1 461 ? -13.844 13.347 -28.131 1.00 76.00 461 LEU A C 1
ATOM 3616 O O . LEU A 1 461 ? -14.069 14.355 -28.848 1.00 76.00 461 LEU A O 1
#

Radius of gyration: 57.61 Å; Cα contacts (8 Å, |Δi|>4): 366; chains: 1; bounding box: 105×55×183 Å

Sequence (461 aa):
MFNKLRGVPYIEPNAWLIRRKVSTTTNALNSLAMGVLSGGVYTAMQALDKATGGDGGFKEYTYSYTSNVNHYKDVLRAHMGSNFERESGGYPLGIKSLHDFRVHKVTSEKARKTLVGKGLKLPSNWTLNQRSVFDRAVKAKVVEEANKKWNSEVAKQGLRIPPNQSWLSFQKNPSIQARIKQEMGDFYVSPTLADWNNVQFKQHVLEVNVQRKTREFIGILKAQQKEFGDGGSLEHEGKQALRATIIPPISMSLSLFLVILTVVKLPGKTVALLQVSGVMKKGAGNHKLAHAAALKVAPLLIIFVLPVMLWDNKYTDEKSAVNYFLDKVDEESSFLTSHALHWLLTTQPMMQPMGEGVDNGLGITRAFKVIEPAIASFDKRFGGEEVKPVKTRAIPGLYPLTIKTNVPNAKIMIMNIKPSYKPGIQLPPGQYIIRVVAPDGRAVRATVKLTEKQRVFRINL

pLDDT: mean 80.6, std 13.57, range [33.09, 97.38]

Solvent-accessible surface area (backbone atoms only — not comparable to full-atom values): 26994 Å² total; per-residue (Å²): 143,86,82,77,67,87,81,64,66,93,71,63,78,69,72,68,42,44,85,39,75,48,50,72,67,58,52,50,50,53,45,51,53,48,10,63,76,53,74,45,54,56,43,52,51,28,52,51,36,39,73,75,75,46,79,37,85,61,62,65,57,45,77,41,82,71,90,57,64,63,61,58,51,48,51,48,47,70,64,32,32,68,58,44,17,60,74,64,68,65,43,68,80,78,72,85,44,74,64,57,47,45,67,30,68,60,48,14,50,53,51,46,52,53,42,39,74,72,66,40,74,71,65,93,84,50,44,67,82,49,49,69,61,50,54,51,28,51,49,52,48,54,50,52,53,50,46,53,51,50,50,52,59,37,45,75,71,77,38,82,70,78,77,93,58,52,74,68,57,49,47,67,30,67,58,49,44,50,52,52,33,66,77,44,48,88,64,48,45,93,84,65,63,92,82,56,50,74,68,53,40,38,61,64,37,50,51,51,45,50,53,51,51,51,51,52,52,53,47,61,74,68,49,54,76,67,35,34,32,92,92,26,93,38,24,67,60,38,51,48,52,49,46,68,63,50,50,58,48,51,52,50,30,54,52,52,50,53,51,53,54,51,60,68,47,45,63,60,51,53,50,54,49,39,41,73,71,67,78,41,85,84,84,87,69,97,54,59,67,63,53,54,46,46,72,63,47,50,61,57,50,45,70,63,47,47,41,62,74,74,44,86,47,83,60,67,33,85,88,25,76,54,24,58,50,48,56,52,36,54,75,75,47,54,70,70,57,35,48,36,46,54,38,37,70,40,36,48,74,61,48,49,62,55,51,51,53,51,35,71,72,69,39,53,67,65,57,45,63,72,49,44,66,61,52,55,55,47,46,69,73,75,54,78,82,78,78,68,73,77,74,77,68,73,79,66,68,66,43,48,40,33,79,47,61,80,56,81,83,45,50,60,39,45,76,81,55,87,72,78,64,47,87,52,42,70,38,60,65,43,80,45,40,37,37,41,30,41,83,89,68,53,70,46,78,50,80,45,70,42,42,98,91,42,42,73,45,79,52,79,122

Foldseek 3Di:
DDPDPPQFPDDDPQLQWDKDFDDPVNQVVVQVVVCVVVVNPSQVVLVVCVVVPHPSPRDRIDIDHDPPPVSVVVSRLVRRQVVCCVVVVHDGPDQPDPVSVQQDPVNQQVVVVVCVVVVFDADPPDGPVVVVRVVVSVVVVVVVVVQVVVCVVQVVVVHDDGPPDDLVVRQLGPRNQVVVCVVCPPQRDPRDGPPDAPVRCCVRGVVVVVVVVVVVVVCVVPDDPVLCDPPHVNVVVNVVVCCVPQVVLLVLLVVVLV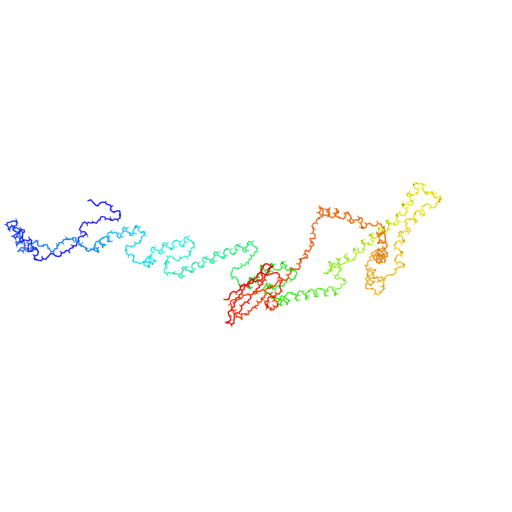VQLVVLCVVVVVVVVCVVVVNDPDDDDDCCVVVVCCSNVVSSCCLLPVLLPPDDDPQCPPPHPNVVVLVVCVVPHDPSSSSSNSSCVRPVVVVVVVVVVVCVVVVVVVVVVVCVVVVVVVCVVPPPDPPDPPPPPDQAFWWFAAEAEPAPPKQKAFPRDDDGDDHGDTHGFAKTWIWTAHPVGDIDIDIDGDDPVDRYYYDYD